Protein AF-A0A914P3Y6-F1 (afdb_monomer)

InterPro domains:
  IPR003100 PAZ domain [PF02170] (319-414)
  IPR003100 PAZ domain [PS50821] (298-402)
  IPR003100 PAZ domain [SM00949] (297-425)
  IPR003165 Piwi domain [PF02171] (563-716)
  IPR012337 Ribonuclease H-like superfamily [SSF53098] (461-655)
  IPR036085 PAZ domain superfamily [SSF101690] (291-443)

Structure (mmCIF, N/CA/C/O backbone):
data_AF-A0A914P3Y6-F1
#
_entry.id   AF-A0A914P3Y6-F1
#
loop_
_atom_site.group_PDB
_atom_site.id
_atom_site.type_symbol
_atom_site.label_atom_id
_atom_site.label_alt_id
_atom_site.label_comp_id
_atom_site.label_asym_id
_atom_site.label_entity_id
_atom_site.label_seq_id
_atom_site.pdbx_PDB_ins_code
_atom_site.Cartn_x
_atom_site.Cartn_y
_atom_site.Cartn_z
_atom_site.occupancy
_atom_site.B_iso_or_equiv
_atom_site.auth_seq_id
_atom_site.auth_comp_id
_atom_site.auth_asym_id
_atom_site.auth_atom_id
_atom_site.pdbx_PDB_model_num
ATOM 1 N N . MET A 1 1 ? 3.485 -30.805 -26.371 1.00 28.78 1 MET A N 1
ATOM 2 C CA . MET A 1 1 ? 3.930 -29.795 -25.383 1.00 28.78 1 MET A CA 1
ATOM 3 C C . MET A 1 1 ? 2.998 -29.862 -24.164 1.00 28.78 1 MET A C 1
ATOM 5 O O . MET A 1 1 ? 2.213 -28.963 -23.926 1.00 28.78 1 MET A O 1
ATOM 9 N N . LEU A 1 2 ? 3.006 -31.007 -23.462 1.00 23.09 2 LEU A N 1
ATOM 10 C CA . LEU A 1 2 ? 1.921 -31.457 -22.565 1.00 23.09 2 LEU A CA 1
ATOM 11 C C . LEU A 1 2 ? 2.457 -32.122 -21.272 1.00 23.09 2 LEU A C 1
ATOM 13 O O . LEU A 1 2 ? 1.818 -33.002 -20.716 1.00 23.09 2 LEU A O 1
ATOM 17 N N . ASN A 1 3 ? 3.643 -31.720 -20.792 1.00 22.23 3 ASN A N 1
ATOM 18 C CA . ASN A 1 3 ? 4.339 -32.392 -19.677 1.00 22.23 3 ASN A CA 1
ATOM 19 C C . ASN A 1 3 ? 4.883 -31.453 -18.574 1.00 22.23 3 ASN A C 1
ATOM 21 O O . ASN A 1 3 ? 5.869 -31.785 -17.927 1.00 22.23 3 ASN A O 1
ATOM 25 N N . PHE A 1 4 ? 4.237 -30.308 -18.305 1.00 23.48 4 PHE A N 1
ATOM 26 C CA . PHE A 1 4 ? 4.634 -29.413 -17.194 1.00 23.48 4 PHE A CA 1
ATOM 27 C C . PHE A 1 4 ? 3.587 -29.236 -16.072 1.00 23.48 4 PHE A C 1
ATOM 29 O O . PHE A 1 4 ? 3.835 -28.507 -15.118 1.00 23.48 4 PHE A O 1
ATOM 36 N N . CYS A 1 5 ? 2.451 -29.947 -16.108 1.00 25.16 5 CYS A N 1
ATOM 37 C CA . CYS A 1 5 ? 1.341 -29.748 -15.154 1.00 25.16 5 CYS A CA 1
ATOM 38 C C . CYS A 1 5 ? 1.202 -30.803 -14.033 1.00 25.16 5 CYS A C 1
ATOM 40 O O . CYS A 1 5 ? 0.145 -30.873 -13.415 1.00 25.16 5 CYS A O 1
ATOM 42 N N . LYS A 1 6 ? 2.215 -31.631 -13.726 1.00 23.25 6 LYS A N 1
ATOM 43 C CA . LYS A 1 6 ? 2.069 -32.719 -12.720 1.00 23.25 6 LYS A CA 1
ATOM 44 C C . LYS A 1 6 ? 2.978 -32.673 -11.485 1.00 23.25 6 LYS A C 1
ATOM 46 O O . LYS A 1 6 ? 3.007 -33.637 -10.728 1.00 23.25 6 LYS A O 1
ATOM 51 N N . ARG A 1 7 ? 3.669 -31.568 -11.199 1.00 23.03 7 ARG A N 1
ATOM 52 C CA . ARG A 1 7 ? 4.431 -31.419 -9.942 1.00 23.03 7 ARG A CA 1
ATOM 53 C C . ARG A 1 7 ? 4.216 -30.046 -9.325 1.00 23.03 7 ARG A C 1
ATOM 55 O O . ARG A 1 7 ? 5.063 -29.184 -9.456 1.00 23.03 7 ARG A O 1
ATOM 62 N N . ASN A 1 8 ? 3.056 -29.859 -8.707 1.00 24.12 8 ASN A N 1
ATOM 63 C CA . ASN A 1 8 ? 2.824 -28.920 -7.606 1.00 24.12 8 ASN A CA 1
ATOM 64 C C . ASN A 1 8 ? 1.508 -29.329 -6.932 1.00 24.12 8 ASN A C 1
ATOM 66 O O . ASN A 1 8 ? 0.503 -28.625 -6.982 1.00 24.12 8 ASN A O 1
ATOM 70 N N . GLN A 1 9 ? 1.505 -30.521 -6.328 1.00 22.81 9 GLN A N 1
ATOM 71 C CA . GLN A 1 9 ? 0.598 -30.770 -5.213 1.00 22.81 9 GLN A CA 1
ATOM 72 C C . GLN A 1 9 ? 1.076 -29.856 -4.084 1.00 22.81 9 GLN A C 1
ATOM 74 O O . GLN A 1 9 ? 2.008 -30.192 -3.357 1.00 22.81 9 GLN A O 1
ATOM 79 N N . PHE A 1 10 ? 0.497 -28.658 -4.001 1.00 24.58 10 PHE A N 1
ATOM 80 C CA . PHE A 1 10 ? 0.600 -27.821 -2.816 1.00 24.58 10 PHE A CA 1
ATOM 81 C C . PHE A 1 10 ? -0.045 -28.605 -1.672 1.00 24.58 10 PHE A C 1
ATOM 83 O O . PHE A 1 10 ? -1.264 -28.604 -1.515 1.00 24.58 10 PHE A O 1
ATOM 90 N N . GLN A 1 11 ? 0.769 -29.319 -0.894 1.00 19.83 11 GLN A N 1
ATOM 91 C CA . GLN A 1 11 ? 0.362 -29.643 0.461 1.00 19.83 11 GLN A CA 1
ATOM 92 C C . GLN A 1 11 ? 0.145 -28.311 1.190 1.00 19.83 11 GLN A C 1
ATOM 94 O O . GLN A 1 11 ? 0.986 -27.415 1.054 1.00 19.83 11 GLN A O 1
ATOM 99 N N . PRO A 1 12 ? -0.965 -28.140 1.925 1.00 22.12 12 PRO A N 1
ATOM 100 C CA . PRO A 1 12 ? -1.145 -26.971 2.762 1.00 22.12 12 PRO A CA 1
ATOM 101 C C . PRO A 1 12 ? -0.046 -27.005 3.823 1.00 22.12 12 PRO A C 1
ATOM 103 O O . PRO A 1 12 ? -0.102 -27.777 4.778 1.00 22.12 12 PRO A O 1
ATOM 106 N N . ILE A 1 13 ? 0.991 -26.193 3.627 1.00 22.84 13 ILE A N 1
ATOM 107 C CA . ILE A 1 13 ? 1.935 -25.881 4.689 1.00 22.84 13 ILE A CA 1
ATOM 108 C C . ILE A 1 13 ? 1.092 -25.189 5.760 1.00 22.84 13 ILE A C 1
ATOM 110 O O . ILE A 1 13 ? 0.596 -24.081 5.557 1.00 22.84 13 ILE A O 1
ATOM 114 N N . LEU A 1 14 ? 0.865 -25.901 6.863 1.00 20.58 14 LEU A N 1
ATOM 115 C CA . LEU A 1 14 ? 0.259 -25.395 8.087 1.00 20.58 14 LEU A CA 1
ATOM 116 C C . LEU A 1 14 ? 1.138 -24.260 8.620 1.00 20.58 14 LEU A C 1
ATOM 118 O O . LEU A 1 14 ? 2.058 -24.479 9.406 1.00 20.58 14 LEU A O 1
ATOM 122 N N . TYR A 1 15 ? 0.871 -23.035 8.174 1.00 25.00 15 TYR A N 1
ATOM 123 C CA . TYR A 1 15 ? 1.402 -21.852 8.830 1.00 25.00 15 TYR A CA 1
ATOM 124 C C . TYR A 1 15 ? 0.644 -21.648 10.153 1.00 25.00 15 TYR A C 1
ATOM 126 O O . TYR A 1 15 ? -0.587 -21.758 10.186 1.00 25.00 15 TYR A O 1
ATOM 134 N N . PRO A 1 16 ? 1.345 -21.386 11.268 1.00 22.50 16 PRO A N 1
ATOM 135 C CA . PRO A 1 16 ? 0.713 -21.181 12.564 1.00 22.50 16 PRO A CA 1
ATOM 136 C C . PRO A 1 16 ? -0.184 -19.936 12.529 1.00 22.50 16 PRO A C 1
ATOM 138 O O . PRO A 1 16 ? 0.303 -18.837 12.288 1.00 22.50 16 PRO A O 1
ATOM 141 N N . LYS A 1 17 ? -1.487 -20.156 12.765 1.00 22.77 17 LYS A N 1
ATOM 142 C CA . LYS A 1 17 ? -2.573 -19.197 13.063 1.00 22.77 17 LYS A CA 1
ATOM 143 C C . LYS A 1 17 ? -2.199 -17.714 12.889 1.00 22.77 17 LYS A C 1
ATOM 145 O O . LYS A 1 17 ? -1.704 -17.076 13.819 1.00 22.77 17 LYS A O 1
ATOM 150 N N . LEU A 1 18 ? -2.493 -17.173 11.708 1.00 25.28 18 LEU A N 1
ATOM 151 C CA . LEU A 1 18 ? -2.605 -15.733 11.480 1.00 25.28 18 LEU A CA 1
ATOM 152 C C . LEU A 1 18 ? -4.001 -15.293 11.951 1.00 25.28 18 LEU A C 1
ATOM 154 O O . LEU A 1 18 ? -5.004 -15.841 11.498 1.00 25.28 18 LEU A O 1
ATOM 158 N N . TYR A 1 19 ? -4.050 -14.365 12.905 1.00 29.50 19 TYR A N 1
ATOM 159 C CA . TYR A 1 19 ? -5.284 -13.798 13.458 1.00 29.50 19 TYR A CA 1
ATOM 160 C C . TYR A 1 19 ? -5.666 -12.550 12.648 1.00 29.50 19 TYR A C 1
ATOM 162 O O . TYR A 1 19 ? -4.794 -11.724 12.376 1.00 29.50 19 TYR A O 1
ATOM 170 N N . TYR A 1 20 ? -6.938 -12.415 12.261 1.00 40.41 20 TYR A N 1
ATOM 171 C CA . TYR A 1 20 ? -7.427 -11.325 11.406 1.00 40.41 20 TYR A CA 1
ATOM 172 C C . TYR A 1 20 ? -8.650 -10.628 12.001 1.00 40.41 20 TYR A C 1
ATOM 174 O O . TYR A 1 20 ? -9.405 -11.222 12.758 1.00 40.41 20 TYR A O 1
ATOM 182 N N . ASN A 1 21 ? -8.865 -9.376 11.597 1.00 33.00 21 ASN A N 1
ATOM 183 C CA . ASN A 1 21 ? -10.103 -8.637 11.820 1.00 33.00 21 ASN A CA 1
ATOM 184 C C . ASN A 1 21 ? -10.558 -8.020 10.493 1.00 33.00 21 ASN A C 1
ATOM 186 O O . ASN A 1 21 ? -9.734 -7.562 9.695 1.00 33.00 21 ASN A O 1
ATOM 190 N N . ALA A 1 22 ? -11.865 -8.010 10.258 1.00 31.80 22 ALA A N 1
ATOM 191 C CA . ALA A 1 22 ? -12.479 -7.453 9.066 1.00 31.80 22 ALA A CA 1
ATOM 192 C C . ALA A 1 22 ? -12.389 -5.919 9.081 1.00 31.80 22 ALA A C 1
ATOM 194 O O . ALA A 1 22 ? -13.280 -5.216 9.565 1.00 31.80 22 ALA A O 1
ATOM 195 N N . HIS A 1 23 ? -11.313 -5.372 8.523 1.00 35.28 23 HIS A N 1
ATOM 196 C CA . HIS A 1 23 ? -11.299 -3.975 8.110 1.00 35.28 23 HIS A CA 1
ATOM 197 C C . HIS A 1 23 ? -12.147 -3.843 6.843 1.00 35.28 23 HIS A C 1
ATOM 199 O O . HIS A 1 23 ? -11.617 -3.834 5.749 1.00 35.28 23 HIS A O 1
ATOM 205 N N . LEU A 1 24 ? -13.469 -3.721 6.996 1.00 32.97 24 LEU A N 1
ATOM 206 C CA . LEU A 1 24 ? -14.414 -3.415 5.903 1.00 32.97 24 LEU A CA 1
ATOM 207 C C . LEU A 1 24 ? -14.207 -2.039 5.253 1.00 32.97 24 LEU A C 1
ATOM 209 O O . LEU A 1 24 ? -15.025 -1.609 4.447 1.00 32.97 24 LEU A O 1
ATOM 213 N N . TYR A 1 25 ? -13.169 -1.312 5.654 1.00 32.22 25 TYR A N 1
ATOM 214 C CA . TYR A 1 25 ? -12.938 0.044 5.206 1.00 32.22 25 TYR A CA 1
ATOM 215 C C . TYR A 1 25 ? -11.436 0.267 5.043 1.00 32.22 25 TYR A C 1
ATOM 217 O O . TYR A 1 25 ? -10.702 0.080 6.024 1.00 32.22 25 TYR A O 1
ATOM 225 N N . PRO A 1 26 ? -10.978 0.778 3.890 1.00 24.41 26 PRO A N 1
ATOM 226 C CA . PRO A 1 26 ? -9.744 1.541 3.880 1.00 24.41 26 PRO A CA 1
ATOM 227 C C . PRO A 1 26 ? -9.923 2.748 4.816 1.00 24.41 26 PRO A C 1
ATOM 229 O O . PRO A 1 26 ? -11.056 3.158 5.102 1.00 24.41 26 PRO A O 1
ATOM 232 N N . PRO A 1 27 ? -8.841 3.361 5.321 1.00 26.19 27 PRO A N 1
ATOM 233 C CA . PRO A 1 27 ? -8.945 4.611 6.056 1.00 26.19 27 PRO A CA 1
ATOM 234 C C . PRO A 1 27 ? -9.539 5.687 5.139 1.00 26.19 27 PRO A C 1
ATOM 236 O O . PRO A 1 27 ? -8.829 6.377 4.412 1.00 26.19 27 PRO A O 1
ATOM 239 N N . TYR A 1 28 ? -10.859 5.854 5.195 1.00 26.34 28 TYR A N 1
ATOM 240 C CA . TYR A 1 28 ? -11.545 6.993 4.618 1.00 26.34 28 TYR A CA 1
ATOM 241 C C . TYR A 1 28 ? -11.053 8.248 5.356 1.00 26.34 28 TYR A C 1
ATOM 243 O O . TYR A 1 28 ? -11.489 8.568 6.464 1.00 26.34 28 TYR A O 1
ATOM 251 N N . ARG A 1 29 ? -10.108 8.977 4.756 1.00 31.11 29 ARG A N 1
ATOM 252 C CA . ARG A 1 29 ? -9.962 10.427 4.965 1.00 31.11 29 ARG A CA 1
ATOM 253 C C . ARG A 1 29 ? -11.113 11.048 4.159 1.00 31.11 29 ARG A C 1
ATOM 255 O O . ARG A 1 29 ? -11.187 10.666 2.997 1.00 31.11 29 ARG A O 1
ATOM 262 N N . PRO A 1 30 ? -11.992 11.968 4.641 1.00 29.25 30 PRO A N 1
ATOM 263 C CA . PRO A 1 30 ? -11.777 13.024 5.647 1.00 29.25 30 PRO A CA 1
ATOM 264 C C . PRO A 1 30 ? -13.025 13.426 6.515 1.00 29.25 30 PRO A C 1
ATOM 266 O O . PRO A 1 30 ? -14.138 12.943 6.330 1.00 29.25 30 PRO A O 1
ATOM 269 N N . GLY A 1 31 ? -12.857 14.386 7.446 1.00 23.48 31 GLY A N 1
ATOM 270 C CA . GLY A 1 31 ? -13.940 15.156 8.107 1.00 23.48 31 GLY A CA 1
ATOM 271 C C . GLY A 1 31 ? -14.255 14.788 9.576 1.00 23.48 31 GLY A C 1
ATOM 272 O O . GLY A 1 31 ? -15.053 13.897 9.842 1.00 23.48 31 GLY A O 1
ATOM 273 N N . LEU A 1 32 ? -13.697 15.539 10.538 1.00 24.70 32 LEU A N 1
ATOM 274 C CA . LEU A 1 32 ? -13.605 15.253 11.990 1.00 24.70 32 LEU A CA 1
ATOM 275 C C . LEU A 1 32 ? -14.561 16.032 12.960 1.00 24.70 32 LEU A C 1
ATOM 277 O O . LEU A 1 32 ? -14.149 17.057 13.476 1.00 24.70 32 LEU A O 1
ATOM 281 N N . PHE A 1 33 ? -15.841 15.684 13.217 1.00 23.22 33 PHE A N 1
ATOM 282 C CA . PHE A 1 33 ? -16.799 16.585 13.937 1.00 23.22 33 PHE A CA 1
ATOM 283 C C . PHE A 1 33 ? -16.722 16.099 15.365 1.00 23.22 33 PHE A C 1
ATOM 285 O O . PHE A 1 33 ? -17.161 14.999 15.670 1.00 23.22 33 PHE A O 1
ATOM 292 N N . ILE A 1 34 ? -16.051 16.879 16.202 1.00 24.25 34 ILE A N 1
ATOM 293 C CA . ILE A 1 34 ? -15.972 16.637 17.631 1.00 24.25 34 ILE A CA 1
ATOM 294 C C . ILE A 1 34 ? -16.817 17.729 18.272 1.00 24.25 34 ILE A C 1
ATOM 296 O O . ILE A 1 34 ? -16.434 18.894 18.234 1.00 24.25 34 ILE A O 1
ATOM 300 N N . ARG A 1 35 ? -17.935 17.358 18.896 1.00 22.00 35 ARG A N 1
ATOM 301 C CA . ARG A 1 35 ? -18.422 18.083 20.068 1.00 22.00 35 ARG A CA 1
ATOM 302 C C . ARG A 1 35 ? -18.027 17.269 21.295 1.00 22.00 35 ARG A C 1
ATOM 304 O O . ARG A 1 35 ? -18.388 16.108 21.430 1.00 22.00 35 ARG A O 1
ATOM 311 N N . GLN A 1 36 ? -17.270 17.881 22.196 1.00 25.09 36 GLN A N 1
ATOM 312 C CA . GLN A 1 36 ? -17.340 17.548 23.612 1.00 25.09 36 GLN A CA 1
ATOM 313 C C . GLN A 1 36 ? -17.360 18.854 24.385 1.00 25.09 36 GLN A C 1
ATOM 315 O O . GLN A 1 36 ? -16.442 19.662 24.275 1.00 25.09 36 GLN A O 1
ATOM 320 N N . GLY A 1 37 ? -18.434 19.045 25.146 1.00 28.31 37 GLY A N 1
ATOM 321 C CA . GLY A 1 37 ? -18.549 20.136 26.091 1.00 28.31 37 GLY A CA 1
ATOM 322 C C . GLY A 1 37 ? -17.522 19.985 27.206 1.00 28.31 37 GLY A C 1
ATOM 323 O O . GLY A 1 37 ? -17.450 18.944 27.860 1.00 28.31 37 GLY A O 1
ATOM 324 N N . LYS A 1 38 ? -16.740 21.040 27.395 1.00 25.06 38 LYS A N 1
ATOM 325 C CA . LYS A 1 38 ? -16.528 21.735 28.666 1.00 25.06 38 LYS A CA 1
ATOM 326 C C . LYS A 1 38 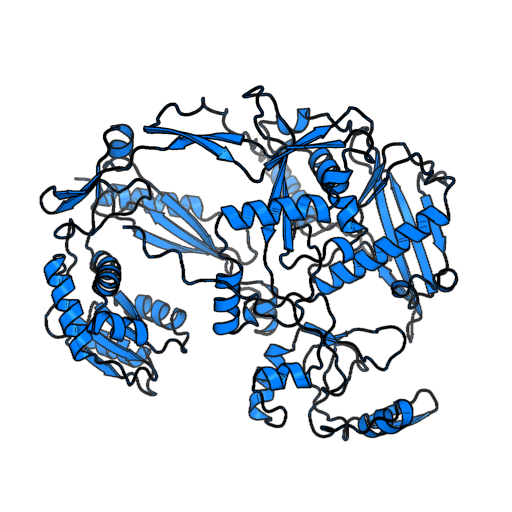? -16.111 23.155 28.302 1.00 25.06 38 LYS A C 1
ATOM 328 O O . LYS A 1 38 ? -15.330 23.326 27.372 1.00 25.06 38 LYS A O 1
ATOM 333 N N . ASP A 1 39 ? -16.725 24.120 28.972 1.00 36.53 39 ASP A N 1
ATOM 334 C CA . ASP A 1 39 ? -16.633 25.558 28.718 1.00 36.53 39 ASP A CA 1
ATOM 335 C C . ASP A 1 39 ? -15.216 26.004 28.338 1.00 36.53 39 ASP A C 1
ATOM 337 O O . ASP A 1 39 ? -14.286 25.648 29.051 1.00 36.53 39 ASP A O 1
ATOM 341 N N . PHE A 1 40 ? -15.069 26.709 27.206 1.00 29.81 40 PHE A N 1
ATOM 342 C CA . PHE A 1 40 ? -14.125 27.809 26.924 1.00 29.81 40 PHE A CA 1
ATOM 343 C C . PHE A 1 40 ? -14.023 28.080 25.402 1.00 29.81 40 PHE A C 1
ATOM 345 O O . PHE A 1 40 ? -13.711 27.194 24.610 1.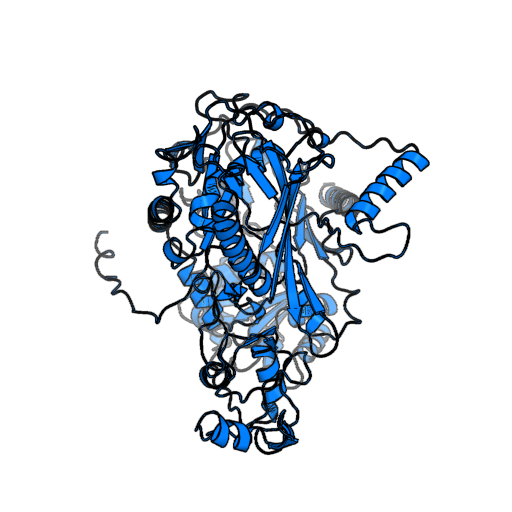00 29.81 40 PHE A O 1
ATOM 352 N N . ASN A 1 41 ? -14.193 29.361 25.058 1.00 28.14 41 ASN A N 1
ATOM 353 C CA . ASN A 1 41 ? -13.820 30.064 23.822 1.00 28.14 41 ASN A CA 1
ATOM 354 C C . ASN A 1 41 ? -14.662 29.847 22.537 1.00 28.14 41 ASN A C 1
ATOM 356 O O . ASN A 1 41 ? -15.040 28.736 22.174 1.00 28.14 41 ASN A O 1
ATOM 360 N N . VAL A 1 42 ? -14.952 30.964 21.857 1.00 32.31 42 VAL A N 1
ATOM 361 C CA . VAL A 1 42 ? -16.047 31.179 20.877 1.00 32.31 42 VAL A CA 1
ATOM 362 C C . VAL A 1 42 ? -15.787 30.569 19.493 1.00 32.31 42 VAL A C 1
ATOM 364 O O . VAL A 1 42 ? -16.660 30.580 18.631 1.00 32.31 42 VAL A O 1
ATOM 367 N N . ASP A 1 43 ? -14.641 29.933 19.275 1.00 40.28 43 ASP A N 1
ATOM 368 C CA . ASP A 1 43 ? -14.363 29.279 18.005 1.00 40.28 43 ASP A CA 1
ATOM 369 C C . ASP A 1 43 ? -13.752 27.892 18.248 1.00 40.28 43 ASP A C 1
ATOM 371 O O . ASP A 1 43 ? -12.594 27.757 18.635 1.00 40.28 43 ASP A O 1
ATOM 375 N N . ASN A 1 44 ? -14.563 26.849 18.059 1.00 38.50 44 ASN A N 1
ATOM 376 C CA . ASN A 1 44 ? -14.211 25.429 18.209 1.00 38.50 44 ASN A CA 1
ATOM 377 C C . ASN A 1 44 ? -14.534 24.646 16.918 1.00 38.50 44 ASN A C 1
ATOM 379 O O . ASN A 1 44 ? -14.973 23.494 16.952 1.00 38.50 44 ASN A O 1
ATOM 383 N N . ARG A 1 45 ? -14.369 25.278 15.747 1.00 45.56 45 ARG A N 1
ATOM 384 C CA . ARG A 1 45 ? -14.520 24.602 14.449 1.00 45.56 45 ARG A CA 1
ATOM 385 C C . ARG A 1 45 ? -13.269 23.772 14.130 1.00 45.56 45 ARG A C 1
ATOM 387 O O . ARG A 1 45 ? -12.157 24.121 14.519 1.00 45.56 45 ARG A O 1
ATOM 394 N N . ARG A 1 46 ? -13.447 22.647 13.425 1.00 43.09 46 ARG A N 1
ATOM 395 C CA . ARG A 1 46 ? -12.337 21.785 12.962 1.00 43.09 46 ARG A CA 1
ATOM 396 C C . ARG A 1 46 ? -11.386 22.599 12.089 1.00 43.09 46 ARG A C 1
ATOM 398 O O . ARG A 1 46 ? -11.878 23.380 11.293 1.00 43.09 46 ARG A O 1
ATOM 405 N N . GLU A 1 47 ? -10.089 22.314 12.090 1.00 41.72 47 GLU A N 1
ATOM 406 C CA . GLU A 1 47 ? -9.119 22.999 11.215 1.00 41.72 47 GLU A CA 1
ATOM 407 C C . GLU A 1 47 ? -9.502 22.956 9.728 1.00 41.72 47 GLU A C 1
ATOM 409 O O . GLU A 1 47 ? -9.515 23.984 9.080 1.00 41.72 47 GLU A O 1
ATOM 414 N N . ARG A 1 48 ? -9.954 21.814 9.193 1.00 41.34 48 ARG A N 1
ATOM 415 C CA . ARG A 1 48 ? -10.440 21.742 7.799 1.00 41.34 48 ARG A CA 1
ATOM 416 C C . ARG A 1 48 ? -11.735 22.525 7.555 1.00 41.34 48 ARG A C 1
ATOM 418 O O . ARG A 1 48 ? -11.948 23.014 6.457 1.00 41.34 48 ARG A O 1
ATOM 425 N N . THR A 1 49 ? -12.610 22.598 8.557 1.00 45.78 49 THR A N 1
ATOM 426 C CA . THR A 1 49 ? -13.834 23.410 8.478 1.00 45.78 49 THR A CA 1
ATOM 427 C C . THR A 1 49 ? -13.483 24.885 8.569 1.00 45.78 49 THR A C 1
ATOM 429 O O . THR A 1 49 ? -14.037 25.652 7.812 1.00 45.78 49 THR A O 1
ATOM 432 N N . ARG A 1 50 ? -12.505 25.263 9.395 1.00 54.25 50 ARG A N 1
ATOM 433 C CA . ARG A 1 50 ? -11.933 26.608 9.418 1.00 54.25 50 ARG A CA 1
ATOM 434 C C . ARG A 1 50 ? -11.293 26.956 8.094 1.00 54.25 50 ARG A C 1
ATOM 436 O O . ARG A 1 50 ? -11.709 27.927 7.518 1.00 54.25 50 ARG A O 1
ATOM 443 N N . ILE A 1 51 ? -10.411 26.115 7.557 1.00 52.81 51 ILE A N 1
ATOM 444 C CA . ILE A 1 51 ? -9.802 26.328 6.239 1.00 52.81 51 ILE A CA 1
ATOM 445 C C . ILE A 1 51 ? -10.883 26.512 5.175 1.00 52.81 51 ILE A C 1
ATOM 447 O O . ILE A 1 51 ? -10.786 27.438 4.387 1.00 52.81 51 ILE A O 1
ATOM 451 N N . ARG A 1 52 ? -11.926 25.671 5.158 1.00 55.38 52 ARG A N 1
ATOM 452 C CA . ARG A 1 52 ? -13.034 25.833 4.210 1.00 55.38 52 ARG A CA 1
ATOM 453 C C . ARG A 1 52 ? -13.791 27.141 4.441 1.00 55.38 52 ARG A C 1
ATOM 455 O O . ARG A 1 52 ? -13.966 27.887 3.496 1.00 55.38 52 ARG A O 1
ATOM 462 N N . ASP A 1 53 ? -14.204 27.428 5.670 1.00 62.03 53 ASP A N 1
ATOM 463 C CA . ASP A 1 53 ? -14.954 28.639 6.017 1.00 62.03 53 ASP A CA 1
ATOM 464 C C . ASP A 1 53 ? -14.107 29.913 5.778 1.00 62.03 53 ASP A C 1
ATOM 466 O O . ASP A 1 53 ? -14.633 30.940 5.357 1.00 62.03 53 ASP A O 1
ATOM 470 N N . ASP A 1 54 ? -12.793 29.839 5.999 1.00 66.25 54 ASP A N 1
ATOM 471 C CA . ASP A 1 54 ? -11.797 30.883 5.749 1.00 66.25 54 ASP A CA 1
ATOM 472 C C . ASP A 1 54 ? -11.568 31.055 4.244 1.00 66.25 54 ASP A C 1
ATOM 474 O O . ASP A 1 54 ? -11.452 32.187 3.788 1.00 66.25 54 ASP A O 1
ATOM 478 N N . MET A 1 55 ? -11.557 29.973 3.454 1.00 59.41 55 MET A N 1
ATOM 479 C CA . MET A 1 55 ? -11.526 30.039 1.987 1.00 59.41 55 MET A CA 1
ATOM 480 C C . MET A 1 55 ? -12.829 30.610 1.427 1.00 59.41 55 MET A C 1
ATOM 482 O O . MET A 1 55 ? -12.778 31.498 0.588 1.00 59.41 55 MET A O 1
ATOM 486 N N . GLU A 1 56 ? -13.988 30.176 1.924 1.00 66.38 56 GLU A N 1
ATOM 487 C CA . GLU A 1 56 ? -15.299 30.727 1.558 1.00 66.38 56 GLU A CA 1
ATOM 488 C C . GLU A 1 56 ? -15.372 32.224 1.896 1.00 66.38 56 GLU A C 1
ATOM 490 O O . GLU A 1 56 ? -15.880 33.031 1.113 1.00 66.38 56 GLU A O 1
ATOM 495 N N . LYS A 1 57 ? -14.831 32.619 3.054 1.00 72.25 57 LYS A N 1
ATOM 496 C CA . LYS A 1 57 ? -14.706 34.020 3.459 1.00 72.25 57 LYS A CA 1
ATOM 497 C C . LYS A 1 57 ? -13.734 34.778 2.555 1.00 72.25 57 LYS A C 1
ATOM 499 O O . LYS A 1 57 ? -14.086 35.852 2.084 1.00 72.25 57 LYS A O 1
ATOM 504 N N . HIS A 1 58 ? -12.567 34.213 2.261 1.00 64.19 58 HIS A N 1
ATOM 505 C CA . HIS A 1 58 ? -11.574 34.794 1.360 1.00 64.19 58 HIS A CA 1
ATOM 506 C C . HIS A 1 58 ? -12.137 34.989 -0.053 1.00 64.19 58 HIS A C 1
ATOM 508 O O . HIS A 1 58 ? -11.934 36.042 -0.653 1.00 64.19 58 HIS A O 1
ATOM 514 N N . PHE A 1 59 ? -12.896 34.022 -0.571 1.00 70.12 59 PHE A N 1
ATOM 515 C CA . PHE A 1 59 ? -13.558 34.116 -1.870 1.00 70.12 59 PHE A CA 1
ATOM 516 C C . PHE A 1 59 ? -14.587 35.243 -1.885 1.00 70.12 59 PHE A C 1
ATOM 518 O O . PHE A 1 59 ? -14.572 36.069 -2.796 1.00 70.12 59 PHE A O 1
ATOM 525 N N . LYS A 1 60 ? -15.409 35.352 -0.834 1.00 75.69 60 LYS A N 1
ATOM 526 C CA . LYS A 1 60 ? -16.353 36.468 -0.672 1.00 75.69 60 LYS A CA 1
ATOM 527 C C . LYS A 1 60 ? -15.653 37.822 -0.561 1.00 75.69 60 LYS A C 1
ATOM 529 O O . LYS A 1 60 ? -16.088 38.771 -1.200 1.00 75.69 60 LYS A O 1
ATOM 534 N N . GLU A 1 61 ? -14.581 37.922 0.222 1.00 81.12 61 GLU A N 1
ATOM 535 C CA . GLU A 1 61 ? -13.828 39.170 0.418 1.00 81.12 61 GLU A CA 1
ATOM 536 C C . GLU A 1 61 ? -13.107 39.632 -0.857 1.00 81.12 61 GLU A C 1
ATOM 538 O O . GLU A 1 61 ? -12.950 40.832 -1.064 1.00 81.12 61 GLU A O 1
ATOM 543 N N . ASN A 1 62 ? -12.710 38.700 -1.728 1.00 74.81 62 ASN A N 1
ATOM 544 C CA . ASN A 1 62 ? -11.993 38.995 -2.972 1.00 74.81 62 ASN A CA 1
ATOM 545 C C . ASN A 1 62 ? -12.884 38.930 -4.226 1.00 74.81 62 ASN A C 1
ATOM 547 O O . ASN A 1 62 ? -12.363 38.996 -5.337 1.00 74.81 62 ASN A O 1
ATOM 551 N N . ASN A 1 63 ? -14.210 38.805 -4.073 1.00 76.88 63 ASN A N 1
ATOM 552 C CA . ASN A 1 63 ? -15.163 38.606 -5.177 1.00 76.88 63 ASN A CA 1
ATOM 553 C C . ASN A 1 63 ? -14.764 37.465 -6.136 1.00 76.88 63 ASN A C 1
ATOM 555 O O . ASN A 1 63 ? -15.043 37.515 -7.335 1.00 76.88 63 ASN A O 1
ATOM 559 N N . ILE A 1 64 ? -14.107 36.430 -5.610 1.00 65.69 64 ILE A N 1
ATOM 560 C CA . ILE A 1 64 ? -13.731 35.243 -6.373 1.00 65.69 64 ILE A CA 1
ATOM 561 C C . ILE A 1 64 ? -14.961 34.346 -6.433 1.00 65.69 64 ILE A C 1
ATOM 563 O O . ILE A 1 64 ? -15.472 33.892 -5.409 1.00 65.69 64 ILE A O 1
ATOM 567 N N . THR A 1 65 ? -15.455 34.107 -7.642 1.00 67.12 65 THR A N 1
ATOM 568 C CA . THR A 1 65 ? -16.522 33.136 -7.878 1.00 67.12 65 THR A CA 1
ATOM 569 C C . THR A 1 65 ? -15.913 31.741 -7.818 1.00 67.12 65 THR A C 1
ATOM 571 O O . THR A 1 65 ? -14.930 31.467 -8.506 1.00 67.12 65 THR A O 1
ATOM 574 N N . GLU A 1 66 ? -16.464 30.866 -6.978 1.00 62.38 66 GLU A N 1
ATOM 575 C CA . GLU A 1 66 ? -16.055 29.463 -6.964 1.00 62.38 66 GLU A CA 1
ATOM 576 C C . GLU A 1 66 ? -16.367 28.857 -8.339 1.00 62.38 66 GLU A C 1
ATOM 578 O O . GLU A 1 66 ? -17.481 28.989 -8.851 1.00 62.38 66 GLU A O 1
ATOM 583 N N . GLY A 1 67 ? -15.354 28.274 -8.982 1.00 60.75 67 GLY A N 1
ATOM 584 C CA . GLY A 1 67 ? -15.520 27.653 -10.290 1.00 60.75 67 GLY A CA 1
ATOM 585 C C . GLY A 1 67 ? -16.420 26.425 -10.188 1.00 60.75 67 GLY A C 1
ATOM 586 O O . GLY A 1 67 ? -16.291 25.625 -9.264 1.00 60.75 67 GLY A O 1
ATOM 587 N N . SER A 1 68 ? -17.316 26.251 -11.154 1.00 60.28 68 SER A N 1
ATOM 588 C CA . SER A 1 68 ? -18.146 25.052 -11.248 1.00 60.28 68 SER A CA 1
ATOM 589 C C . SER A 1 68 ? -17.267 23.836 -11.568 1.00 60.28 68 SER A C 1
ATOM 591 O O . SER A 1 68 ? -16.544 23.842 -12.567 1.00 60.28 68 SER A O 1
ATOM 593 N N . SER A 1 69 ? -17.329 22.787 -10.745 1.00 63.50 69 SER A N 1
ATOM 594 C CA . SER A 1 69 ? -16.605 21.528 -10.978 1.00 63.50 69 SER A CA 1
ATOM 595 C C . SER A 1 69 ? -17.424 20.616 -11.892 1.00 63.50 69 SER A C 1
ATOM 597 O O . SER A 1 69 ? -17.925 19.576 -11.462 1.00 63.50 69 SER A O 1
ATOM 599 N N . ILE A 1 70 ? -17.597 21.057 -13.140 1.00 69.50 70 ILE A N 1
ATOM 600 C CA . ILE A 1 70 ? -18.402 20.364 -14.148 1.00 69.50 70 ILE A CA 1
ATOM 601 C C . ILE A 1 70 ? -17.548 19.280 -14.800 1.00 69.50 70 ILE A C 1
ATOM 603 O O . ILE A 1 70 ? -16.493 19.563 -15.366 1.00 69.50 70 ILE A O 1
ATOM 607 N N . LEU A 1 71 ? -18.009 18.037 -14.715 1.00 67.19 71 LEU A N 1
ATOM 608 C CA . LEU A 1 71 ? -17.452 16.935 -15.487 1.00 67.19 71 LEU A CA 1
ATOM 609 C C . LEU A 1 71 ? -17.829 17.092 -16.964 1.00 67.19 71 LEU A C 1
ATOM 611 O O . LEU A 1 71 ? -18.976 17.407 -17.284 1.00 67.19 71 LEU A O 1
ATOM 615 N N . ASP A 1 72 ? -16.872 16.826 -17.855 1.00 71.12 72 ASP A N 1
ATOM 616 C CA . ASP A 1 72 ? -17.133 16.773 -19.293 1.00 71.12 72 ASP A CA 1
ATOM 617 C C . ASP A 1 72 ? -18.243 15.767 -19.622 1.00 71.12 72 ASP A C 1
ATOM 619 O O . ASP A 1 72 ? -18.377 14.709 -18.993 1.00 71.12 72 ASP A O 1
ATOM 623 N N . GLU A 1 73 ? -19.016 16.073 -20.666 1.00 74.88 73 GLU A N 1
ATOM 624 C CA . GLU A 1 73 ? -20.036 15.157 -21.154 1.00 74.88 73 GLU A CA 1
ATOM 625 C C . GLU A 1 73 ? -19.420 13.814 -21.552 1.00 74.88 73 GLU A C 1
ATOM 627 O O . GLU A 1 73 ? -18.408 13.714 -22.255 1.00 74.88 73 GLU A O 1
ATOM 632 N N . LYS A 1 74 ? -20.076 12.733 -21.132 1.00 71.12 74 LYS A N 1
ATOM 633 C CA . LYS A 1 74 ? -19.588 11.388 -21.409 1.00 71.12 74 LYS A CA 1
ATOM 634 C C . LYS A 1 74 ? -19.625 11.112 -22.917 1.00 71.12 74 LYS A C 1
ATOM 636 O O . LYS A 1 74 ? -20.690 10.893 -23.493 1.00 71.12 74 LYS A O 1
ATOM 641 N N . MET A 1 75 ? -18.455 11.030 -23.553 1.00 79.25 75 MET A N 1
ATOM 642 C CA . MET A 1 75 ? -18.316 10.702 -24.982 1.00 79.25 75 MET A CA 1
ATOM 643 C C . MET A 1 75 ? -18.813 9.291 -25.310 1.00 79.25 75 MET A C 1
ATOM 645 O O . MET A 1 75 ? -18.774 8.403 -24.457 1.00 79.25 75 MET A O 1
ATOM 649 N N . ALA A 1 76 ? -19.305 9.050 -26.531 1.00 82.00 76 ALA A N 1
ATOM 650 C CA . ALA A 1 76 ? -19.772 7.727 -26.971 1.00 82.00 76 ALA A CA 1
ATOM 651 C C . ALA A 1 76 ? -18.705 6.625 -26.750 1.00 82.00 76 ALA A C 1
ATOM 653 O O . ALA A 1 76 ? -17.509 6.909 -26.867 1.00 82.00 76 ALA A O 1
ATOM 654 N N . PRO A 1 77 ? -19.095 5.372 -26.429 1.00 82.94 77 PRO A N 1
ATOM 655 C CA . PRO A 1 77 ? -18.134 4.288 -26.249 1.00 82.94 77 PRO A CA 1
ATOM 656 C C . PRO A 1 77 ? -17.248 4.104 -27.484 1.00 82.94 77 PRO A C 1
ATOM 658 O O . PRO A 1 77 ? -17.723 4.149 -28.618 1.00 82.94 77 PRO A O 1
ATOM 661 N N . GLY A 1 78 ? -15.955 3.856 -27.265 1.00 84.94 78 GLY A N 1
ATOM 662 C CA . GLY A 1 78 ? -15.042 3.562 -28.366 1.00 84.94 78 GLY A CA 1
ATOM 663 C C . GLY A 1 78 ? -15.487 2.329 -29.163 1.00 84.94 78 GLY A C 1
ATOM 664 O O . GLY A 1 78 ? -15.999 1.364 -28.599 1.00 84.94 78 GLY A O 1
ATOM 665 N N . ILE A 1 79 ? -15.241 2.346 -30.472 1.00 88.62 79 ILE A N 1
ATOM 666 C CA . ILE A 1 79 ? -15.651 1.274 -31.400 1.00 88.62 79 ILE A CA 1
ATOM 667 C C . ILE A 1 79 ? -14.492 0.371 -31.845 1.00 88.62 79 ILE A C 1
ATOM 669 O O . ILE A 1 79 ? -14.702 -0.711 -32.383 1.00 88.62 79 ILE A O 1
ATOM 673 N N . VAL A 1 80 ? -13.249 0.798 -31.611 1.00 88.56 80 VAL A N 1
ATOM 674 C CA . VAL A 1 80 ? -12.050 0.064 -32.032 1.00 88.56 80 VAL A CA 1
ATOM 675 C C . VAL A 1 80 ? -11.916 -1.239 -31.246 1.00 88.56 80 VAL A C 1
ATOM 677 O O . VAL A 1 80 ? -11.939 -1.215 -30.014 1.00 88.56 80 VAL A O 1
ATOM 680 N N . SER A 1 81 ? -11.735 -2.358 -31.951 1.00 89.56 81 SER A N 1
ATOM 681 C CA . SER A 1 81 ? -11.384 -3.656 -31.365 1.00 89.56 81 SER A CA 1
ATOM 682 C C . SER A 1 81 ? -10.736 -4.584 -32.401 1.00 89.56 81 SER A C 1
ATOM 684 O O . SER A 1 81 ? -11.040 -4.502 -33.589 1.00 89.56 81 SER A O 1
ATOM 686 N N . LYS A 1 82 ? -9.835 -5.457 -31.940 1.00 90.56 82 LYS A N 1
ATOM 687 C CA . LYS A 1 82 ? -9.369 -6.663 -32.646 1.00 90.56 82 LYS A CA 1
ATOM 688 C C . LYS A 1 82 ? -10.335 -7.822 -32.390 1.00 90.56 82 LYS A C 1
ATOM 690 O O . LYS A 1 82 ? -10.657 -8.577 -33.298 1.00 90.56 82 LYS A O 1
ATOM 695 N N . ALA A 1 83 ? -10.771 -7.946 -31.140 1.00 91.75 83 ALA A N 1
ATOM 696 C CA . ALA A 1 83 ? -11.740 -8.928 -30.680 1.00 91.75 83 ALA A CA 1
ATOM 697 C C . ALA A 1 83 ? -12.540 -8.358 -29.502 1.00 91.75 83 ALA A C 1
ATOM 699 O O . ALA A 1 83 ? -12.120 -7.396 -28.850 1.00 91.75 83 ALA A O 1
ATOM 700 N N . THR A 1 84 ? -13.683 -8.967 -29.216 1.00 92.56 84 THR A N 1
ATOM 701 C CA . THR A 1 84 ? -14.498 -8.680 -28.033 1.00 92.56 84 THR A CA 1
ATOM 702 C C . THR A 1 84 ? -14.569 -9.914 -27.158 1.00 92.56 84 THR A C 1
ATOM 704 O O . THR A 1 84 ? -14.794 -11.009 -27.670 1.00 92.56 84 THR A O 1
ATOM 707 N N . GLU A 1 85 ? -14.450 -9.731 -25.850 1.00 92.69 85 GLU A N 1
ATOM 708 C CA . GLU A 1 85 ? -14.570 -10.816 -24.879 1.00 92.69 85 GLU A CA 1
ATOM 709 C C . GLU A 1 85 ? -15.482 -10.416 -23.725 1.00 92.69 85 GLU A C 1
ATOM 711 O O . GLU A 1 85 ? -15.620 -9.237 -23.394 1.00 92.69 85 GLU A O 1
ATOM 716 N N . VAL A 1 86 ? -16.111 -11.415 -23.108 1.00 92.12 86 VAL A N 1
ATOM 717 C CA . VAL A 1 86 ? -16.917 -11.219 -21.904 1.00 92.12 86 VAL A CA 1
ATOM 718 C C . VAL A 1 86 ? -16.020 -11.394 -20.686 1.00 92.12 86 VAL A C 1
ATOM 720 O O . VAL A 1 86 ? -15.535 -12.488 -20.402 1.00 92.12 86 VAL A O 1
ATOM 723 N N . PHE A 1 87 ? -15.830 -10.314 -19.939 1.00 89.44 87 PHE A N 1
ATOM 724 C CA . PHE A 1 87 ? -15.071 -10.301 -18.699 1.00 89.44 87 PHE A CA 1
ATOM 725 C C . PHE A 1 87 ? -16.002 -10.465 -17.506 1.00 89.44 87 PHE A C 1
ATOM 727 O O . PHE A 1 87 ? -17.064 -9.845 -17.421 1.00 89.44 87 PHE A O 1
ATOM 734 N N . HIS A 1 88 ? -15.571 -11.278 -16.548 1.00 87.81 88 HIS A N 1
ATOM 735 C CA . HIS A 1 88 ? -16.175 -11.323 -15.224 1.00 87.81 88 HIS A CA 1
ATOM 736 C C . HIS A 1 88 ? -15.500 -10.287 -14.337 1.00 87.81 88 HIS A C 1
ATOM 738 O O . HIS A 1 88 ? -14.276 -10.299 -14.210 1.00 87.81 88 HIS A O 1
ATOM 744 N N . THR A 1 89 ? -16.289 -9.426 -13.708 1.00 87.19 89 THR A N 1
ATOM 745 C CA . THR A 1 89 ? -15.768 -8.423 -12.780 1.00 87.19 89 THR A CA 1
ATOM 746 C C . THR A 1 89 ? -15.945 -8.884 -11.337 1.00 87.19 89 THR A C 1
ATOM 748 O O . THR A 1 89 ? -16.630 -9.867 -11.042 1.00 87.19 89 THR A O 1
ATOM 751 N N . ASN A 1 90 ? -15.319 -8.154 -10.422 1.00 85.00 90 ASN A N 1
ATOM 752 C CA . ASN A 1 90 ? -15.563 -8.251 -8.989 1.00 85.00 90 ASN A CA 1
ATOM 753 C C . ASN A 1 90 ? -16.634 -7.250 -8.507 1.00 85.00 90 ASN A C 1
ATOM 755 O O . ASN A 1 90 ? -16.718 -6.970 -7.311 1.00 85.00 90 ASN A O 1
ATOM 759 N N . ALA A 1 91 ? -17.415 -6.692 -9.436 1.00 86.19 91 ALA A N 1
ATOM 760 C CA . ALA A 1 91 ? -18.541 -5.823 -9.141 1.00 86.19 91 ALA A CA 1
ATOM 761 C C . ALA A 1 91 ? -19.817 -6.659 -9.030 1.00 86.19 91 ALA A C 1
ATOM 763 O O . ALA A 1 91 ? -20.065 -7.534 -9.859 1.00 86.19 91 ALA A O 1
ATOM 764 N N . PHE A 1 92 ? -20.643 -6.370 -8.037 1.00 84.06 92 PHE A N 1
ATOM 765 C CA . PHE A 1 92 ? -21.909 -7.043 -7.775 1.00 84.06 92 PHE A CA 1
ATOM 766 C C . PHE A 1 92 ? -23.015 -6.005 -7.773 1.00 84.06 92 PHE A C 1
ATOM 768 O O . PHE A 1 92 ? -22.935 -5.036 -7.021 1.00 84.06 92 PHE A O 1
ATOM 775 N N . GLY A 1 93 ? -24.034 -6.191 -8.609 1.00 83.56 93 GLY A N 1
ATOM 776 C CA . GLY A 1 93 ? -25.167 -5.269 -8.626 1.00 83.56 93 GLY A CA 1
ATOM 777 C C . GLY A 1 93 ? -25.923 -5.292 -7.296 1.00 83.56 93 GLY A C 1
ATOM 778 O O . GLY A 1 93 ? -26.018 -6.336 -6.650 1.00 83.56 93 GLY A O 1
ATOM 779 N N . VAL A 1 94 ? -26.489 -4.155 -6.907 1.00 81.62 94 VAL A N 1
ATOM 780 C CA . VAL A 1 94 ? -27.367 -4.038 -5.739 1.00 81.62 94 VAL A CA 1
ATOM 781 C C . VAL A 1 94 ? -28.723 -3.533 -6.204 1.00 81.62 94 VAL A C 1
ATOM 783 O O . VAL A 1 94 ? -28.828 -2.470 -6.811 1.00 81.62 94 VAL A O 1
ATOM 786 N N . ALA A 1 95 ? -29.767 -4.301 -5.916 1.00 82.19 95 ALA A N 1
ATOM 787 C CA . ALA A 1 95 ? -31.145 -3.871 -6.081 1.00 82.19 95 ALA A CA 1
ATOM 788 C C . ALA A 1 95 ? -31.646 -3.247 -4.773 1.00 82.19 95 ALA A C 1
ATOM 790 O O . ALA A 1 95 ? -31.468 -3.823 -3.698 1.00 82.19 95 ALA A O 1
ATOM 791 N N . LEU A 1 96 ? -32.273 -2.077 -4.890 1.00 81.81 96 LEU A N 1
ATOM 792 C CA . LEU A 1 96 ? -32.829 -1.307 -3.782 1.00 81.81 96 LEU A CA 1
ATOM 793 C C . LEU A 1 96 ? -34.317 -1.068 -4.048 1.00 81.81 96 LEU A C 1
ATOM 795 O O . LEU A 1 96 ? -34.681 -0.398 -5.018 1.00 81.81 96 LEU A O 1
ATOM 799 N N . ASP A 1 97 ? -35.177 -1.611 -3.194 1.00 84.69 97 ASP A N 1
ATOM 800 C CA . ASP A 1 97 ? -36.599 -1.280 -3.185 1.00 84.69 97 ASP A CA 1
ATOM 801 C C . ASP A 1 97 ? -36.789 0.132 -2.598 1.00 84.69 97 ASP A C 1
ATOM 803 O O . ASP A 1 97 ? -35.892 0.676 -1.955 1.00 84.69 97 ASP A O 1
ATOM 807 N N . LYS A 1 98 ? -37.951 0.752 -2.827 1.00 84.94 98 LYS A N 1
ATOM 808 C CA . LYS A 1 98 ? -38.243 2.128 -2.395 1.00 84.94 98 LYS A CA 1
ATOM 809 C C . LYS A 1 98 ? -38.770 2.171 -0.957 1.00 84.94 98 LYS A C 1
ATOM 811 O O . LYS A 1 98 ? -39.880 1.709 -0.709 1.00 84.94 98 LYS A O 1
ATOM 816 N N . PHE A 1 99 ? -38.037 2.803 -0.043 1.00 84.56 99 PHE A N 1
ATOM 817 C CA . PHE A 1 99 ? -38.463 3.044 1.341 1.00 84.56 99 PHE A CA 1
ATOM 818 C C . PHE A 1 99 ? -37.774 4.283 1.942 1.00 84.56 99 PHE A C 1
ATOM 820 O O . PHE A 1 99 ? -36.717 4.696 1.453 1.00 84.56 99 PHE A O 1
ATOM 827 N N . PRO A 1 100 ? -38.366 4.911 2.977 1.00 85.56 100 PRO A N 1
ATOM 828 C CA . PRO A 1 100 ? -37.745 6.037 3.664 1.00 85.56 100 PRO A CA 1
ATOM 829 C C . PRO A 1 100 ? -36.594 5.581 4.570 1.00 85.56 100 PRO A C 1
ATOM 831 O O . PRO A 1 100 ? -36.668 4.548 5.235 1.00 85.56 100 PRO A O 1
ATOM 834 N N . VAL A 1 101 ? -35.544 6.393 4.632 1.00 86.56 101 VAL A N 1
ATOM 835 C CA . VAL A 1 101 ? -34.370 6.206 5.483 1.00 86.56 101 VAL A CA 1
ATOM 836 C C . VAL A 1 101 ? -34.164 7.468 6.317 1.00 86.56 101 VAL A C 1
ATOM 838 O O . VAL A 1 101 ? -33.969 8.568 5.797 1.00 86.56 101 VAL A O 1
ATOM 841 N N . TYR A 1 102 ? -34.180 7.296 7.635 1.00 87.00 102 TYR A N 1
ATOM 842 C CA . TYR A 1 102 ? -34.011 8.368 8.611 1.00 87.00 102 TYR A CA 1
ATOM 843 C C . TYR A 1 102 ? -32.604 8.322 9.197 1.00 87.00 102 TYR A C 1
ATOM 845 O O . TYR A 1 102 ? -32.118 7.254 9.564 1.00 87.00 102 TYR A O 1
ATOM 853 N N . GLN A 1 103 ? -31.947 9.477 9.302 1.00 87.38 103 GLN A N 1
ATOM 854 C CA . GLN A 1 103 ? -30.556 9.576 9.745 1.00 87.38 103 GLN A CA 1
ATOM 855 C C . GLN A 1 103 ? -30.444 10.203 11.135 1.00 87.38 103 GLN A C 1
ATOM 857 O O . GLN A 1 103 ? -31.082 11.211 11.450 1.00 87.38 103 GLN A O 1
ATOM 862 N N . TYR A 1 104 ? -29.574 9.620 11.953 1.00 88.94 104 TYR A N 1
ATOM 863 C CA . TYR A 1 104 ? -29.330 10.013 13.330 1.00 88.94 104 TYR A CA 1
ATOM 864 C C . TYR A 1 104 ? -27.833 10.058 13.632 1.00 88.94 104 TYR A C 1
ATOM 866 O O . TYR A 1 104 ? -27.044 9.239 13.156 1.00 88.94 104 TYR A O 1
ATOM 874 N N . HIS A 1 105 ? -27.455 10.995 14.493 1.00 90.00 105 HIS A N 1
ATOM 875 C CA . HIS A 1 105 ? -26.147 11.043 15.119 1.00 90.00 105 HIS A CA 1
ATOM 876 C C . HIS A 1 105 ? -26.206 10.366 16.488 1.00 90.00 105 HIS A C 1
ATOM 878 O O . HIS A 1 105 ? -27.028 10.746 17.325 1.00 90.00 105 HIS A O 1
ATOM 884 N N . ILE A 1 106 ? -25.326 9.393 16.724 1.00 91.75 106 ILE A N 1
ATOM 885 C CA . ILE A 1 106 ? -25.216 8.674 17.997 1.00 91.75 106 ILE A CA 1
ATOM 886 C C . ILE A 1 106 ? -23.901 9.003 18.708 1.00 91.75 106 ILE A C 1
ATOM 888 O O . ILE A 1 106 ? -22.807 8.930 18.147 1.00 91.75 106 ILE A O 1
ATOM 892 N N . GLU A 1 107 ? -24.005 9.362 19.981 1.00 93.81 107 GLU A N 1
ATOM 893 C CA . GLU A 1 107 ? -22.878 9.642 20.862 1.00 93.81 107 GLU A CA 1
ATOM 894 C C . GLU A 1 107 ? -22.925 8.702 22.058 1.00 93.81 107 GLU A C 1
ATOM 896 O O . GLU A 1 107 ? -23.945 8.609 22.734 1.00 93.81 107 GLU A O 1
ATOM 901 N N . MET A 1 108 ? -21.817 8.013 22.335 1.00 94.88 108 MET A N 1
ATOM 902 C CA . MET A 1 108 ? -21.712 7.102 23.477 1.00 94.88 108 MET A CA 1
ATOM 903 C C . MET A 1 108 ? -20.529 7.490 24.360 1.00 94.88 108 MET A C 1
ATOM 905 O O . MET A 1 108 ? -19.376 7.529 23.913 1.00 94.88 108 MET A O 1
ATOM 909 N N . PHE A 1 109 ? -20.807 7.736 25.635 1.00 93.75 109 PHE A N 1
ATOM 910 C CA . PHE A 1 109 ? -19.831 8.116 26.646 1.00 93.75 109 PHE A CA 1
ATOM 911 C C . PHE A 1 109 ? -19.730 7.023 27.703 1.00 93.75 109 PHE A C 1
ATOM 913 O O . PHE A 1 109 ? -20.733 6.606 28.277 1.00 93.75 109 PHE A O 1
ATOM 920 N N . ALA A 1 110 ? -18.506 6.603 28.002 1.00 91.69 110 ALA A N 1
ATOM 921 C CA . ALA A 1 110 ? -18.214 5.673 29.078 1.00 91.69 110 ALA A CA 1
ATOM 922 C C . ALA A 1 110 ? -17.479 6.385 30.212 1.00 91.69 110 ALA A C 1
ATOM 924 O O . ALA A 1 110 ? -16.490 7.089 29.994 1.00 91.69 110 ALA A O 1
ATOM 925 N N . TRP A 1 111 ? -17.959 6.200 31.433 1.00 90.50 111 TRP A N 1
ATOM 926 C CA . TRP A 1 111 ? -17.394 6.789 32.636 1.00 90.50 111 TRP A CA 1
ATOM 927 C C . TRP A 1 111 ? -16.669 5.719 33.429 1.00 90.50 111 TRP A C 1
ATOM 929 O O . TRP A 1 111 ? -17.213 4.644 33.673 1.00 90.50 111 TRP A O 1
ATOM 939 N N . ARG A 1 112 ? -15.456 6.041 33.870 1.00 83.94 112 ARG A N 1
ATOM 940 C CA . ARG A 1 112 ? -14.739 5.243 34.862 1.00 83.94 112 ARG A CA 1
ATOM 941 C C . ARG A 1 112 ? -14.170 6.108 35.967 1.00 83.94 112 ARG A C 1
ATOM 943 O O . ARG A 1 112 ? -13.788 7.261 35.723 1.00 83.94 112 ARG A O 1
ATOM 950 N N . ASP A 1 113 ? -14.023 5.527 37.142 1.00 77.12 113 ASP A N 1
ATOM 951 C CA . ASP A 1 113 ? -13.280 6.164 38.217 1.00 77.12 113 ASP A CA 1
ATOM 952 C C . ASP A 1 113 ? -11.788 6.246 37.854 1.00 77.12 113 ASP A C 1
ATOM 954 O O . ASP A 1 113 ? -11.169 5.321 37.321 1.00 77.12 113 ASP A O 1
ATOM 958 N N . GLY A 1 114 ? -11.206 7.426 38.052 1.00 64.06 114 GLY A N 1
ATOM 959 C CA . GLY A 1 114 ? -9.766 7.645 37.963 1.00 64.06 114 GLY A CA 1
ATOM 960 C C . GLY A 1 114 ? -9.204 7.915 39.352 1.00 64.06 114 GLY A C 1
ATOM 961 O O . GLY A 1 114 ? -9.943 8.309 40.246 1.00 64.06 114 GLY A O 1
ATOM 962 N N . ARG A 1 115 ? -7.881 7.778 39.522 1.00 58.06 115 ARG A N 1
ATOM 963 C CA . ARG A 1 115 ? -7.209 7.984 40.822 1.00 58.06 115 ARG A CA 1
ATOM 964 C C . ARG A 1 115 ? -7.483 9.351 41.470 1.00 58.06 115 ARG A C 1
ATOM 966 O O . ARG A 1 115 ? -7.378 9.465 42.680 1.00 58.06 115 ARG A O 1
ATOM 973 N N . THR A 1 116 ? -7.790 10.382 40.678 1.00 56.25 116 THR A N 1
ATOM 974 C CA . THR A 1 116 ? -8.053 11.750 41.172 1.00 56.25 116 THR A CA 1
ATOM 975 C C . THR A 1 116 ? -9.327 12.392 40.617 1.00 56.25 116 THR A C 1
ATOM 977 O O . THR A 1 116 ? -9.868 13.297 41.244 1.00 56.25 116 THR A O 1
ATOM 980 N N . ARG A 1 117 ? -9.820 11.972 39.441 1.00 66.31 117 ARG A N 1
ATOM 981 C CA . ARG A 1 117 ? -11.051 12.483 38.806 1.00 66.31 117 ARG A CA 1
ATOM 982 C C . ARG A 1 117 ? -11.721 11.390 37.975 1.00 66.31 117 ARG A C 1
ATOM 984 O O . ARG A 1 117 ? -11.027 10.556 37.392 1.00 66.31 117 ARG A O 1
ATOM 991 N N . LYS A 1 118 ? -13.052 11.453 37.847 1.00 71.94 118 LYS A N 1
ATOM 992 C CA . LYS A 1 118 ? -13.817 10.634 36.892 1.00 71.94 118 LYS A CA 1
ATOM 993 C C . LYS A 1 118 ? -13.307 10.880 35.471 1.00 71.94 118 LYS A C 1
ATOM 995 O O . LYS A 1 118 ? -13.217 12.028 35.029 1.00 71.94 118 LYS A O 1
ATOM 1000 N N . LYS A 1 119 ? -12.961 9.808 34.760 1.00 80.81 119 LYS A N 1
ATOM 1001 C CA . LYS A 1 119 ? -12.492 9.858 33.374 1.00 80.81 119 LYS A CA 1
ATOM 1002 C C . LYS A 1 119 ? -13.645 9.508 32.441 1.00 80.81 119 LYS A C 1
ATOM 1004 O O . LYS A 1 119 ? -14.260 8.456 32.591 1.00 80.81 119 LYS A O 1
ATOM 1009 N N . VAL A 1 120 ? -13.890 10.376 31.464 1.00 85.44 120 VAL A N 1
ATOM 1010 C CA . VAL A 1 120 ? -14.854 10.146 30.382 1.00 85.44 120 VAL A CA 1
ATOM 1011 C C . VAL A 1 120 ? -14.107 9.627 29.165 1.00 85.44 120 VAL A C 1
ATOM 1013 O O . VAL A 1 120 ? -13.085 10.192 28.771 1.00 85.44 120 VAL A O 1
ATOM 1016 N N . ILE A 1 121 ? -14.609 8.555 28.569 1.00 86.38 121 ILE A N 1
ATOM 1017 C CA . ILE A 1 121 ? -14.134 8.010 27.303 1.00 86.38 121 ILE A CA 1
ATOM 1018 C C . ILE A 1 121 ? -15.252 8.165 26.284 1.00 86.38 121 ILE A C 1
ATOM 1020 O O . ILE A 1 121 ? -16.372 7.721 26.510 1.00 86.38 121 ILE A O 1
ATOM 1024 N N . PHE A 1 122 ? -14.939 8.797 25.157 1.00 89.81 122 PHE A N 1
ATOM 1025 C CA . PHE A 1 122 ? -15.872 8.914 24.045 1.00 89.81 122 PHE A CA 1
ATOM 1026 C C . PHE A 1 122 ? -15.712 7.703 23.130 1.00 89.81 122 PHE A C 1
ATOM 1028 O O . PHE A 1 122 ? -14.680 7.578 22.464 1.00 89.81 122 PHE A O 1
ATOM 1035 N N . LEU A 1 123 ? -16.683 6.790 23.149 1.00 88.75 123 LEU A N 1
ATOM 1036 C CA . LEU A 1 123 ? -16.592 5.524 22.420 1.00 88.75 123 LEU A CA 1
ATOM 1037 C C . LEU A 1 123 ? -16.788 5.728 20.916 1.00 88.75 123 LEU A C 1
ATOM 1039 O O . LEU A 1 123 ? -16.055 5.146 20.129 1.00 88.75 123 LEU A O 1
ATOM 1043 N N . THR A 1 124 ? -17.674 6.642 20.516 1.00 88.19 124 THR A N 1
ATOM 1044 C CA . THR A 1 124 ? -17.963 6.934 19.099 1.00 88.19 124 THR A CA 1
ATOM 1045 C C . THR A 1 124 ? -16.926 7.853 18.441 1.00 88.19 124 THR A C 1
ATOM 1047 O O . THR A 1 124 ? -17.019 8.176 17.257 1.00 88.19 124 THR A O 1
ATOM 1050 N N . LYS A 1 125 ? -15.886 8.267 19.180 1.00 84.94 125 LYS A N 1
ATOM 1051 C CA . LYS A 1 125 ? -14.810 9.106 18.644 1.00 84.94 125 LYS A CA 1
ATOM 1052 C C . LYS A 1 125 ? -13.974 8.325 17.634 1.00 84.94 125 LYS A C 1
ATOM 1054 O O . LYS A 1 125 ? -13.473 7.240 17.933 1.00 84.94 125 LYS A O 1
ATOM 1059 N N . ARG A 1 126 ? -13.685 8.941 16.489 1.00 73.62 126 ARG A N 1
ATOM 1060 C CA . ARG A 1 126 ? -12.735 8.396 15.508 1.00 73.62 126 ARG A CA 1
ATOM 1061 C C . ARG A 1 126 ? -11.301 8.362 16.049 1.00 73.62 126 ARG A C 1
ATOM 1063 O O . ARG A 1 126 ? -10.921 9.136 16.934 1.00 73.62 126 ARG A O 1
ATOM 1070 N N . SER A 1 127 ? -10.513 7.429 15.535 1.00 74.19 127 SER A N 1
ATOM 1071 C CA . SER A 1 127 ? -9.095 7.260 15.844 1.00 74.19 127 SER A CA 1
ATOM 1072 C C . SER A 1 127 ? -8.349 6.962 14.552 1.00 74.19 127 SER A C 1
ATOM 1074 O O . SER A 1 127 ? -8.857 6.197 13.741 1.00 74.19 127 SER A O 1
ATOM 1076 N N . ASN A 1 128 ? -7.163 7.551 14.388 1.00 68.56 128 ASN A N 1
ATOM 1077 C CA . ASN A 1 128 ? -6.227 7.174 13.322 1.00 68.56 128 ASN A CA 1
ATOM 1078 C C . ASN A 1 128 ? -5.345 5.983 13.734 1.00 68.56 128 ASN A C 1
ATOM 1080 O O . ASN A 1 128 ? -4.590 5.468 12.924 1.00 68.56 128 ASN A O 1
ATOM 1084 N N . ASP A 1 129 ? -5.400 5.597 15.009 1.00 76.06 129 ASP A N 1
ATOM 1085 C CA . ASP A 1 129 ? -4.757 4.395 15.527 1.00 76.06 129 ASP A CA 1
ATOM 1086 C C . ASP A 1 129 ? -5.738 3.222 15.378 1.00 76.06 129 ASP A C 1
ATOM 1088 O O . ASP A 1 129 ? -6.813 3.250 15.996 1.00 76.06 129 ASP A O 1
ATOM 1092 N N . ASP A 1 130 ? -5.382 2.249 14.532 1.00 71.75 130 ASP A N 1
ATOM 1093 C CA . ASP A 1 130 ? -6.233 1.121 14.126 1.00 71.75 130 ASP A CA 1
ATOM 1094 C C . ASP A 1 130 ? -6.649 0.238 15.303 1.00 71.75 130 ASP A C 1
ATOM 1096 O O . ASP A 1 130 ? -7.799 -0.207 15.375 1.00 71.75 130 ASP A O 1
ATOM 1100 N N . TYR A 1 131 ? -5.748 0.036 16.268 1.00 81.69 131 TYR A N 1
ATOM 1101 C CA . TYR A 1 131 ? -6.046 -0.727 17.475 1.00 81.69 131 TYR A CA 1
ATOM 1102 C C . TYR A 1 131 ? -7.127 -0.018 18.297 1.00 81.69 131 TYR A C 1
ATOM 1104 O O . TYR A 1 131 ? -8.149 -0.607 18.651 1.00 81.69 131 TYR A O 1
ATOM 1112 N N . VAL A 1 132 ? -6.956 1.286 18.540 1.00 83.00 132 VAL A N 1
ATOM 1113 C CA . VAL A 1 132 ? -7.940 2.085 19.290 1.00 83.00 132 VAL A CA 1
ATOM 1114 C C . VAL A 1 132 ? -9.273 2.182 18.543 1.00 83.00 132 VAL A C 1
ATOM 1116 O O . VAL A 1 132 ? -10.329 2.188 19.177 1.00 83.00 132 VAL A O 1
ATOM 1119 N N . ALA A 1 133 ? -9.248 2.278 17.212 1.00 81.44 133 ALA A N 1
ATOM 1120 C CA . ALA A 1 133 ? -10.458 2.284 16.395 1.00 81.44 133 ALA A CA 1
ATOM 1121 C C . ALA A 1 133 ? -11.228 0.961 16.531 1.00 81.44 133 ALA A C 1
ATOM 1123 O O . ALA A 1 133 ? -12.445 0.976 16.719 1.00 81.44 133 ALA A O 1
ATOM 1124 N N . THR A 1 134 ? -10.518 -0.165 16.494 1.00 80.00 134 THR A N 1
ATOM 1125 C CA . THR A 1 134 ? -11.085 -1.510 16.637 1.00 80.00 134 THR A CA 1
ATOM 1126 C C . THR A 1 134 ? -11.658 -1.740 18.037 1.00 80.00 134 THR A C 1
ATOM 1128 O O . THR A 1 134 ? -12.818 -2.132 18.161 1.00 80.00 134 THR A O 1
ATOM 1131 N N . ASP A 1 135 ? -10.909 -1.403 19.093 1.00 83.06 135 ASP A N 1
ATOM 1132 C CA . ASP A 1 135 ? -11.369 -1.472 20.492 1.00 83.06 135 ASP A CA 1
ATOM 1133 C C . ASP A 1 135 ? -12.654 -0.654 20.708 1.00 83.06 135 ASP A C 1
ATOM 1135 O O . ASP A 1 135 ? -13.615 -1.117 21.328 1.00 83.06 135 ASP A O 1
ATOM 1139 N N . ARG A 1 136 ? -12.717 0.556 20.138 1.00 87.00 136 ARG A N 1
ATOM 1140 C CA . ARG A 1 136 ? -13.922 1.394 20.190 1.00 87.00 136 ARG A CA 1
ATOM 1141 C C . ARG A 1 136 ? -15.100 0.771 19.458 1.00 87.00 136 ARG A C 1
ATOM 1143 O O . ARG A 1 136 ? -16.180 0.742 20.036 1.00 87.00 136 ARG A O 1
ATOM 1150 N N . LYS A 1 137 ? -14.908 0.243 18.244 1.00 87.38 137 LYS A N 1
ATOM 1151 C CA . LYS A 1 137 ? -15.978 -0.432 17.489 1.00 87.38 137 LYS A CA 1
ATOM 1152 C C . LYS A 1 137 ? -16.553 -1.614 18.266 1.00 87.38 137 LYS A C 1
ATOM 1154 O O . LYS A 1 137 ? -17.772 -1.738 18.345 1.00 87.38 137 LYS A O 1
ATOM 1159 N N . THR A 1 138 ? -15.702 -2.428 18.894 1.00 86.62 138 THR A N 1
ATOM 1160 C CA . THR A 1 138 ? -16.145 -3.535 19.757 1.00 86.62 138 THR A CA 1
ATOM 1161 C C . THR A 1 138 ? -17.005 -3.030 20.913 1.00 86.62 138 THR A C 1
ATOM 1163 O O . THR A 1 138 ? -18.113 -3.519 21.111 1.00 86.62 138 THR A O 1
ATOM 1166 N N . ARG A 1 139 ? -16.572 -1.980 21.620 1.00 91.19 139 ARG A N 1
ATOM 1167 C CA . ARG A 1 139 ? -17.375 -1.391 22.705 1.00 91.19 139 ARG A CA 1
ATOM 1168 C C . ARG A 1 139 ? -18.678 -0.764 22.210 1.00 91.19 139 ARG A C 1
ATOM 1170 O O . ARG A 1 139 ? -19.704 -0.930 22.857 1.00 91.19 139 ARG A O 1
ATOM 1177 N N . CYS A 1 140 ? -18.662 -0.060 21.078 1.00 94.06 140 CYS A N 1
ATOM 1178 C CA . CYS A 1 140 ? -19.868 0.499 20.463 1.00 94.06 140 CYS A CA 1
ATOM 1179 C C . CYS A 1 140 ? -20.871 -0.601 20.102 1.00 94.06 140 CYS A C 1
ATOM 1181 O O . CYS A 1 140 ? -22.064 -0.427 20.332 1.00 94.06 140 CYS A O 1
ATOM 1183 N N . ARG A 1 141 ? -20.402 -1.743 19.583 1.00 92.69 141 ARG A N 1
ATOM 1184 C CA . ARG A 1 141 ? -21.239 -2.911 19.270 1.00 92.69 141 ARG A CA 1
ATOM 1185 C C . ARG A 1 141 ? -21.920 -3.471 20.517 1.00 92.69 141 ARG A C 1
ATOM 1187 O O . ARG A 1 141 ? -23.132 -3.693 20.503 1.00 92.69 141 ARG A O 1
ATOM 1194 N N . ASP A 1 142 ? -21.158 -3.651 21.592 1.00 93.94 142 ASP A N 1
ATOM 1195 C CA . ASP A 1 142 ? -21.668 -4.162 22.868 1.00 93.94 142 ASP A CA 1
ATOM 1196 C C . ASP A 1 142 ? -22.704 -3.200 23.466 1.00 93.94 142 ASP A C 1
ATOM 1198 O O . ASP A 1 142 ? -23.822 -3.600 23.798 1.00 93.94 142 ASP A O 1
ATOM 1202 N N . VAL A 1 143 ? -22.379 -1.902 23.508 1.00 96.06 143 VAL A N 1
ATOM 1203 C CA . VAL A 1 143 ? -23.294 -0.851 23.978 1.00 96.06 143 VAL A CA 1
ATOM 1204 C C . VAL A 1 143 ? -24.563 -0.802 23.129 1.00 96.06 143 VAL A C 1
ATOM 1206 O O . VAL A 1 143 ? -25.657 -0.738 23.683 1.00 96.06 143 VAL A O 1
ATOM 1209 N N . PHE A 1 144 ? -24.447 -0.871 21.802 1.00 95.38 144 PHE A N 1
ATOM 1210 C CA . PHE A 1 144 ? -25.592 -0.861 20.892 1.00 95.38 144 PHE A CA 1
ATOM 1211 C C . PHE A 1 144 ? -26.493 -2.088 21.078 1.00 95.38 144 PHE A C 1
ATOM 1213 O O . PHE A 1 144 ? -27.717 -1.982 21.011 1.00 95.38 144 PHE A O 1
ATOM 1220 N N . THR A 1 145 ? -25.907 -3.253 21.358 1.00 93.81 145 THR A N 1
ATOM 1221 C CA . THR A 1 145 ? -26.660 -4.484 21.634 1.00 93.81 145 THR A CA 1
ATOM 1222 C C . THR A 1 145 ? -27.482 -4.351 22.914 1.00 93.81 145 THR A C 1
ATOM 1224 O O . THR A 1 145 ? -28.683 -4.619 22.893 1.00 93.81 145 THR A O 1
ATOM 1227 N N . ILE A 1 146 ? -26.872 -3.854 23.994 1.00 95.31 146 ILE A N 1
ATOM 1228 C CA . ILE A 1 146 ? -27.553 -3.591 25.271 1.00 95.31 146 ILE A CA 1
ATOM 1229 C C . ILE A 1 146 ? -28.628 -2.506 25.109 1.00 95.31 146 ILE A C 1
ATOM 1231 O O . ILE A 1 146 ? -29.741 -2.644 25.606 1.00 95.31 146 ILE A O 1
ATOM 1235 N N . MET A 1 147 ? -28.328 -1.433 24.376 1.00 93.94 147 MET A N 1
ATOM 1236 C CA . MET A 1 147 ? -29.246 -0.314 24.145 1.00 93.94 147 MET A CA 1
ATOM 1237 C C . MET A 1 147 ? -30.597 -0.774 23.577 1.00 93.94 147 MET A C 1
ATOM 1239 O O . MET A 1 147 ? -31.643 -0.351 24.071 1.00 93.94 147 MET A O 1
ATOM 1243 N N . LYS A 1 148 ? -30.577 -1.675 22.585 1.00 92.25 148 LYS A N 1
ATOM 1244 C CA . LYS A 1 148 ? -31.793 -2.259 21.992 1.00 92.25 148 LYS A CA 1
ATOM 1245 C C . LYS A 1 148 ? -32.604 -3.076 23.002 1.00 92.25 148 LYS A C 1
ATOM 1247 O O . LYS A 1 148 ? -33.826 -3.067 22.942 1.00 92.25 148 LYS A O 1
ATOM 1252 N N . GLN A 1 149 ? -31.934 -3.751 23.939 1.00 91.81 149 GLN A N 1
ATOM 1253 C CA . GLN A 1 149 ? -32.589 -4.529 24.997 1.00 91.81 149 GLN A CA 1
ATOM 1254 C C . GLN A 1 149 ? -33.245 -3.632 26.055 1.00 91.81 149 GLN A C 1
ATOM 1256 O O . GLN A 1 149 ? -34.289 -3.989 26.589 1.00 91.81 149 GLN A O 1
ATOM 1261 N N . ILE A 1 150 ? -32.654 -2.468 26.351 1.00 93.19 150 ILE A N 1
ATOM 1262 C CA . ILE A 1 150 ? -33.176 -1.529 27.358 1.00 93.19 150 ILE A CA 1
ATOM 1263 C C . ILE A 1 150 ? -34.423 -0.795 26.854 1.00 93.19 150 ILE A C 1
ATOM 1265 O O . ILE A 1 150 ? -35.341 -0.553 27.637 1.00 93.19 150 ILE A O 1
ATOM 1269 N N . ARG A 1 151 ? -34.447 -0.404 25.573 1.00 90.94 151 ARG A N 1
ATOM 1270 C CA . ARG A 1 151 ? -35.525 0.405 24.976 1.00 90.94 151 ARG A CA 1
ATOM 1271 C C . ARG A 1 151 ? -36.188 -0.282 23.775 1.00 90.94 151 ARG A C 1
ATOM 1273 O O . ARG A 1 151 ? -36.125 0.252 22.664 1.00 90.94 151 ARG A O 1
ATOM 1280 N N . PRO A 1 152 ? -36.836 -1.448 23.958 1.00 91.00 152 PRO A N 1
ATOM 1281 C CA . PRO A 1 152 ? -37.552 -2.125 22.874 1.00 91.00 152 PRO A CA 1
ATOM 1282 C C . PRO A 1 152 ? -38.768 -1.324 22.376 1.00 91.00 152 PRO A C 1
ATOM 1284 O O . PRO A 1 152 ? -39.241 -1.548 21.266 1.00 91.00 152 PRO A O 1
ATOM 1287 N N . ASP A 1 153 ? -39.258 -0.372 23.175 1.00 89.31 153 ASP A N 1
ATOM 1288 C CA . ASP A 1 153 ? -40.311 0.581 22.818 1.00 89.31 153 ASP A CA 1
ATOM 1289 C C . ASP A 1 153 ? -39.875 1.574 21.726 1.00 89.31 153 ASP A C 1
ATOM 1291 O O . ASP A 1 153 ? -40.694 1.981 20.901 1.00 89.31 153 ASP A O 1
ATOM 1295 N N . ILE A 1 154 ? -38.587 1.938 21.697 1.00 89.88 154 ILE A N 1
ATOM 1296 C CA . ILE A 1 154 ? -37.986 2.794 20.663 1.00 89.88 154 ILE A CA 1
ATOM 1297 C C . ILE A 1 154 ? -37.399 1.948 19.534 1.00 89.88 154 ILE A C 1
ATOM 1299 O O . ILE A 1 154 ? -37.637 2.227 18.360 1.00 89.88 154 ILE A O 1
ATOM 1303 N N . PHE A 1 155 ? -36.616 0.926 19.880 1.00 90.50 155 PHE A N 1
ATOM 1304 C CA . PHE A 1 155 ? -35.906 0.063 18.935 1.00 90.50 155 PHE A CA 1
ATOM 1305 C C . PHE A 1 155 ? -36.700 -1.215 18.675 1.00 90.50 155 PHE A C 1
ATOM 1307 O O . PHE A 1 155 ? -36.215 -2.325 18.901 1.00 90.50 155 PHE A O 1
ATOM 1314 N N . HIS A 1 156 ? -37.947 -1.039 18.244 1.00 86.25 156 HIS A N 1
ATOM 1315 C CA . HIS A 1 156 ? -38.852 -2.151 17.994 1.00 86.25 156 HIS A CA 1
ATOM 1316 C C . HIS A 1 156 ? -38.276 -3.094 16.917 1.00 86.25 156 HIS A C 1
ATOM 1318 O O . HIS A 1 156 ? -37.717 -2.599 15.937 1.00 86.25 156 HIS A O 1
ATOM 1324 N N . PRO A 1 157 ? -38.446 -4.429 17.024 1.00 84.06 157 PRO A N 1
ATOM 1325 C CA . PRO A 1 157 ? -37.885 -5.391 16.066 1.00 84.06 157 PRO A CA 1
ATOM 1326 C C . PRO A 1 157 ? -38.301 -5.203 14.600 1.00 84.06 157 PRO A C 1
ATOM 1328 O O . PRO A 1 157 ? -37.662 -5.754 13.714 1.00 84.06 157 PRO A O 1
ATOM 1331 N N . THR A 1 158 ? -39.368 -4.447 14.335 1.00 85.00 158 THR A N 1
ATOM 1332 C CA . THR A 1 158 ? -39.829 -4.118 12.973 1.00 85.00 158 THR A CA 1
ATOM 1333 C C . THR A 1 158 ? -39.087 -2.936 12.348 1.00 85.00 158 THR A C 1
ATOM 1335 O O . THR A 1 158 ? -39.343 -2.612 11.196 1.00 85.00 158 THR A O 1
ATOM 1338 N N . ILE A 1 159 ? -38.247 -2.234 13.113 1.00 87.25 159 ILE A N 1
ATOM 1339 C CA . ILE A 1 159 ? -37.429 -1.124 12.628 1.00 87.25 159 ILE A CA 1
ATOM 1340 C C . ILE A 1 159 ? -36.023 -1.663 12.396 1.00 87.25 159 ILE A C 1
ATOM 1342 O O . ILE A 1 159 ? -35.318 -2.002 13.350 1.00 87.25 159 ILE A O 1
ATOM 1346 N N . THR A 1 160 ? -35.583 -1.691 11.143 1.00 88.62 160 THR A N 1
ATOM 1347 C CA . THR A 1 160 ? -34.199 -2.054 10.837 1.00 88.62 160 THR A CA 1
ATOM 1348 C C . THR A 1 160 ? -33.278 -0.894 11.166 1.00 88.62 160 THR A C 1
ATOM 1350 O O . THR A 1 160 ? -33.569 0.269 10.872 1.00 88.62 160 THR A O 1
ATOM 1353 N N . LEU A 1 161 ? -32.158 -1.221 11.806 1.00 90.81 161 LEU A N 1
ATOM 1354 C CA . LEU A 1 161 ? -31.161 -0.267 12.266 1.00 90.81 161 LEU A CA 1
ATOM 1355 C C . LEU A 1 161 ? -29.834 -0.553 11.563 1.00 90.81 161 LEU A C 1
ATOM 1357 O O . LEU A 1 161 ? -29.297 -1.656 11.671 1.00 90.81 161 LEU A O 1
ATOM 1361 N N . TYR A 1 162 ? -29.281 0.459 10.906 1.00 89.56 162 TYR A N 1
ATOM 1362 C CA . TYR A 1 162 ? -27.980 0.417 10.253 1.00 89.56 162 TYR A CA 1
ATOM 1363 C C . TYR A 1 162 ? -27.006 1.308 11.023 1.00 89.56 162 TYR A C 1
ATOM 1365 O O . TYR A 1 162 ? -27.103 2.534 10.965 1.00 89.56 162 TYR A O 1
ATOM 1373 N N . TYR A 1 163 ? -26.085 0.702 11.774 1.00 90.88 163 TYR A N 1
ATOM 1374 C CA . TYR A 1 163 ? -25.116 1.421 12.603 1.00 90.88 163 TYR A CA 1
ATOM 1375 C C . TYR A 1 163 ? -23.684 1.216 12.092 1.00 90.88 163 TYR A C 1
ATOM 1377 O O . TYR A 1 163 ? -23.276 0.095 11.798 1.00 90.88 163 TYR A O 1
ATOM 1385 N N . ASP A 1 164 ? -22.903 2.293 12.010 1.00 86.31 164 ASP A N 1
ATOM 1386 C CA . ASP A 1 164 ? -21.502 2.285 11.557 1.00 86.31 164 ASP A CA 1
ATOM 1387 C C . ASP A 1 164 ? -20.482 1.885 12.648 1.00 86.31 164 ASP A C 1
ATOM 1389 O O . ASP A 1 164 ? -19.270 1.876 12.410 1.00 86.31 164 ASP A O 1
ATOM 1393 N N . LEU A 1 165 ? -20.955 1.566 13.862 1.00 88.88 165 LEU A N 1
ATOM 1394 C CA . LEU A 1 165 ? -20.142 1.379 15.076 1.00 88.88 165 LEU A CA 1
ATOM 1395 C C . LEU A 1 165 ? -19.292 2.610 15.452 1.00 88.88 165 LEU A C 1
ATOM 1397 O O . LEU A 1 165 ? -18.301 2.503 16.180 1.00 88.88 165 LEU A O 1
ATOM 1401 N N . GLN A 1 166 ? -19.687 3.787 14.969 1.00 88.06 166 GLN A N 1
ATOM 1402 C CA . GLN A 1 166 ? -19.134 5.090 15.309 1.00 88.06 166 GLN A CA 1
ATOM 1403 C C . GLN A 1 166 ? -20.278 6.052 15.640 1.00 88.06 166 GLN A C 1
ATOM 1405 O O . GLN A 1 166 ? -20.881 5.906 16.700 1.00 88.06 166 GLN A O 1
ATOM 1410 N N . SER A 1 167 ? -20.563 7.041 14.793 1.00 89.19 167 SER A N 1
ATOM 1411 C CA . SER A 1 167 ? -21.458 8.154 15.110 1.00 89.19 167 SER A CA 1
ATOM 1412 C C . SER A 1 167 ? -22.690 8.241 14.215 1.00 89.19 167 SER A C 1
ATOM 1414 O O . SER A 1 167 ? -23.485 9.157 14.407 1.00 89.19 167 SER A O 1
ATOM 1416 N N . ALA A 1 168 ? -22.861 7.341 13.245 1.00 88.69 168 ALA A N 1
ATOM 1417 C CA . ALA A 1 168 ? -23.956 7.397 12.282 1.00 88.69 168 ALA A CA 1
ATOM 1418 C C . ALA A 1 168 ? -24.892 6.195 12.430 1.00 88.69 168 ALA A C 1
ATOM 1420 O O . ALA A 1 168 ? -24.489 5.046 12.262 1.00 88.69 168 ALA A O 1
ATOM 1421 N N . LEU A 1 169 ? -26.161 6.483 12.706 1.00 90.69 169 LEU A N 1
ATOM 1422 C CA . LEU A 1 169 ? -27.242 5.509 12.777 1.00 90.69 169 LEU A CA 1
ATOM 1423 C C . LEU A 1 169 ? -28.290 5.860 11.719 1.00 90.69 169 LEU A C 1
ATOM 1425 O O . LEU A 1 169 ? -28.708 7.011 11.622 1.00 90.69 169 LEU A O 1
ATOM 1429 N N . MET A 1 170 ? -28.730 4.876 10.944 1.00 89.38 170 MET A N 1
ATOM 1430 C CA . MET A 1 170 ? -29.820 5.029 9.981 1.00 89.38 170 MET A CA 1
ATOM 1431 C C . MET A 1 170 ? -30.923 4.014 10.262 1.00 89.38 170 MET A C 1
ATOM 1433 O O . MET A 1 170 ? -30.633 2.903 10.706 1.00 89.38 170 MET A O 1
ATOM 1437 N N . THR A 1 171 ? -32.179 4.384 10.021 1.00 89.94 171 THR A N 1
ATOM 1438 C CA . THR A 1 171 ? -33.338 3.532 10.323 1.00 89.94 171 THR A CA 1
ATOM 1439 C C . THR A 1 171 ? -34.387 3.569 9.216 1.00 89.94 171 THR A C 1
ATOM 1441 O O . THR A 1 171 ? -34.505 4.567 8.507 1.00 89.94 171 THR A O 1
ATOM 1444 N N . THR A 1 172 ? -35.174 2.498 9.086 1.00 87.38 172 THR A N 1
ATOM 1445 C CA . THR A 1 172 ? -36.268 2.398 8.093 1.00 87.38 172 THR A CA 1
ATOM 1446 C C . THR A 1 172 ? -37.594 3.000 8.566 1.00 87.38 172 THR A C 1
ATOM 1448 O O . THR A 1 172 ? -38.516 3.206 7.782 1.00 87.38 172 THR A O 1
ATOM 1451 N N . ALA A 1 173 ? -37.684 3.355 9.849 1.00 87.38 173 ALA A N 1
ATOM 1452 C CA . ALA A 1 173 ? -38.803 4.091 10.425 1.00 87.38 173 ALA A CA 1
ATOM 1453 C C . ALA A 1 173 ? -38.304 5.148 11.413 1.00 87.38 173 ALA A C 1
ATOM 1455 O O . ALA A 1 173 ? -37.270 4.971 12.065 1.00 87.38 173 ALA A O 1
ATOM 1456 N N . LYS A 1 174 ? -39.056 6.245 11.542 1.00 88.38 174 LYS A N 1
ATOM 1457 C CA . LYS A 1 174 ? -38.702 7.355 12.428 1.00 88.38 174 LYS A CA 1
ATOM 1458 C C . LYS A 1 174 ? -38.750 6.912 13.894 1.00 88.38 174 LYS A C 1
ATOM 1460 O O . LYS A 1 174 ? -39.789 6.477 14.388 1.00 88.38 174 LYS A O 1
ATOM 1465 N N . LEU A 1 175 ? -37.630 7.066 14.595 1.00 89.19 175 LEU A N 1
ATOM 1466 C CA . LEU A 1 175 ? -37.532 6.825 16.033 1.00 89.19 175 LEU A CA 1
ATOM 1467 C C . LEU A 1 175 ? -38.298 7.901 16.816 1.00 89.19 175 LEU A C 1
ATOM 1469 O O . LEU A 1 175 ? -38.255 9.084 16.467 1.00 89.19 175 LEU A O 1
ATOM 1473 N N . LYS A 1 176 ? -38.981 7.492 17.890 1.00 84.31 176 LYS A N 1
ATOM 1474 C CA . LYS A 1 176 ? -39.728 8.397 18.776 1.00 84.31 176 LYS A CA 1
ATOM 1475 C C . LYS A 1 176 ? -38.785 8.986 19.843 1.00 84.31 176 LYS A C 1
ATOM 1477 O O . LYS A 1 176 ? -38.173 8.201 20.566 1.00 84.31 176 LYS A O 1
ATOM 1482 N N . PRO A 1 177 ? -38.633 10.321 19.945 1.00 78.81 177 PRO A N 1
ATOM 1483 C CA . PRO A 1 177 ? -37.773 10.952 20.948 1.00 78.81 177 PRO A CA 1
ATOM 1484 C C . PRO A 1 177 ? -38.382 10.902 22.358 1.00 78.81 177 PRO A C 1
ATOM 1486 O O . PRO A 1 177 ? -39.601 10.854 22.510 1.00 78.81 177 PRO A O 1
ATOM 1489 N N . ASP A 1 178 ? -37.526 10.970 23.384 1.00 69.88 178 ASP A N 1
ATOM 1490 C CA . ASP A 1 178 ? -37.935 10.955 24.800 1.00 69.88 178 ASP A CA 1
ATOM 1491 C C . ASP A 1 178 ? -38.318 12.347 25.330 1.00 69.88 178 ASP A C 1
ATOM 1493 O O . ASP A 1 178 ? -38.985 12.469 26.357 1.00 69.88 178 ASP A O 1
ATOM 1497 N N . THR A 1 179 ? -37.844 13.414 24.681 1.00 64.69 179 THR A N 1
ATOM 1498 C CA . THR A 1 179 ? -37.891 14.778 25.225 1.00 64.69 179 THR A CA 1
ATOM 1499 C C . THR A 1 179 ? -38.358 15.811 24.201 1.00 64.69 179 THR A C 1
ATOM 1501 O O . THR A 1 179 ? -38.298 15.595 22.990 1.00 64.69 179 THR A O 1
ATOM 1504 N N . ALA A 1 180 ? -38.740 16.993 24.699 1.00 61.97 180 ALA A N 1
ATOM 1505 C CA . ALA A 1 180 ? -39.019 18.180 23.885 1.00 61.97 180 ALA A CA 1
ATOM 1506 C C . ALA A 1 180 ? -37.809 18.653 23.045 1.00 61.97 180 ALA A C 1
ATOM 1508 O O . ALA A 1 180 ? -37.986 19.375 22.071 1.00 61.97 180 ALA A O 1
ATOM 1509 N N . GLU A 1 181 ? -36.587 18.217 23.385 1.00 62.38 181 GLU A N 1
ATOM 1510 C CA . GLU A 1 181 ? -35.340 18.524 22.660 1.00 62.38 181 GLU A CA 1
ATOM 1511 C C . GLU A 1 181 ? -35.075 17.586 21.462 1.00 62.38 181 GLU A C 1
ATOM 1513 O O . GLU A 1 181 ? -33.985 17.609 20.893 1.00 62.38 181 GLU A O 1
ATOM 1518 N N . ASN A 1 182 ? -36.043 16.741 21.080 1.00 76.62 182 ASN A N 1
ATOM 1519 C CA . ASN A 1 182 ? -35.954 15.826 19.933 1.00 76.62 182 ASN A CA 1
ATOM 1520 C C . ASN A 1 182 ? -34.735 14.872 19.987 1.00 76.62 182 ASN A C 1
ATOM 1522 O O . ASN A 1 182 ? -34.100 14.582 18.969 1.00 76.62 182 ASN A O 1
ATOM 1526 N N . GLN A 1 183 ? -34.395 14.387 21.189 1.00 86.44 183 GLN A N 1
ATOM 1527 C CA . GLN A 1 183 ? -33.300 13.438 21.421 1.00 86.44 183 GLN A CA 1
ATOM 1528 C C . GLN A 1 183 ? -33.762 12.211 22.218 1.00 86.44 183 GLN A C 1
ATOM 1530 O O . GLN A 1 183 ? -34.714 12.272 22.997 1.00 86.44 183 GLN A O 1
ATOM 1535 N N . ILE A 1 184 ? -33.054 11.098 22.037 1.00 90.75 184 ILE A N 1
ATOM 1536 C CA . ILE A 1 184 ? -33.211 9.867 22.823 1.00 90.75 184 ILE A CA 1
ATOM 1537 C C . ILE A 1 184 ? -31.981 9.747 23.714 1.00 90.75 184 ILE A C 1
ATOM 1539 O O . ILE A 1 184 ? -30.853 9.867 23.221 1.00 90.75 184 ILE A O 1
ATOM 1543 N N . ARG A 1 185 ? -32.179 9.518 25.017 1.00 92.62 185 ARG A N 1
ATOM 1544 C CA . ARG A 1 185 ? -31.068 9.387 25.968 1.00 92.62 185 ARG A CA 1
ATOM 1545 C C . ARG A 1 185 ? -31.201 8.125 26.800 1.00 92.62 185 ARG A C 1
ATOM 1547 O O . ARG A 1 185 ? -32.212 7.904 27.455 1.00 92.62 185 ARG A O 1
ATOM 1554 N N . ILE A 1 186 ? -30.148 7.314 26.807 1.00 93.69 186 ILE A N 1
ATOM 1555 C CA . ILE A 1 186 ? -30.136 6.021 27.493 1.00 93.69 186 ILE A CA 1
ATOM 1556 C C . ILE A 1 186 ? -28.911 5.953 28.388 1.00 93.69 186 ILE A C 1
ATOM 1558 O O . ILE A 1 186 ? -27.787 6.184 27.951 1.00 93.69 186 ILE A O 1
ATOM 1562 N N . VAL A 1 187 ? -29.134 5.626 29.657 1.00 94.44 187 VAL A N 1
ATOM 1563 C CA . VAL A 1 187 ? -28.087 5.544 30.672 1.00 94.44 187 VAL A CA 1
ATOM 1564 C C . VAL A 1 187 ? -28.185 4.201 31.375 1.00 94.44 187 VAL A C 1
ATOM 1566 O O . VAL A 1 187 ? -29.262 3.828 31.837 1.00 94.44 187 VAL A O 1
ATOM 1569 N N . PHE A 1 188 ? -27.066 3.491 31.501 1.00 96.25 188 PHE A N 1
ATOM 1570 C CA . PHE A 1 188 ? -27.028 2.232 32.242 1.00 96.25 188 PHE A CA 1
ATOM 1571 C C . PHE A 1 188 ? -25.686 1.982 32.932 1.00 96.25 188 PHE A C 1
ATOM 1573 O O . PHE A 1 188 ? -24.667 2.603 32.620 1.00 96.25 188 PHE A O 1
ATOM 1580 N N . ASP A 1 189 ? -25.721 1.057 33.889 1.00 94.81 189 ASP A N 1
ATOM 1581 C CA . ASP A 1 189 ? -24.560 0.524 34.597 1.00 94.81 189 ASP A CA 1
ATOM 1582 C C . ASP A 1 189 ? -24.102 -0.786 33.920 1.00 94.81 189 ASP A C 1
ATOM 1584 O O . ASP A 1 189 ? -24.888 -1.742 33.884 1.00 94.81 189 ASP A O 1
ATOM 1588 N N . PRO A 1 190 ? -22.872 -0.852 33.370 1.00 92.31 190 PRO A N 1
ATOM 1589 C CA . PRO A 1 190 ? -22.309 -2.061 32.761 1.00 92.31 190 PRO A CA 1
ATOM 1590 C C . PRO A 1 190 ? -22.300 -3.299 33.655 1.00 92.31 190 PRO A C 1
ATOM 1592 O O . PRO A 1 190 ? -22.378 -4.409 33.127 1.00 92.31 190 PRO A O 1
ATOM 1595 N N . ALA A 1 191 ? -22.253 -3.134 34.982 1.00 91.31 191 ALA A N 1
ATOM 1596 C CA . ALA A 1 191 ? -22.234 -4.254 35.922 1.00 91.31 191 ALA A CA 1
ATOM 1597 C C . ALA A 1 191 ? -23.515 -5.108 35.857 1.00 91.31 191 ALA A C 1
ATOM 1599 O O . ALA A 1 191 ? -23.497 -6.287 36.202 1.00 91.31 191 ALA A O 1
ATOM 1600 N N . LYS A 1 192 ? -24.626 -4.544 35.358 1.00 94.00 192 LYS A N 1
ATOM 1601 C CA . LYS A 1 192 ? -25.885 -5.277 35.127 1.00 94.00 192 LYS A CA 1
ATOM 1602 C C . LYS A 1 192 ? -25.832 -6.218 33.918 1.00 94.00 192 LYS A C 1
ATOM 1604 O O . LYS A 1 192 ? -26.739 -7.025 33.745 1.00 94.00 192 LYS A O 1
ATOM 1609 N N . TYR A 1 193 ? -24.788 -6.122 33.095 1.00 93.50 193 TYR A N 1
ATOM 1610 C CA . TYR A 1 193 ? -24.630 -6.867 31.846 1.00 93.50 193 TYR A CA 1
ATOM 1611 C C . TYR A 1 193 ? -23.265 -7.581 31.802 1.00 93.50 193 TYR A C 1
ATOM 1613 O O . TYR A 1 193 ? -22.428 -7.269 30.949 1.00 93.50 193 TYR A O 1
ATOM 1621 N N . PRO A 1 194 ? -23.011 -8.543 32.713 1.00 88.69 194 PRO A N 1
ATOM 1622 C CA . PRO A 1 194 ? -21.686 -9.140 32.915 1.00 88.69 194 PRO A CA 1
ATOM 1623 C C . PRO A 1 194 ? -21.166 -9.933 31.705 1.00 88.69 194 PRO A C 1
ATOM 1625 O O . PRO A 1 194 ? -19.962 -10.144 31.583 1.00 88.69 194 PRO A O 1
ATOM 1628 N N . THR A 1 195 ? -22.045 -10.338 30.782 1.00 90.12 195 THR A N 1
ATOM 1629 C CA . THR A 1 195 ? -21.681 -11.018 29.528 1.00 90.12 195 THR A CA 1
ATOM 1630 C C . THR A 1 195 ? -20.839 -10.144 28.594 1.00 90.12 195 THR A C 1
ATOM 1632 O O . THR A 1 195 ? -20.114 -10.672 27.756 1.00 90.12 195 THR A O 1
ATOM 1635 N N . PHE A 1 196 ? -20.887 -8.815 28.739 1.00 88.75 196 PHE A N 1
ATOM 1636 C CA . PHE A 1 196 ? -20.135 -7.874 27.907 1.00 88.75 196 PHE A CA 1
ATOM 1637 C C . PHE A 1 196 ? -18.848 -7.437 28.612 1.00 88.75 196 PHE A C 1
ATOM 1639 O O . PHE A 1 196 ? -18.761 -6.353 29.199 1.00 88.75 196 PHE A O 1
ATOM 1646 N N . ALA A 1 197 ? -17.831 -8.303 28.559 1.00 84.31 197 ALA A N 1
ATOM 1647 C CA . ALA A 1 197 ? -16.549 -8.122 29.245 1.00 84.31 197 ALA A CA 1
ATOM 1648 C C . ALA A 1 197 ? -15.840 -6.796 28.893 1.00 84.31 197 ALA A C 1
ATOM 1650 O O . ALA A 1 197 ? -15.200 -6.188 29.753 1.00 84.31 197 ALA A O 1
ATOM 1651 N N . SER A 1 198 ? -15.992 -6.309 27.653 1.00 84.69 198 SER A N 1
ATOM 1652 C CA . SER A 1 198 ? -15.341 -5.080 27.168 1.00 84.69 198 SER A CA 1
ATOM 1653 C C . SER A 1 198 ? -15.783 -3.811 27.916 1.00 84.69 198 SER A C 1
ATOM 1655 O O . SER A 1 198 ? -15.062 -2.804 27.925 1.00 84.69 198 SER A O 1
ATOM 1657 N N . LEU A 1 199 ? -16.954 -3.865 28.564 1.00 89.75 199 LEU A N 1
ATOM 1658 C CA . LEU A 1 199 ? -17.583 -2.740 29.250 1.00 89.75 199 LEU A CA 1
ATOM 1659 C C . LEU A 1 199 ? -17.387 -2.763 30.771 1.00 89.75 199 LEU A C 1
ATOM 1661 O O . LEU A 1 199 ? -17.615 -1.744 31.418 1.00 89.75 199 LEU A O 1
ATOM 1665 N N . GLN A 1 200 ? -16.907 -3.873 31.342 1.00 87.00 200 GLN A N 1
ATOM 1666 C CA . GLN A 1 200 ? -16.824 -4.074 32.801 1.00 87.00 200 GLN A CA 1
ATOM 1667 C C . GLN A 1 200 ? -15.812 -3.154 33.499 1.00 87.00 200 GLN A C 1
ATOM 1669 O O . GLN A 1 200 ? -15.813 -3.019 34.717 1.00 87.00 200 GLN A O 1
ATOM 1674 N N . SER A 1 201 ? -14.950 -2.481 32.733 1.00 83.12 201 SER A N 1
ATOM 1675 C CA . SER A 1 201 ? -14.033 -1.459 33.257 1.00 83.12 201 SER A CA 1
ATOM 1676 C C . SER A 1 201 ? -14.681 -0.079 33.468 1.00 83.12 201 SER A C 1
ATOM 1678 O O . SER A 1 201 ? -13.993 0.864 33.873 1.00 83.12 201 SER A O 1
ATOM 1680 N N . PHE A 1 202 ? -15.975 0.062 33.162 1.00 88.81 202 PHE A N 1
ATOM 1681 C CA . PHE A 1 202 ? -16.732 1.307 33.259 1.00 88.81 202 PHE A CA 1
ATOM 1682 C C . PHE A 1 202 ? -17.841 1.203 34.303 1.00 88.81 202 PHE A C 1
ATOM 1684 O O . PHE A 1 202 ? -18.513 0.187 34.418 1.00 88.81 202 PHE A O 1
ATOM 1691 N N . ASN A 1 203 ? -18.075 2.302 35.016 1.00 90.44 203 ASN A N 1
ATOM 1692 C CA . ASN A 1 203 ? -19.120 2.409 36.032 1.00 90.44 203 ASN A CA 1
ATOM 1693 C C . ASN A 1 203 ? -20.461 2.892 35.446 1.00 90.44 203 ASN A C 1
ATOM 1695 O O . ASN A 1 203 ? -21.502 2.767 36.080 1.00 90.44 203 ASN A O 1
ATOM 1699 N N . LYS A 1 204 ? -20.442 3.554 34.281 1.00 93.88 204 LYS A N 1
ATOM 1700 C CA . LYS A 1 204 ? -21.641 4.139 33.660 1.00 93.88 204 LYS A CA 1
ATOM 1701 C C . LYS A 1 204 ? -21.445 4.336 32.162 1.00 93.88 204 LYS A C 1
ATOM 1703 O O . LYS A 1 204 ? -20.406 4.846 31.740 1.00 93.88 204 LYS A O 1
ATOM 1708 N N . ILE A 1 205 ? -22.481 4.031 31.388 1.00 96.19 205 ILE A N 1
ATOM 1709 C CA . ILE A 1 205 ? -22.600 4.364 29.966 1.00 96.19 205 ILE A CA 1
ATOM 1710 C C . ILE A 1 205 ? -23.740 5.370 29.784 1.00 96.19 205 ILE A C 1
ATOM 1712 O O . ILE A 1 205 ? -24.775 5.267 30.441 1.00 96.19 205 ILE A O 1
ATOM 1716 N N . ASP A 1 206 ? -23.530 6.362 28.923 1.00 94.44 206 ASP A N 1
ATOM 1717 C CA . ASP A 1 206 ? -24.499 7.400 28.557 1.00 94.44 206 ASP A CA 1
ATOM 1718 C C . ASP A 1 206 ? -24.542 7.500 27.030 1.00 94.44 206 ASP A C 1
ATOM 1720 O O . ASP A 1 206 ? -23.505 7.699 26.395 1.00 94.44 206 ASP A O 1
ATOM 1724 N N . ILE A 1 207 ? -25.720 7.308 26.448 1.00 95.56 207 ILE A N 1
ATOM 1725 C CA . ILE A 1 207 ? -25.962 7.305 25.007 1.00 95.56 207 ILE A CA 1
ATOM 1726 C C . ILE A 1 207 ? -26.903 8.456 24.688 1.00 95.56 207 ILE A C 1
ATOM 1728 O O . ILE A 1 207 ? -27.939 8.601 25.335 1.00 95.56 207 ILE A O 1
ATOM 1732 N N . VAL A 1 208 ? -26.571 9.229 23.660 1.00 92.81 208 VAL A N 1
ATOM 1733 C CA . VAL A 1 208 ? -27.401 10.316 23.144 1.00 92.81 208 VAL A CA 1
ATOM 1734 C C . VAL A 1 208 ? -27.584 10.119 21.645 1.00 92.81 208 VAL A C 1
ATOM 1736 O O . VAL A 1 208 ? -26.602 10.001 20.915 1.00 92.81 208 VAL A O 1
ATOM 1739 N N . ILE A 1 209 ? -28.833 10.094 21.186 1.00 92.50 209 ILE A N 1
ATOM 1740 C CA . ILE A 1 209 ? -29.186 9.985 19.767 1.00 92.50 209 ILE A CA 1
ATOM 1741 C C . ILE A 1 209 ? -29.986 11.220 19.370 1.00 92.50 209 ILE A C 1
ATOM 1743 O O . ILE A 1 209 ? -30.977 11.555 20.021 1.00 92.50 209 ILE A O 1
ATOM 1747 N N . LYS A 1 210 ? -29.557 11.886 18.298 1.00 89.81 210 LYS A N 1
ATOM 1748 C CA . LYS A 1 210 ? -30.188 13.095 17.751 1.00 89.81 210 LYS A CA 1
ATOM 1749 C C . LYS A 1 210 ? -30.475 12.902 16.273 1.00 89.81 210 LYS A C 1
ATOM 1751 O O . LYS A 1 210 ? -29.641 12.340 15.568 1.00 89.81 210 LYS A O 1
ATOM 1756 N N . GLN A 1 211 ? -31.626 13.366 15.798 1.00 85.81 211 GLN A N 1
ATOM 1757 C CA . GLN A 1 211 ? -31.908 13.375 14.363 1.00 85.81 211 GLN A CA 1
ATOM 1758 C C . GLN A 1 211 ? -30.918 14.315 13.650 1.00 85.81 211 GLN A C 1
ATOM 1760 O O . GLN A 1 211 ? -30.605 15.385 14.172 1.00 85.81 211 GLN A O 1
ATOM 1765 N N . ALA A 1 212 ? -30.373 13.897 12.506 1.00 78.94 212 ALA A N 1
ATOM 1766 C CA . ALA A 1 212 ? -29.420 14.711 11.753 1.00 78.94 212 ALA A CA 1
ATOM 1767 C C . ALA A 1 212 ? -30.107 15.944 11.126 1.00 78.94 212 ALA A C 1
ATOM 1769 O O . ALA A 1 212 ? -31.227 15.839 10.635 1.00 78.94 212 ALA A O 1
ATOM 1770 N N . GLU A 1 213 ? -29.431 17.102 11.145 1.00 63.84 213 GLU A N 1
ATOM 1771 C CA . GLU A 1 213 ? -29.946 18.383 10.613 1.00 63.84 213 GLU A CA 1
ATOM 1772 C C . GLU A 1 213 ? -29.935 18.461 9.074 1.00 63.84 213 GLU A C 1
ATOM 1774 O O . GLU A 1 213 ? -30.685 19.240 8.493 1.00 63.84 213 GLU A O 1
ATOM 1779 N N . THR A 1 214 ? -29.095 17.669 8.402 1.00 52.97 214 THR A N 1
ATOM 1780 C CA . THR A 1 214 ? -28.925 17.709 6.944 1.00 52.97 214 THR A CA 1
ATOM 1781 C C . THR A 1 214 ? -29.853 16.727 6.234 1.00 52.97 214 THR A C 1
ATOM 1783 O O . THR A 1 214 ? -29.635 15.518 6.285 1.00 52.97 214 THR A O 1
ATOM 1786 N N . ASP A 1 215 ? -30.805 17.332 5.533 1.00 47.78 215 ASP A N 1
ATOM 1787 C CA . ASP A 1 215 ? -31.569 16.872 4.376 1.00 47.78 215 ASP A CA 1
ATOM 1788 C C . ASP A 1 215 ? -32.665 15.813 4.561 1.00 47.78 215 ASP A C 1
ATOM 1790 O O . ASP A 1 215 ? -32.528 14.800 5.239 1.00 47.78 215 ASP A O 1
ATOM 1794 N N . LYS A 1 216 ? -33.789 16.152 3.915 1.00 52.62 216 LYS A N 1
ATOM 1795 C CA . LYS A 1 216 ? -35.068 15.456 3.721 1.00 52.62 216 LYS A CA 1
ATOM 1796 C C . LYS A 1 216 ? -34.959 13.929 3.764 1.00 52.62 216 LYS A C 1
ATOM 1798 O O . LYS A 1 216 ? -34.004 13.375 3.235 1.00 52.62 216 LYS A O 1
ATOM 1803 N N . ASP A 1 217 ? -35.989 13.282 4.321 1.00 58.81 217 ASP A N 1
ATOM 1804 C CA . ASP A 1 217 ? -36.203 11.827 4.318 1.00 58.81 217 ASP A CA 1
ATOM 1805 C C . ASP A 1 217 ? -35.591 11.166 3.070 1.00 58.81 217 ASP A C 1
ATOM 1807 O O . ASP A 1 217 ? -36.087 11.319 1.949 1.00 58.81 217 ASP A O 1
ATOM 1811 N N . LEU A 1 218 ? -34.463 10.480 3.267 1.00 74.38 218 LEU A N 1
ATOM 1812 C CA . LEU A 1 218 ? -33.713 9.851 2.190 1.00 74.38 218 LEU A CA 1
ATOM 1813 C C . LEU A 1 218 ? -34.580 8.724 1.636 1.00 74.38 218 LEU A C 1
ATOM 1815 O O . LEU A 1 218 ? -35.026 7.865 2.390 1.00 74.38 218 LEU A O 1
ATOM 1819 N N . THR A 1 219 ? -34.828 8.697 0.332 1.00 78.25 219 THR A N 1
ATOM 1820 C CA . THR A 1 219 ? -35.475 7.533 -0.279 1.00 78.25 219 THR A CA 1
ATOM 1821 C C . THR A 1 219 ? -34.391 6.569 -0.741 1.00 78.25 219 THR A C 1
ATOM 1823 O O . THR A 1 219 ? -33.545 6.946 -1.544 1.00 78.25 219 THR A O 1
ATOM 1826 N N . SER A 1 220 ? -34.410 5.335 -0.239 1.00 74.50 220 SER A N 1
ATOM 1827 C CA . SER A 1 220 ? -33.372 4.307 -0.433 1.00 74.50 220 SER A CA 1
ATOM 1828 C C . SER A 1 220 ? -32.899 4.110 -1.878 1.00 74.50 220 SER A C 1
ATOM 1830 O O . SER A 1 220 ? -31.718 3.862 -2.095 1.00 74.50 220 SER A O 1
ATOM 1832 N N . ASN A 1 221 ? -33.799 4.217 -2.857 1.00 70.75 221 ASN A N 1
ATOM 1833 C CA . ASN A 1 221 ? -33.527 3.971 -4.273 1.00 70.75 221 ASN A CA 1
ATOM 1834 C C . ASN A 1 221 ? -33.426 5.247 -5.128 1.00 70.75 221 ASN A C 1
ATOM 1836 O O . ASN A 1 221 ? -33.448 5.166 -6.357 1.00 70.75 221 ASN A O 1
ATOM 1840 N N . ASP A 1 222 ? -33.368 6.419 -4.498 1.00 73.06 222 ASP A N 1
ATOM 1841 C CA . ASP A 1 222 ? -33.231 7.682 -5.213 1.00 73.06 222 ASP A CA 1
ATOM 1842 C C . ASP A 1 222 ? -31.789 7.872 -5.707 1.00 73.06 222 ASP A C 1
ATOM 1844 O O . ASP A 1 222 ? -30.895 8.269 -4.968 1.00 73.06 222 ASP A O 1
ATOM 1848 N N . MET A 1 223 ? -31.578 7.554 -6.984 1.00 66.06 223 MET A N 1
ATOM 1849 C CA . MET A 1 223 ? -30.285 7.659 -7.666 1.00 66.06 223 MET A CA 1
ATOM 1850 C C . MET A 1 223 ? -30.090 9.006 -8.371 1.00 66.06 223 MET A C 1
ATOM 1852 O O . MET A 1 223 ? -29.124 9.169 -9.107 1.00 66.06 223 MET A O 1
ATOM 1856 N N . THR A 1 224 ? -30.991 9.981 -8.194 1.00 62.44 224 THR A N 1
ATOM 1857 C CA . THR A 1 224 ? -30.873 11.284 -8.880 1.00 62.44 224 THR A CA 1
ATOM 1858 C C . THR A 1 224 ? -29.562 12.006 -8.564 1.00 62.44 224 THR A C 1
ATOM 1860 O O . THR A 1 224 ? -29.050 12.720 -9.420 1.00 62.44 224 THR A O 1
ATOM 1863 N N . MET A 1 225 ? -28.980 11.747 -7.390 1.00 57.94 225 MET A N 1
ATOM 1864 C CA . MET A 1 225 ? -27.732 12.356 -6.922 1.00 57.94 225 MET A CA 1
ATOM 1865 C C . MET A 1 225 ? -26.457 11.805 -7.574 1.00 57.94 225 MET A C 1
ATOM 1867 O O . MET A 1 225 ? -25.419 12.451 -7.477 1.00 57.94 225 MET A O 1
ATOM 1871 N N . ALA A 1 226 ? -26.499 10.635 -8.215 1.00 55.00 226 ALA A N 1
ATOM 1872 C CA . ALA A 1 226 ? -25.338 10.091 -8.923 1.00 55.00 226 ALA A CA 1
ATOM 1873 C C . ALA A 1 226 ? -25.236 10.624 -10.376 1.00 55.00 226 ALA A C 1
ATOM 1875 O O . ALA A 1 226 ? -24.173 10.549 -10.982 1.00 55.00 226 ALA A O 1
ATOM 1876 N N . ARG A 1 227 ? -26.287 11.307 -10.871 1.00 56.44 227 ARG A N 1
ATOM 1877 C CA . ARG A 1 227 ? -26.370 11.914 -12.219 1.00 56.44 227 ARG A CA 1
ATOM 1878 C C . ARG A 1 227 ? -25.787 13.320 -12.324 1.00 56.44 227 ARG A C 1
ATOM 1880 O O . ARG A 1 227 ? -25.969 13.982 -13.348 1.00 56.44 227 ARG A O 1
ATOM 1887 N N . LEU A 1 228 ? -25.180 13.827 -11.257 1.00 58.19 228 LEU A N 1
ATOM 1888 C CA . LEU A 1 228 ? -24.784 15.226 -11.181 1.00 58.19 228 LEU A CA 1
ATOM 1889 C C . LEU A 1 228 ? -23.492 15.447 -11.969 1.00 58.19 228 LEU A C 1
ATOM 1891 O O . LEU A 1 228 ? -22.434 14.933 -11.623 1.00 58.19 228 LEU A O 1
ATOM 1895 N N . SER A 1 229 ? -23.585 16.249 -13.031 1.00 58.81 229 SER A N 1
ATOM 1896 C CA . SER A 1 229 ? -22.416 16.762 -13.752 1.00 58.81 229 SER A CA 1
ATOM 1897 C C . SER A 1 229 ? -21.590 17.716 -12.889 1.00 58.81 229 SER A C 1
ATOM 1899 O O . SER A 1 229 ? -20.404 17.887 -13.149 1.00 58.81 229 SER A O 1
ATOM 1901 N N . ASP A 1 230 ? -22.208 18.328 -11.874 1.00 61.72 230 ASP A N 1
ATOM 1902 C CA . ASP A 1 230 ? -21.548 19.197 -10.904 1.00 61.72 230 ASP A CA 1
ATOM 1903 C C . ASP A 1 230 ? -21.196 18.427 -9.623 1.00 61.72 230 ASP A C 1
ATOM 1905 O O . ASP A 1 230 ? -22.061 18.033 -8.835 1.00 61.72 230 ASP A O 1
ATOM 1909 N N . LEU A 1 231 ? -19.896 18.250 -9.388 1.00 61.25 231 LEU A N 1
ATOM 1910 C CA . LEU A 1 231 ? -19.376 17.579 -8.194 1.00 61.25 231 LEU A CA 1
ATOM 1911 C C . LEU A 1 231 ? -19.690 18.327 -6.885 1.00 61.25 231 LEU A C 1
ATOM 1913 O O . LEU A 1 231 ? -19.601 17.726 -5.810 1.00 61.25 231 LEU A O 1
ATOM 1917 N N . SER A 1 232 ? -20.040 19.616 -6.945 1.00 57.25 232 SER A N 1
ATOM 1918 C CA . SER A 1 232 ? -20.393 20.415 -5.764 1.00 57.25 232 SER A CA 1
ATOM 1919 C C . SER A 1 232 ? -21.767 20.052 -5.183 1.00 57.25 232 SER A C 1
ATOM 1921 O O . SER A 1 232 ? -21.971 20.170 -3.973 1.00 57.25 232 SER A O 1
ATOM 1923 N N . GLU A 1 233 ? -22.671 19.511 -6.005 1.00 56.31 233 GLU A N 1
ATOM 1924 C CA . GLU A 1 233 ? -24.014 19.078 -5.600 1.00 56.31 233 GLU A CA 1
ATOM 1925 C C . GLU A 1 233 ? -24.047 17.614 -5.104 1.00 56.31 233 GLU A C 1
ATOM 1927 O O . GLU A 1 233 ? -25.071 17.127 -4.617 1.00 56.31 233 GLU A O 1
ATOM 1932 N N . PHE A 1 234 ? -22.918 16.898 -5.173 1.00 59.69 234 PHE A N 1
ATOM 1933 C CA . PHE A 1 234 ? -22.825 15.475 -4.839 1.00 59.69 234 PHE A CA 1
ATOM 1934 C C . PHE A 1 234 ? -23.036 15.198 -3.335 1.00 59.69 234 PHE A C 1
ATOM 1936 O O . PHE A 1 234 ? -22.127 15.317 -2.500 1.00 59.69 234 PHE A O 1
ATOM 1943 N N . ASN A 1 235 ? -24.243 14.756 -2.969 1.00 61.50 235 ASN A N 1
ATOM 1944 C CA . ASN A 1 235 ? -24.578 14.337 -1.608 1.00 61.50 235 ASN A CA 1
ATOM 1945 C C . ASN A 1 235 ? -24.283 12.841 -1.389 1.00 61.50 235 ASN A C 1
ATOM 1947 O O . ASN A 1 235 ? -24.940 11.959 -1.933 1.00 61.50 235 ASN A O 1
ATOM 1951 N N . ARG A 1 236 ? -23.330 12.540 -0.497 1.00 69.50 236 ARG A N 1
ATOM 1952 C CA . ARG A 1 236 ? -22.905 11.166 -0.158 1.00 69.50 236 ARG A CA 1
ATOM 1953 C C . ARG A 1 236 ? -23.876 10.390 0.744 1.00 69.50 236 ARG A C 1
ATOM 1955 O O . ARG A 1 236 ? -23.525 9.303 1.202 1.00 69.50 236 ARG A O 1
ATOM 1962 N N . ALA A 1 237 ? -25.052 10.930 1.064 1.00 72.31 237 ALA A N 1
ATOM 1963 C CA . ALA A 1 237 ? -26.012 10.286 1.961 1.00 72.31 237 ALA A CA 1
ATOM 1964 C C . ALA A 1 237 ? -26.446 8.892 1.470 1.00 72.31 237 ALA A C 1
ATOM 1966 O O . ALA A 1 237 ? -26.373 7.936 2.243 1.00 72.31 237 ALA A O 1
ATOM 1967 N N . HIS A 1 238 ? -26.804 8.751 0.187 1.00 74.31 238 HIS A N 1
ATOM 1968 C CA . HIS A 1 238 ? -27.157 7.457 -0.417 1.00 74.31 238 HIS A CA 1
ATOM 1969 C C . HIS A 1 238 ? -25.996 6.470 -0.425 1.00 74.31 238 HIS A C 1
ATOM 1971 O O . HIS A 1 238 ? -26.177 5.311 -0.061 1.00 74.31 238 HIS A O 1
ATOM 1977 N N . GLN A 1 239 ? -24.791 6.932 -0.768 1.00 75.44 239 GLN A N 1
ATOM 1978 C CA . GLN A 1 239 ? -23.602 6.080 -0.772 1.00 75.44 239 GLN A CA 1
ATOM 1979 C C . GLN A 1 239 ? -23.350 5.502 0.623 1.00 75.44 239 GLN A C 1
ATOM 1981 O O . GLN A 1 239 ? -23.196 4.294 0.777 1.00 75.44 239 GLN A O 1
ATOM 1986 N N . ARG A 1 240 ? -23.394 6.359 1.651 1.00 77.12 240 ARG A N 1
ATOM 1987 C CA . ARG A 1 240 ? -23.232 5.951 3.053 1.00 77.12 240 ARG A CA 1
ATOM 1988 C C . ARG A 1 240 ? -24.313 4.981 3.503 1.00 77.12 240 ARG A C 1
ATOM 1990 O O . ARG A 1 240 ? -24.020 4.057 4.253 1.00 77.12 240 ARG A O 1
ATOM 1997 N N . PHE A 1 241 ? -25.554 5.190 3.068 1.00 81.69 241 PHE A N 1
ATOM 1998 C CA . PHE A 1 241 ? -26.640 4.266 3.368 1.00 81.69 241 PHE A CA 1
ATOM 1999 C C . PHE A 1 241 ? -26.345 2.868 2.823 1.00 81.69 241 PHE A C 1
ATOM 2001 O O . PHE A 1 241 ? -26.381 1.905 3.589 1.00 81.69 241 PHE A O 1
ATOM 2008 N N . VAL A 1 242 ? -25.983 2.764 1.540 1.00 79.62 242 VAL A N 1
ATOM 2009 C CA . VAL A 1 242 ? -25.621 1.483 0.921 1.00 79.62 242 VAL A CA 1
ATOM 2010 C C . VAL A 1 242 ? -24.428 0.857 1.645 1.00 79.62 242 VAL A C 1
ATOM 2012 O O . VAL A 1 242 ? -24.519 -0.298 2.047 1.00 79.62 242 VAL A O 1
ATOM 2015 N N . GLU A 1 243 ? -23.359 1.621 1.897 1.00 78.69 243 GLU A N 1
ATOM 2016 C CA . GLU A 1 243 ? -22.167 1.166 2.633 1.00 78.69 243 GLU A CA 1
ATOM 2017 C C . GLU A 1 243 ? -22.526 0.572 3.999 1.00 78.69 243 GLU A C 1
ATOM 2019 O O . GLU A 1 243 ? -22.104 -0.540 4.339 1.00 78.69 243 GLU A O 1
ATOM 2024 N N . HIS A 1 244 ? -23.327 1.293 4.787 1.00 81.62 244 HIS A N 1
ATOM 2025 C CA . HIS A 1 244 ? -23.749 0.838 6.104 1.00 81.62 244 HIS A CA 1
ATOM 2026 C C . HIS A 1 244 ? -24.619 -0.406 5.998 1.00 81.62 244 HIS A C 1
ATOM 2028 O O . HIS A 1 244 ? -24.378 -1.365 6.733 1.00 81.62 244 HIS A O 1
ATOM 2034 N N . ALA A 1 245 ? -25.600 -0.411 5.097 1.00 80.81 245 ALA A N 1
ATOM 2035 C CA . ALA A 1 245 ? -26.523 -1.519 4.933 1.00 80.81 245 ALA A CA 1
ATOM 2036 C C . ALA A 1 245 ? -25.811 -2.814 4.546 1.00 80.81 245 ALA A C 1
ATOM 2038 O O . ALA A 1 245 ? -26.058 -3.861 5.145 1.00 80.81 245 ALA A O 1
ATOM 2039 N N . THR A 1 246 ? -24.859 -2.736 3.619 1.00 79.12 246 THR A N 1
ATOM 2040 C CA . THR A 1 246 ? -24.113 -3.905 3.149 1.00 79.12 246 THR A CA 1
ATOM 2041 C C . THR A 1 246 ? -23.035 -4.355 4.134 1.00 79.12 246 THR A C 1
ATOM 2043 O O . THR A 1 246 ? -22.573 -5.488 4.059 1.00 79.12 246 THR A O 1
ATOM 2046 N N . SER A 1 247 ? -22.655 -3.511 5.098 1.00 79.44 247 SER A N 1
ATOM 2047 C CA . SER A 1 247 ? -21.618 -3.828 6.091 1.00 79.44 247 SER A CA 1
ATOM 2048 C C . SER A 1 247 ? -22.153 -4.353 7.426 1.00 79.44 247 SER A C 1
ATOM 2050 O O . SER A 1 247 ? -21.352 -4.795 8.251 1.00 79.44 247 SER A O 1
ATOM 2052 N N . GLN A 1 248 ? -23.468 -4.307 7.685 1.00 82.56 248 GLN A N 1
ATOM 2053 C CA . GLN A 1 248 ? -24.012 -4.599 9.022 1.00 82.56 248 GLN A CA 1
ATOM 2054 C C . GLN A 1 248 ? -23.628 -5.981 9.544 1.00 82.56 248 GLN A C 1
ATOM 2056 O O . GLN A 1 248 ? -23.133 -6.088 10.663 1.00 82.56 248 GLN A O 1
ATOM 2061 N N . TYR A 1 249 ? -23.808 -7.038 8.749 1.00 79.25 249 TYR A N 1
ATOM 2062 C CA . TYR A 1 249 ? -23.503 -8.391 9.216 1.00 79.25 249 TYR A CA 1
ATOM 2063 C C . TYR A 1 249 ? -22.050 -8.499 9.680 1.00 79.25 249 TYR A C 1
ATOM 2065 O O . TYR A 1 249 ? -21.782 -8.954 10.788 1.00 79.25 249 TYR A O 1
ATOM 2073 N N . ALA A 1 250 ? -21.117 -8.012 8.867 1.00 76.06 250 ALA A N 1
ATOM 2074 C CA . ALA A 1 250 ? -19.699 -8.098 9.162 1.00 76.06 250 ALA A CA 1
ATOM 2075 C C . ALA A 1 250 ? -19.271 -7.175 10.318 1.00 76.06 250 ALA A C 1
ATOM 2077 O O . ALA A 1 250 ? -18.436 -7.555 11.138 1.00 76.06 250 ALA A O 1
ATOM 2078 N N . LEU A 1 251 ? -19.891 -5.998 10.456 1.00 78.75 251 LEU A N 1
ATOM 2079 C CA . LEU A 1 251 ? -19.678 -5.132 11.614 1.00 78.75 251 LEU A CA 1
ATOM 2080 C C . LEU A 1 251 ? -20.131 -5.795 12.915 1.00 78.75 251 LEU A C 1
ATOM 2082 O O . LEU A 1 251 ? -19.476 -5.583 13.932 1.00 78.75 251 LEU A O 1
ATOM 2086 N N . PHE A 1 252 ? -21.204 -6.585 12.910 1.00 80.56 252 PHE A N 1
ATOM 2087 C CA . PHE A 1 252 ? -21.774 -7.195 14.116 1.00 80.56 252 PHE A CA 1
ATOM 2088 C C . PHE A 1 252 ? -21.315 -8.635 14.387 1.00 80.56 252 PHE A C 1
ATOM 2090 O O . PHE A 1 252 ? -21.430 -9.077 15.526 1.00 80.56 252 PHE A O 1
ATOM 2097 N N . ASN A 1 253 ? -20.719 -9.315 13.406 1.00 74.75 253 ASN A N 1
ATOM 2098 C CA . ASN A 1 253 ? -20.208 -10.685 13.525 1.00 74.75 253 ASN A CA 1
ATOM 2099 C C . ASN A 1 253 ? -18.727 -10.759 13.100 1.00 74.75 253 ASN A C 1
ATOM 2101 O O . ASN A 1 253 ? -18.399 -11.456 12.143 1.00 74.75 253 ASN A O 1
ATOM 2105 N N . PRO A 1 254 ? -17.808 -10.032 13.765 1.00 70.31 254 PRO A N 1
ATOM 2106 C CA . PRO A 1 254 ? -16.404 -9.968 13.342 1.00 70.31 254 PRO A CA 1
ATOM 2107 C C . PRO A 1 254 ? -15.702 -11.337 13.343 1.00 70.31 254 PRO A C 1
ATOM 2109 O O . PRO A 1 254 ? -14.811 -11.557 12.528 1.00 70.31 254 PRO A O 1
ATOM 2112 N N . GLU A 1 255 ? -16.129 -12.259 14.210 1.00 65.06 255 GLU A N 1
ATOM 2113 C CA . GLU A 1 255 ? -15.580 -13.619 14.306 1.00 65.06 255 GLU A CA 1
ATOM 2114 C C . GLU A 1 255 ? -15.927 -14.485 13.082 1.00 65.06 255 GLU A C 1
ATOM 2116 O O . GLU A 1 255 ? -15.135 -15.330 12.674 1.00 65.06 255 GLU A O 1
ATOM 2121 N N . ASP A 1 256 ? -17.079 -14.242 12.446 1.00 56.06 256 ASP A N 1
ATOM 2122 C CA . ASP A 1 256 ? -17.514 -14.961 11.237 1.00 56.06 256 ASP A CA 1
ATOM 2123 C C . ASP A 1 256 ? -16.774 -14.480 9.979 1.00 56.06 256 ASP A C 1
ATOM 2125 O O . ASP A 1 256 ? -16.746 -15.161 8.952 1.00 56.06 256 ASP A O 1
ATOM 2129 N N . VAL A 1 257 ? -16.176 -13.289 10.050 1.00 52.91 257 VAL A N 1
ATOM 2130 C CA . VAL A 1 257 ? -15.469 -12.629 8.944 1.00 52.91 257 VAL A CA 1
ATOM 2131 C C . VAL A 1 257 ? -13.951 -12.784 9.091 1.00 52.91 257 VAL A C 1
ATOM 2133 O O . VAL A 1 257 ? -13.175 -12.147 8.378 1.00 52.91 257 VAL A O 1
ATOM 2136 N N . LEU A 1 258 ? -13.497 -13.672 9.982 1.00 44.03 258 LEU A N 1
ATOM 2137 C CA . LEU A 1 258 ? -12.083 -13.984 10.169 1.00 44.03 258 LEU A CA 1
ATOM 2138 C C . LEU A 1 258 ? -11.543 -14.757 8.957 1.00 44.03 258 LEU A C 1
ATOM 2140 O O . LEU A 1 258 ? -11.531 -15.985 8.894 1.00 44.03 258 LEU A O 1
ATOM 2144 N N . CYS A 1 259 ? -11.113 -14.009 7.952 1.00 38.19 259 CYS A N 1
ATOM 2145 C CA . CYS A 1 259 ? -10.569 -14.528 6.712 1.00 38.19 259 CYS A CA 1
ATOM 2146 C C . CYS A 1 259 ? -9.050 -14.331 6.673 1.00 38.19 259 CYS A C 1
ATOM 2148 O O . CYS A 1 259 ? -8.549 -13.305 7.116 1.00 38.19 259 CYS A O 1
ATOM 2150 N N . LEU A 1 260 ? -8.313 -15.282 6.079 1.00 33.19 260 LEU A N 1
ATOM 2151 C CA . LEU A 1 260 ? -6.850 -15.225 5.856 1.00 33.19 260 LEU A CA 1
ATOM 2152 C C . LEU A 1 260 ? -6.383 -14.006 5.019 1.00 33.19 260 LEU A C 1
ATOM 2154 O O . LEU A 1 260 ? -5.187 -13.805 4.810 1.00 33.19 260 LEU A O 1
ATOM 2158 N N . ALA A 1 261 ? -7.326 -13.215 4.515 1.00 36.31 261 ALA A N 1
ATOM 2159 C CA . ALA A 1 261 ? -7.152 -11.966 3.800 1.00 36.31 261 ALA A CA 1
ATOM 2160 C C . ALA A 1 261 ? -8.228 -10.988 4.308 1.00 36.31 261 ALA A C 1
ATOM 2162 O O . ALA A 1 261 ? -9.385 -11.376 4.471 1.00 36.31 261 ALA A O 1
ATOM 2163 N N . GLY A 1 262 ? -7.846 -9.736 4.561 1.00 37.38 262 GLY A N 1
ATOM 2164 C CA . GLY A 1 262 ? -8.793 -8.630 4.679 1.00 37.38 262 GLY A CA 1
ATOM 2165 C C . GLY A 1 262 ? -9.537 -8.392 3.361 1.00 37.38 262 GLY A C 1
ATOM 2166 O O . GLY A 1 262 ? -9.309 -9.062 2.352 1.00 37.38 262 GLY A O 1
ATOM 2167 N N . MET A 1 263 ? -10.459 -7.442 3.360 1.00 42.16 263 MET A N 1
ATOM 2168 C CA . MET A 1 263 ? -11.250 -7.126 2.179 1.00 42.16 263 MET A CA 1
ATOM 2169 C C . MET A 1 263 ? -11.543 -5.653 2.116 1.00 42.16 263 MET A C 1
ATOM 2171 O O . MET A 1 263 ? -11.966 -5.074 3.112 1.00 42.16 263 MET A O 1
ATOM 2175 N N . ASP A 1 264 ? -11.456 -5.116 0.911 1.00 42.03 264 ASP A N 1
ATOM 2176 C CA . ASP A 1 264 ? -11.990 -3.801 0.637 1.00 42.03 264 ASP A CA 1
ATOM 2177 C C . ASP A 1 264 ? -13.290 -3.946 -0.132 1.00 42.03 264 ASP A C 1
ATOM 2179 O O . ASP A 1 264 ? -13.362 -4.583 -1.191 1.00 42.03 264 ASP A O 1
ATOM 2183 N N . ILE A 1 265 ? -14.326 -3.359 0.457 1.00 48.12 265 ILE A N 1
ATOM 2184 C CA . ILE A 1 265 ? -15.617 -3.173 -0.176 1.00 48.12 265 ILE A CA 1
ATOM 2185 C C . ILE A 1 265 ? -15.704 -1.701 -0.539 1.00 48.12 265 ILE A C 1
ATOM 2187 O O . ILE A 1 265 ? -15.685 -0.835 0.333 1.00 48.12 265 ILE A O 1
ATOM 2191 N N . PHE A 1 266 ? -15.801 -1.426 -1.832 1.00 47.66 266 PHE A N 1
ATOM 2192 C CA . PHE A 1 266 ? -16.049 -0.085 -2.337 1.00 47.66 266 PHE A CA 1
ATOM 2193 C C . PHE A 1 266 ? -17.446 -0.037 -2.938 1.00 47.66 266 PHE A C 1
ATOM 2195 O O . PHE A 1 266 ? -17.792 -0.855 -3.792 1.00 47.66 266 PHE A O 1
ATOM 2202 N N . VAL A 1 267 ? -18.251 0.925 -2.499 1.00 50.59 267 VAL A N 1
ATOM 2203 C CA . VAL A 1 267 ? -19.547 1.207 -3.115 1.00 50.59 267 VAL A CA 1
ATOM 2204 C C . VAL A 1 267 ? -19.330 2.202 -4.238 1.00 50.59 267 VAL A C 1
ATOM 2206 O O . VAL A 1 267 ? -18.729 3.252 -4.025 1.00 50.59 267 VAL A O 1
ATOM 2209 N N . ASN A 1 268 ? -19.839 1.879 -5.422 1.00 53.41 268 ASN A N 1
ATOM 2210 C CA . ASN A 1 268 ? -19.955 2.843 -6.503 1.00 53.41 268 ASN A CA 1
ATOM 2211 C C . ASN A 1 268 ? -21.425 2.964 -6.905 1.00 53.41 268 ASN A C 1
ATOM 2213 O O . ASN A 1 268 ? -22.113 1.957 -7.096 1.00 53.41 268 ASN A O 1
ATOM 2217 N N . LEU A 1 269 ? -21.893 4.203 -7.004 1.00 54.06 269 LEU A N 1
ATOM 2218 C CA . LEU A 1 269 ? -23.270 4.533 -7.354 1.00 54.06 269 LEU A CA 1
ATOM 2219 C C . LEU A 1 269 ? -23.463 4.752 -8.865 1.00 54.06 269 LEU A C 1
ATOM 2221 O O . LEU A 1 269 ? -24.600 4.834 -9.316 1.00 54.06 269 LEU A O 1
ATOM 2225 N N . GLU A 1 270 ? -22.379 4.792 -9.647 1.00 56.38 270 GLU A N 1
ATOM 2226 C CA . GLU A 1 270 ? -22.379 5.257 -11.042 1.00 56.38 270 GLU A CA 1
ATOM 2227 C C . GLU A 1 270 ? -21.983 4.157 -12.045 1.00 56.38 270 GLU A C 1
ATOM 2229 O O . GLU A 1 270 ? -21.217 4.385 -12.987 1.00 56.38 270 GLU A O 1
ATOM 2234 N N . ILE A 1 271 ? -22.473 2.922 -11.872 1.00 59.19 271 ILE A N 1
ATOM 2235 C CA . ILE A 1 271 ? -22.264 1.895 -12.904 1.00 59.19 271 ILE A CA 1
ATOM 2236 C C . ILE A 1 271 ? -23.378 1.959 -13.949 1.00 59.19 271 ILE A C 1
ATOM 2238 O O . ILE A 1 271 ? -24.559 1.753 -13.649 1.00 59.19 271 ILE A O 1
ATOM 2242 N N . GLU A 1 272 ? -22.977 2.159 -15.207 1.00 61.69 272 GLU A N 1
ATOM 2243 C CA . GLU A 1 272 ? -23.833 1.918 -16.369 1.00 61.69 272 GLU A CA 1
ATOM 2244 C C . GLU A 1 272 ? -24.152 0.421 -16.446 1.00 61.69 272 GLU A C 1
ATOM 2246 O O . GLU A 1 272 ? -23.293 -0.414 -16.737 1.00 61.69 272 GLU A O 1
ATOM 2251 N N . GLY A 1 273 ? -25.393 0.077 -16.112 1.00 61.59 273 GLY A N 1
ATOM 2252 C CA . GLY A 1 273 ? -25.889 -1.294 -16.143 1.00 61.59 273 GLY A CA 1
ATOM 2253 C C . GLY A 1 273 ? -26.373 -1.714 -17.538 1.00 61.59 273 GLY A C 1
ATOM 2254 O O . GLY A 1 273 ? -26.125 -1.024 -18.527 1.00 61.59 273 GLY A O 1
ATOM 2255 N N . PRO A 1 274 ? -27.128 -2.823 -17.649 1.00 57.00 274 PRO A N 1
ATOM 2256 C CA . PRO A 1 274 ? -27.597 -3.354 -18.936 1.00 57.00 274 PRO A CA 1
ATOM 2257 C C . PRO A 1 274 ? -28.542 -2.407 -19.693 1.00 57.00 274 PRO A C 1
ATOM 2259 O O . PRO A 1 274 ? -28.716 -2.553 -20.898 1.00 57.00 274 PRO A O 1
ATOM 2262 N N . HIS A 1 275 ? -29.129 -1.426 -19.002 1.00 60.50 275 HIS A N 1
ATOM 2263 C CA . HIS A 1 275 ? -29.975 -0.386 -19.592 1.00 60.50 275 HIS A CA 1
ATOM 2264 C C . HIS A 1 275 ? -29.172 0.734 -20.278 1.00 60.50 275 HIS A C 1
ATOM 2266 O O . HIS A 1 275 ? -29.756 1.624 -20.886 1.00 60.50 275 HIS A O 1
ATOM 2272 N N . GLY A 1 276 ? -27.838 0.679 -20.222 1.00 57.81 276 GLY A N 1
ATOM 2273 C CA . GLY A 1 276 ? -26.960 1.597 -20.933 1.00 57.81 276 GLY A CA 1
ATOM 2274 C C . GLY A 1 276 ? -26.797 2.956 -20.253 1.00 57.81 276 GLY A C 1
ATOM 2275 O O . GLY A 1 276 ? -27.067 3.143 -19.067 1.00 57.81 276 GLY A O 1
ATOM 2276 N N . ARG A 1 277 ? -26.277 3.911 -21.022 1.00 57.44 277 ARG A N 1
ATOM 2277 C CA . ARG A 1 277 ? -25.896 5.246 -20.551 1.00 57.44 277 ARG A CA 1
ATOM 2278 C C . ARG A 1 277 ? -27.096 6.041 -20.024 1.00 57.44 277 ARG A C 1
ATOM 2280 O O . ARG A 1 277 ? -28.167 5.999 -20.615 1.00 57.44 277 ARG A O 1
ATOM 2287 N N . GLY A 1 278 ? -26.900 6.778 -18.928 1.00 58.53 278 GLY A N 1
ATOM 2288 C CA . GLY A 1 278 ? -27.957 7.547 -18.249 1.00 58.53 278 GLY A CA 1
ATOM 2289 C C . GLY A 1 278 ? -28.810 6.727 -17.268 1.00 58.53 278 GLY A C 1
ATOM 2290 O O . GLY A 1 278 ? -29.661 7.282 -16.570 1.00 58.53 278 GLY A O 1
ATOM 2291 N N . HIS A 1 279 ? -28.564 5.415 -17.175 1.00 61.38 279 HIS A N 1
ATOM 2292 C CA . HIS A 1 279 ? -29.179 4.521 -16.198 1.00 61.38 279 HIS A CA 1
ATOM 2293 C C . HIS A 1 279 ? -28.151 4.096 -15.149 1.00 61.38 279 HIS A C 1
ATOM 2295 O O . HIS A 1 279 ? -27.363 3.172 -15.361 1.00 61.38 279 HIS A O 1
ATOM 2301 N N . GLU A 1 280 ? -28.176 4.770 -14.006 1.00 65.81 280 GLU A N 1
ATOM 2302 C CA . GLU A 1 280 ? -27.278 4.479 -12.893 1.00 65.81 280 GLU A CA 1
ATOM 2303 C C . GLU A 1 280 ? -27.786 3.327 -12.049 1.00 65.81 280 GLU A C 1
ATOM 2305 O O . GLU A 1 280 ? -28.972 3.222 -11.732 1.00 65.81 280 GLU A O 1
ATOM 2310 N N . ASN A 1 281 ? -26.854 2.446 -11.710 1.00 73.69 281 ASN A N 1
ATOM 2311 C CA . ASN A 1 281 ? -27.092 1.298 -10.864 1.00 73.69 281 ASN A CA 1
ATOM 2312 C C . ASN A 1 281 ? -26.037 1.288 -9.769 1.00 73.69 281 ASN A C 1
ATOM 2314 O O . ASN A 1 281 ? -24.872 1.626 -9.990 1.00 73.69 281 ASN A O 1
ATOM 2318 N N . VAL A 1 282 ? -26.452 0.821 -8.600 1.00 77.88 282 VAL A N 1
ATOM 2319 C CA . VAL A 1 282 ? -25.552 0.610 -7.477 1.00 77.88 282 VAL A CA 1
ATOM 2320 C C . VAL A 1 282 ? -24.812 -0.702 -7.676 1.00 77.88 282 VAL A C 1
ATOM 2322 O O . VAL A 1 282 ? -25.419 -1.731 -7.994 1.00 77.88 282 VAL A O 1
ATOM 2325 N N . ALA A 1 283 ? -23.507 -0.688 -7.432 1.00 81.38 283 ALA A N 1
ATOM 2326 C CA . ALA A 1 283 ? -22.744 -1.913 -7.310 1.00 81.38 283 ALA A CA 1
ATOM 2327 C C . ALA A 1 283 ? -21.743 -1.865 -6.158 1.00 81.38 283 ALA A C 1
ATOM 2329 O O . ALA A 1 283 ? -21.170 -0.824 -5.829 1.00 81.38 283 ALA A O 1
ATOM 2330 N N . LEU A 1 284 ? -21.502 -3.041 -5.586 1.00 78.56 284 LEU A N 1
ATOM 2331 C CA . LEU A 1 284 ? -20.414 -3.282 -4.650 1.00 78.56 284 LEU A CA 1
ATOM 2332 C C . LEU A 1 284 ? -19.229 -3.870 -5.398 1.00 78.56 284 LEU A C 1
ATOM 2334 O O . LEU A 1 284 ? -19.347 -4.922 -6.024 1.00 78.56 284 LEU A O 1
ATOM 2338 N N . PHE A 1 285 ? -18.074 -3.235 -5.280 1.00 80.69 285 PHE A N 1
ATOM 2339 C CA . PHE A 1 285 ? -16.800 -3.824 -5.660 1.00 80.69 285 PHE A CA 1
ATOM 2340 C C . PHE A 1 285 ? -16.213 -4.523 -4.453 1.00 80.69 285 PHE A C 1
ATOM 2342 O O . PHE A 1 285 ? -16.023 -3.905 -3.408 1.00 80.69 285 PHE A O 1
ATOM 2349 N N . ILE A 1 286 ? -15.924 -5.811 -4.602 1.00 76.06 286 ILE A N 1
ATOM 2350 C CA . ILE A 1 286 ? -15.428 -6.638 -3.505 1.00 76.06 286 ILE A CA 1
ATOM 2351 C C . ILE A 1 286 ? -14.088 -7.218 -3.929 1.00 76.06 286 ILE A C 1
ATOM 2353 O O . ILE A 1 286 ? -13.997 -7.917 -4.939 1.00 76.06 286 ILE A O 1
ATOM 2357 N N . GLY A 1 287 ? -13.027 -6.916 -3.186 1.00 71.69 287 GLY A N 1
ATOM 2358 C CA . GLY A 1 287 ? -11.685 -7.416 -3.474 1.00 71.69 287 GLY A CA 1
ATOM 2359 C C . GLY A 1 287 ? -10.959 -7.875 -2.210 1.00 71.69 287 GLY A C 1
ATOM 2360 O O . GLY A 1 287 ? -11.085 -7.223 -1.174 1.00 71.69 287 GLY A O 1
ATOM 2361 N N . PRO A 1 288 ? -10.182 -8.975 -2.266 1.00 68.62 288 PRO A N 1
ATOM 2362 C CA . PRO A 1 288 ? -9.287 -9.326 -1.172 1.00 68.62 288 PRO A CA 1
ATOM 2363 C C . PRO A 1 288 ? -8.195 -8.269 -1.007 1.00 68.62 288 PRO A C 1
ATOM 2365 O O . PRO A 1 288 ? -7.572 -7.853 -1.983 1.00 68.62 288 PRO A O 1
ATOM 2368 N N . MET A 1 289 ? -7.890 -7.938 0.240 1.00 67.06 289 MET A N 1
ATOM 2369 C CA . MET A 1 289 ? -6.686 -7.227 0.654 1.00 67.06 289 MET A CA 1
ATOM 2370 C C . MET A 1 289 ? -5.929 -8.046 1.692 1.00 67.06 289 MET A C 1
ATOM 2372 O O . MET A 1 289 ? -6.503 -8.833 2.431 1.00 67.06 289 MET A O 1
ATOM 2376 N N . LYS A 1 290 ? -4.606 -7.919 1.753 1.00 69.38 290 LYS A N 1
ATOM 2377 C CA . LYS A 1 290 ? -3.789 -8.708 2.685 1.00 69.38 290 LYS A CA 1
ATOM 2378 C C . LYS A 1 290 ? -2.873 -7.771 3.451 1.00 69.38 290 LYS A C 1
ATOM 2380 O O . LYS A 1 290 ? -2.081 -7.050 2.855 1.00 69.38 290 LYS A O 1
ATOM 2385 N N . THR A 1 291 ? -3.000 -7.807 4.773 1.00 70.19 291 THR A N 1
ATOM 2386 C CA . THR A 1 291 ? -2.226 -6.983 5.706 1.00 70.19 291 THR A CA 1
ATOM 2387 C C . THR A 1 291 ? -1.681 -7.891 6.807 1.00 70.19 291 THR A C 1
ATOM 2389 O O . THR A 1 291 ? -2.432 -8.724 7.319 1.00 70.19 291 THR A O 1
ATOM 2392 N N . PRO A 1 292 ? -0.393 -7.788 7.173 1.00 72.56 292 PRO A N 1
ATOM 2393 C CA . PRO A 1 292 ? 0.169 -8.579 8.260 1.00 72.56 292 PRO A CA 1
ATOM 2394 C C . PRO A 1 292 ? -0.288 -8.039 9.614 1.00 72.56 292 PRO A C 1
ATOM 2396 O O . PRO A 1 292 ? -0.415 -6.831 9.795 1.00 72.56 292 PRO A O 1
ATOM 2399 N N . PHE A 1 293 ? -0.464 -8.930 10.585 1.00 77.31 293 PHE A N 1
ATOM 2400 C CA . PHE A 1 293 ? -0.790 -8.589 11.969 1.00 77.31 293 PHE A CA 1
ATOM 2401 C C . PHE A 1 293 ? 0.256 -9.160 12.920 1.00 77.31 293 PHE A C 1
ATOM 2403 O O . PHE A 1 293 ? 0.854 -10.208 12.660 1.00 77.31 293 PHE A O 1
ATOM 2410 N N . TYR A 1 294 ? 0.469 -8.482 14.046 1.00 80.62 294 TYR A N 1
ATOM 2411 C CA . TYR A 1 294 ? 1.302 -9.022 15.106 1.00 80.62 294 TYR A CA 1
ATOM 2412 C C . TYR A 1 294 ? 0.638 -10.248 15.732 1.00 80.62 294 TYR A C 1
ATOM 2414 O O . TYR A 1 294 ? -0.529 -10.234 16.120 1.00 80.62 294 TYR A O 1
ATOM 2422 N N . ARG A 1 295 ? 1.418 -11.322 15.859 1.00 82.38 295 ARG A N 1
ATOM 2423 C CA . ARG A 1 295 ? 1.021 -12.506 16.618 1.00 82.38 295 ARG A CA 1
ATOM 2424 C C . ARG A 1 295 ? 0.962 -12.167 18.108 1.00 82.38 295 ARG A C 1
ATOM 2426 O O . ARG A 1 295 ? 1.891 -11.551 18.628 1.00 82.38 295 ARG A O 1
ATOM 2433 N N . GLN A 1 296 ? -0.070 -12.655 18.794 1.00 86.12 296 GLN A N 1
ATOM 2434 C CA . GLN A 1 296 ? -0.152 -12.600 20.253 1.00 86.12 296 GLN A CA 1
ATOM 2435 C C . GLN A 1 296 ? 0.939 -13.488 20.874 1.00 86.12 296 GLN A C 1
ATOM 2437 O O . GLN A 1 296 ? 0.910 -14.714 20.753 1.00 86.12 296 GLN A O 1
ATOM 2442 N N . GLN A 1 297 ? 1.931 -12.844 21.482 1.00 91.56 297 GLN A N 1
ATOM 2443 C CA . GLN A 1 297 ? 3.105 -13.441 22.130 1.00 91.56 297 GLN A CA 1
ATOM 2444 C C . GLN A 1 297 ? 3.733 -12.409 23.079 1.00 91.56 297 GLN A C 1
ATOM 2446 O O . GLN A 1 297 ? 3.400 -11.222 23.002 1.00 91.56 297 GLN A O 1
ATOM 2451 N N . SER A 1 298 ? 4.637 -12.825 23.963 1.00 96.25 298 SER A N 1
ATOM 2452 C CA . SER A 1 298 ? 5.341 -11.880 24.841 1.00 96.25 298 SER A CA 1
ATOM 2453 C C . SER A 1 298 ? 6.334 -11.011 24.057 1.00 96.25 298 SER A C 1
ATOM 2455 O O . SER A 1 298 ? 6.865 -11.419 23.020 1.00 96.25 298 SER A O 1
ATOM 2457 N N . ILE A 1 299 ? 6.642 -9.813 24.561 1.00 97.06 299 ILE A N 1
ATOM 2458 C CA . ILE A 1 299 ? 7.705 -8.966 23.992 1.00 97.06 299 ILE A CA 1
ATOM 2459 C C . ILE A 1 299 ? 9.051 -9.707 23.973 1.00 97.06 299 ILE A C 1
ATOM 2461 O O . ILE A 1 299 ? 9.819 -9.551 23.022 1.00 97.06 299 ILE A O 1
ATOM 2465 N N . LEU A 1 300 ? 9.321 -10.550 24.977 1.00 95.81 300 LEU A N 1
ATOM 2466 C CA . LEU A 1 300 ? 10.512 -11.398 25.003 1.00 95.81 300 LEU A CA 1
ATOM 2467 C C . LEU A 1 300 ? 10.552 -12.368 23.807 1.00 95.81 300 LEU A C 1
ATOM 2469 O O . LEU A 1 300 ? 11.549 -12.412 23.084 1.00 95.81 300 LEU A O 1
ATOM 2473 N N . GLU A 1 301 ? 9.482 -13.132 23.579 1.00 95.00 301 GLU A N 1
ATOM 2474 C CA . GLU A 1 301 ? 9.385 -14.090 22.463 1.00 95.00 301 GLU A CA 1
ATOM 2475 C C . GLU A 1 301 ? 9.473 -13.391 21.106 1.00 95.00 301 GLU A C 1
ATOM 2477 O O . GLU A 1 301 ? 10.174 -13.848 20.206 1.00 95.00 301 GLU A O 1
ATOM 2482 N N . PHE A 1 302 ? 8.825 -12.236 20.975 1.00 92.94 302 PHE A N 1
ATOM 2483 C CA . PHE A 1 302 ? 8.866 -11.434 19.759 1.00 92.94 302 PHE A CA 1
ATOM 2484 C C . PHE A 1 302 ? 10.288 -10.975 19.399 1.00 92.94 302 PHE A C 1
ATOM 2486 O O . PHE A 1 302 ? 10.718 -11.114 18.252 1.00 92.94 302 PHE A O 1
ATOM 2493 N N . LEU A 1 303 ? 11.043 -10.451 20.370 1.00 94.25 303 LEU A N 1
ATOM 2494 C CA . LEU A 1 303 ? 12.413 -9.978 20.147 1.00 94.25 303 LEU A CA 1
ATOM 2495 C C . LEU A 1 303 ? 13.387 -11.136 19.897 1.00 94.25 303 LEU A C 1
ATOM 2497 O O . LEU A 1 303 ? 14.193 -11.079 18.965 1.00 94.25 303 LEU A O 1
ATOM 2501 N N . THR A 1 304 ? 13.290 -12.206 20.685 1.00 92.31 304 THR A N 1
ATOM 2502 C CA . THR A 1 304 ? 14.144 -13.395 20.526 1.00 92.31 304 THR A CA 1
ATOM 2503 C C . THR A 1 304 ? 13.863 -14.131 19.215 1.00 92.31 304 THR A C 1
ATOM 2505 O O . THR A 1 304 ? 14.804 -14.538 18.533 1.00 92.31 304 THR A O 1
ATOM 2508 N N . GLY A 1 305 ? 12.601 -14.201 18.778 1.00 87.56 305 GLY A N 1
ATOM 2509 C CA . GLY A 1 305 ? 12.211 -14.718 17.461 1.00 87.56 305 GLY A CA 1
ATOM 2510 C C . GLY A 1 305 ? 12.807 -13.920 16.296 1.00 87.56 305 GLY A C 1
ATOM 2511 O O . GLY A 1 305 ? 13.100 -14.479 15.240 1.00 87.56 305 GLY A O 1
ATOM 2512 N N . ARG A 1 306 ? 13.095 -12.630 16.512 1.00 86.56 306 ARG A N 1
ATOM 2513 C CA . ARG A 1 306 ? 13.840 -11.765 15.580 1.00 86.56 306 ARG A CA 1
ATOM 2514 C C . ARG A 1 306 ? 15.355 -11.810 15.770 1.00 86.56 306 ARG A C 1
ATOM 2516 O O . ARG A 1 306 ? 16.070 -10.977 15.219 1.00 86.56 306 ARG A O 1
ATOM 2523 N N . ARG A 1 307 ? 15.849 -12.810 16.507 1.00 89.00 307 ARG A N 1
ATOM 2524 C CA . ARG A 1 307 ? 17.268 -13.067 16.789 1.00 89.00 307 ARG A CA 1
ATOM 2525 C C . ARG A 1 307 ? 17.961 -11.941 17.560 1.00 89.00 307 ARG A C 1
ATOM 2527 O O . ARG A 1 307 ? 19.185 -11.831 17.507 1.00 89.00 307 ARG A O 1
ATOM 2534 N N . PHE A 1 308 ? 17.210 -11.119 18.293 1.00 91.62 308 PHE A N 1
ATOM 2535 C CA . PHE A 1 308 ? 17.820 -10.202 19.249 1.00 91.62 308 PHE A CA 1
ATOM 2536 C C . PHE A 1 308 ? 18.247 -10.951 20.510 1.00 91.62 308 PHE A C 1
ATOM 2538 O O . PHE A 1 308 ? 17.483 -11.737 21.071 1.00 91.62 308 PHE A O 1
ATOM 2545 N N . ASN A 1 309 ? 19.453 -10.652 20.992 1.00 93.75 309 ASN A N 1
ATOM 2546 C CA . ASN A 1 309 ? 19.850 -10.989 22.351 1.00 93.75 309 ASN A CA 1
ATOM 2547 C C . ASN A 1 309 ? 19.337 -9.891 23.294 1.00 93.75 309 ASN A C 1
ATOM 2549 O O . ASN A 1 309 ? 19.852 -8.775 23.287 1.00 93.75 309 ASN A O 1
ATOM 2553 N N . VAL A 1 310 ? 18.322 -10.202 24.101 1.00 92.81 310 VAL A N 1
ATOM 2554 C CA . VAL A 1 310 ? 17.677 -9.224 24.995 1.00 92.81 310 VAL A CA 1
ATOM 2555 C C . VAL A 1 310 ? 18.567 -8.740 26.140 1.00 92.81 310 VAL A C 1
ATOM 2557 O O . VAL A 1 310 ? 18.250 -7.731 26.760 1.00 92.81 310 VAL A O 1
ATOM 2560 N N . SER A 1 311 ? 19.683 -9.422 26.404 1.00 92.38 311 SER A N 1
ATOM 2561 C CA . SER A 1 311 ? 20.685 -8.998 27.386 1.00 92.38 311 SER A CA 1
ATOM 2562 C C . SER A 1 311 ? 21.753 -8.068 26.791 1.00 92.38 311 SER A C 1
ATOM 2564 O O . SER A 1 311 ? 22.522 -7.469 27.540 1.00 92.38 311 SER A O 1
ATOM 2566 N N . ASP A 1 312 ? 21.818 -7.927 25.461 1.00 92.62 312 ASP A N 1
ATOM 2567 C CA . ASP A 1 312 ? 22.787 -7.061 24.783 1.00 92.62 312 ASP A CA 1
ATOM 2568 C C . ASP A 1 312 ? 22.303 -5.604 24.757 1.00 92.62 312 ASP A C 1
ATOM 2570 O O . ASP A 1 312 ? 21.504 -5.189 23.908 1.00 92.62 312 ASP A O 1
ATOM 2574 N N . GLN A 1 313 ? 22.837 -4.806 25.684 1.00 87.69 313 GLN A N 1
ATOM 2575 C CA . GLN A 1 313 ? 22.508 -3.388 25.833 1.00 87.69 313 GLN A CA 1
ATOM 2576 C C . GLN A 1 313 ? 22.805 -2.559 24.574 1.00 87.69 313 GLN A C 1
ATOM 2578 O O . GLN A 1 313 ? 22.088 -1.594 24.296 1.00 87.69 313 GLN A O 1
ATOM 2583 N N . SER A 1 314 ? 23.794 -2.952 23.759 1.00 89.00 314 SER A N 1
ATOM 2584 C CA . SER A 1 314 ? 24.140 -2.232 22.524 1.00 89.00 314 SER A CA 1
ATOM 2585 C C . SER A 1 314 ? 23.012 -2.271 21.485 1.00 89.00 314 SER A C 1
ATOM 2587 O O . SER A 1 314 ? 22.916 -1.400 20.617 1.00 89.00 314 SER A O 1
ATOM 2589 N N . LYS A 1 315 ? 22.106 -3.253 21.588 1.00 90.56 315 LYS A N 1
ATOM 2590 C CA . LYS A 1 315 ? 20.978 -3.449 20.669 1.00 90.56 315 LYS A CA 1
ATOM 2591 C C . LYS A 1 315 ? 19.670 -2.842 21.167 1.00 90.56 315 LYS A C 1
ATOM 2593 O O . LYS A 1 315 ? 18.673 -2.915 20.450 1.00 90.56 315 LYS A O 1
ATOM 2598 N N . TYR A 1 316 ? 19.642 -2.200 22.337 1.00 89.94 316 TYR A N 1
ATOM 2599 C CA . TYR A 1 316 ? 18.397 -1.708 22.946 1.00 89.94 316 TYR A CA 1
ATOM 2600 C C . TYR A 1 316 ? 17.679 -0.671 22.082 1.00 89.94 316 TYR A C 1
ATOM 2602 O O . TYR A 1 316 ? 16.456 -0.718 21.976 1.00 89.94 316 TYR A O 1
ATOM 2610 N N . CYS A 1 317 ? 18.414 0.206 21.393 1.00 87.75 317 CYS A N 1
ATOM 2611 C CA . CYS A 1 317 ? 17.818 1.159 20.453 1.00 87.75 317 CYS A CA 1
ATOM 2612 C C . CYS A 1 317 ? 17.105 0.441 19.290 1.00 87.75 317 CYS A C 1
ATOM 2614 O O . CYS A 1 317 ? 15.944 0.726 18.987 1.00 87.75 317 CYS A O 1
ATOM 2616 N N . ALA A 1 318 ? 17.760 -0.559 18.690 1.00 87.62 318 ALA A N 1
ATOM 2617 C CA . ALA A 1 318 ? 17.183 -1.358 17.611 1.00 87.62 318 ALA A CA 1
ATOM 2618 C C . ALA A 1 318 ? 15.963 -2.166 18.085 1.00 87.62 318 ALA A C 1
ATOM 2620 O O . ALA A 1 318 ? 14.932 -2.159 17.417 1.00 87.62 318 ALA A O 1
ATOM 2621 N N . MET A 1 319 ? 16.040 -2.798 19.261 1.00 93.06 319 MET A N 1
ATOM 2622 C CA . MET A 1 319 ? 14.913 -3.521 19.861 1.00 93.06 319 MET A CA 1
ATOM 2623 C C . MET A 1 319 ? 13.744 -2.592 20.195 1.00 93.06 319 MET A C 1
ATOM 2625 O O . MET A 1 319 ? 12.597 -2.907 19.887 1.00 93.06 319 MET A O 1
ATOM 2629 N N . GLN A 1 320 ? 14.015 -1.413 20.760 1.00 92.44 320 GLN A N 1
ATOM 2630 C CA . GLN A 1 320 ? 12.986 -0.422 21.062 1.00 92.44 320 GLN A CA 1
ATOM 2631 C C . GLN A 1 320 ? 12.264 0.033 19.790 1.00 92.44 320 GLN A C 1
ATOM 2633 O O . GLN A 1 320 ? 11.042 0.189 19.802 1.00 92.44 320 GLN A O 1
ATOM 2638 N N . ASN A 1 321 ? 12.990 0.187 18.680 1.00 88.06 321 ASN A N 1
ATOM 2639 C CA . ASN A 1 321 ? 12.383 0.486 17.388 1.00 88.06 321 ASN A CA 1
ATOM 2640 C C . ASN A 1 321 ? 11.432 -0.624 16.917 1.00 88.06 321 ASN A C 1
ATOM 2642 O O . ASN A 1 321 ? 10.470 -0.308 16.226 1.00 88.06 321 ASN A O 1
ATOM 2646 N N . GLN A 1 322 ? 11.636 -1.886 17.299 1.00 89.06 322 GLN A N 1
ATOM 2647 C CA . GLN A 1 322 ? 10.744 -2.991 16.922 1.00 89.06 322 GLN A CA 1
ATOM 2648 C C . GLN A 1 322 ? 9.437 -3.024 17.723 1.00 89.06 322 GLN A C 1
ATOM 2650 O O . GLN A 1 322 ? 8.416 -3.434 17.180 1.00 89.06 322 GLN A O 1
ATOM 2655 N N . ILE A 1 323 ? 9.457 -2.598 18.990 1.00 93.12 323 ILE A N 1
ATOM 2656 C CA . ILE A 1 323 ? 8.316 -2.764 19.913 1.00 93.12 323 ILE A CA 1
ATOM 2657 C C . ILE A 1 323 ? 7.514 -1.486 20.165 1.00 93.12 323 ILE A C 1
ATOM 2659 O O . ILE A 1 323 ? 6.427 -1.531 20.741 1.00 93.12 323 ILE A O 1
ATOM 2663 N N . ARG A 1 324 ? 8.055 -0.320 19.797 1.00 91.38 324 ARG A N 1
ATOM 2664 C CA . ARG A 1 324 ? 7.384 0.966 20.009 1.00 91.38 324 ARG A CA 1
ATOM 2665 C C . ARG A 1 324 ? 6.028 0.980 19.295 1.00 91.38 324 ARG A C 1
ATOM 2667 O O . ARG A 1 324 ? 5.928 0.569 18.145 1.00 91.38 324 ARG A O 1
ATOM 2674 N N . ASN A 1 325 ? 5.027 1.544 19.969 1.00 89.38 325 ASN A N 1
ATOM 2675 C CA . ASN A 1 325 ? 3.621 1.654 19.566 1.00 89.38 325 ASN A CA 1
ATOM 2676 C C . ASN A 1 325 ? 2.798 0.361 19.625 1.00 89.38 325 ASN A C 1
ATOM 2678 O O . ASN A 1 325 ? 1.585 0.458 19.460 1.00 89.38 325 ASN A O 1
ATOM 2682 N N . LEU A 1 326 ? 3.399 -0.794 19.933 1.00 91.94 326 LEU A N 1
ATOM 2683 C CA . LEU A 1 326 ? 2.622 -1.997 20.226 1.00 91.94 326 LEU A CA 1
ATOM 2684 C C . LEU A 1 326 ? 1.760 -1.774 21.467 1.00 91.94 326 LEU A C 1
ATOM 2686 O O . LEU A 1 326 ? 2.208 -1.190 22.451 1.00 91.94 326 LEU A O 1
ATOM 2690 N N . TYR A 1 327 ? 0.535 -2.262 21.438 1.00 93.25 327 TYR A N 1
ATOM 2691 C CA . TYR A 1 327 ? -0.324 -2.401 22.596 1.00 93.25 327 TYR A CA 1
ATOM 2692 C C . TYR A 1 327 ? -0.034 -3.738 23.260 1.00 93.25 327 TYR A C 1
ATOM 2694 O O . TYR A 1 327 ? -0.011 -4.783 22.608 1.00 93.25 327 TYR A O 1
ATOM 2702 N N . VAL A 1 328 ? 0.226 -3.693 24.562 1.00 95.06 328 VAL A N 1
ATOM 2703 C CA . VAL A 1 328 ? 0.500 -4.881 25.367 1.00 95.06 328 VAL A CA 1
ATOM 2704 C C . VAL A 1 328 ? -0.418 -4.935 26.575 1.00 95.06 328 VAL A C 1
ATOM 2706 O O . VAL A 1 328 ? -0.891 -3.901 27.053 1.00 95.06 328 VAL A O 1
ATOM 2709 N N . PHE A 1 329 ? -0.644 -6.136 27.091 1.00 92.94 329 PHE A N 1
ATOM 2710 C CA . PHE A 1 329 ? -1.378 -6.378 28.327 1.00 92.94 329 PHE A CA 1
ATOM 2711 C C . PHE A 1 329 ? -0.645 -7.388 29.209 1.00 92.94 329 PHE A C 1
ATOM 2713 O O . PHE A 1 329 ? 0.226 -8.124 28.748 1.00 92.94 329 PHE A O 1
ATOM 2720 N N . ASN A 1 330 ? -1.006 -7.411 30.491 1.00 92.44 330 ASN A N 1
ATOM 2721 C CA . ASN A 1 330 ? -0.568 -8.456 31.410 1.00 92.44 330 ASN A CA 1
ATOM 2722 C C . ASN A 1 330 ? -1.611 -9.586 31.411 1.00 92.44 330 ASN A C 1
ATOM 2724 O O . ASN A 1 330 ? -2.742 -9.327 31.832 1.00 92.44 330 ASN A O 1
ATOM 2728 N N . PRO A 1 331 ? -1.266 -10.817 30.991 1.00 89.88 331 PRO A N 1
ATOM 2729 C CA . PRO A 1 331 ? -2.213 -11.931 30.943 1.00 89.88 331 PRO A CA 1
ATOM 2730 C C . PRO A 1 331 ? -2.686 -12.379 32.333 1.00 89.88 331 PRO A C 1
ATOM 2732 O O . PRO A 1 331 ? -3.730 -13.009 32.441 1.00 89.88 331 PRO A O 1
ATOM 2735 N N . MET A 1 332 ? -1.957 -12.023 33.396 1.00 86.69 332 MET A N 1
ATOM 2736 C CA . MET A 1 332 ? -2.289 -12.379 34.781 1.00 86.69 332 MET A CA 1
ATOM 2737 C C . MET A 1 332 ? -3.302 -11.420 35.428 1.00 86.69 332 MET A C 1
ATOM 2739 O O . MET A 1 332 ? -3.742 -11.651 36.553 1.00 86.69 332 MET A O 1
ATOM 2743 N N . LEU A 1 333 ? -3.649 -10.308 34.767 1.00 81.81 333 LEU A N 1
ATOM 2744 C CA . LEU A 1 333 ? -4.554 -9.300 35.316 1.00 81.81 333 LEU A CA 1
ATOM 2745 C C . LEU A 1 333 ? -6.002 -9.552 34.870 1.00 81.81 333 LEU A C 1
ATOM 2747 O O . LEU A 1 333 ? -6.289 -9.612 33.674 1.00 81.81 333 LEU A O 1
ATOM 2751 N N . ALA A 1 334 ? -6.933 -9.586 35.827 1.00 67.38 334 ALA A N 1
ATOM 2752 C CA . ALA A 1 334 ? -8.363 -9.591 35.530 1.00 67.38 334 ALA A CA 1
ATOM 2753 C C . ALA A 1 334 ? -8.769 -8.307 34.772 1.00 67.38 334 ALA A C 1
ATOM 2755 O O . ALA A 1 334 ? -8.449 -7.196 35.198 1.00 67.38 334 ALA A O 1
ATOM 2756 N N . GLY A 1 335 ? -9.472 -8.452 33.642 1.00 64.75 335 GLY A N 1
ATOM 2757 C CA . GLY A 1 335 ? -10.007 -7.321 32.868 1.00 64.75 335 GLY A CA 1
ATOM 2758 C C . GLY A 1 335 ? -9.080 -6.714 31.800 1.00 64.75 335 GLY A C 1
ATOM 2759 O O . GLY A 1 335 ? -9.119 -5.498 31.622 1.00 64.75 335 GLY A O 1
ATOM 2760 N N . LYS A 1 336 ? -8.254 -7.534 31.117 1.00 72.69 336 LYS A N 1
ATOM 2761 C CA . LYS A 1 336 ? -7.433 -7.235 29.906 1.00 72.69 336 LYS A CA 1
ATOM 2762 C C . LYS A 1 336 ? -7.081 -5.745 29.731 1.00 72.69 336 LYS A C 1
ATOM 2764 O O . LYS A 1 336 ? -7.459 -5.097 28.756 1.00 72.69 336 LYS A O 1
ATOM 2769 N N . ARG A 1 337 ? -6.357 -5.169 30.698 1.00 81.88 337 ARG A N 1
ATOM 2770 C CA . ARG A 1 337 ? -5.934 -3.763 30.629 1.00 81.88 337 ARG A CA 1
ATOM 2771 C C . ARG A 1 337 ? -4.720 -3.631 29.717 1.00 81.88 337 ARG A C 1
ATOM 2773 O O . ARG A 1 337 ? -3.642 -4.116 30.059 1.00 81.88 337 ARG A O 1
ATOM 2780 N N . THR A 1 338 ? -4.883 -2.905 28.617 1.00 89.12 338 THR A N 1
ATOM 2781 C CA . THR A 1 338 ? -3.826 -2.694 27.624 1.00 89.12 338 THR A CA 1
ATOM 2782 C C . THR A 1 338 ? -3.193 -1.306 27.746 1.00 89.12 338 THR A C 1
ATOM 2784 O O . THR A 1 338 ? -3.822 -0.345 28.209 1.00 89.12 338 THR A O 1
ATOM 2787 N N . PHE A 1 339 ? -1.927 -1.180 27.347 1.00 91.81 339 PHE A N 1
ATOM 2788 C CA . PHE A 1 339 ? -1.253 0.107 27.169 1.00 91.81 339 PHE A CA 1
ATOM 2789 C C . PHE A 1 339 ? -0.319 0.085 25.960 1.00 91.81 339 PHE A C 1
ATOM 2791 O O . PHE A 1 339 ? 0.221 -0.952 25.589 1.00 91.81 339 PHE A O 1
ATOM 2798 N N . GLN A 1 340 ? -0.106 1.261 25.370 1.00 94.31 340 GLN A N 1
ATOM 2799 C CA . GLN A 1 340 ? 0.809 1.444 24.247 1.00 94.31 340 GLN A CA 1
ATOM 2800 C C . GLN A 1 340 ? 2.257 1.559 24.737 1.00 94.31 340 GLN A C 1
ATOM 2802 O O . GLN A 1 340 ? 2.572 2.428 25.557 1.00 94.31 340 GLN A O 1
ATOM 2807 N N . VAL A 1 341 ? 3.140 0.726 24.198 1.00 95.50 341 VAL A N 1
ATOM 2808 C CA . VAL A 1 341 ? 4.577 0.703 24.473 1.00 95.50 341 VAL A CA 1
ATOM 2809 C C . VAL A 1 341 ? 5.249 1.950 23.901 1.00 95.50 341 VAL A C 1
ATOM 2811 O O . VAL A 1 341 ? 5.136 2.276 22.721 1.00 95.50 341 VAL A O 1
ATOM 2814 N N . THR A 1 342 ? 6.009 2.637 24.745 1.00 94.06 342 THR A N 1
ATOM 2815 C CA . THR A 1 342 ? 6.855 3.785 24.375 1.00 94.06 342 THR A CA 1
ATOM 2816 C C . THR A 1 342 ? 8.329 3.386 24.250 1.00 94.06 342 THR A C 1
ATOM 2818 O O . THR A 1 342 ? 9.090 3.984 23.480 1.00 94.06 342 THR A O 1
ATOM 2821 N N . GLY A 1 343 ? 8.725 2.327 24.957 1.00 94.38 343 GLY A N 1
ATOM 2822 C CA . GLY A 1 343 ? 10.046 1.725 24.881 1.00 94.38 343 GLY A CA 1
ATOM 2823 C C . GLY A 1 343 ? 10.367 0.916 26.124 1.00 94.38 343 GLY A C 1
ATOM 2824 O O . GLY A 1 343 ? 9.474 0.310 26.715 1.00 94.38 343 GLY A O 1
ATOM 2825 N N . PHE A 1 344 ? 11.635 0.942 26.520 1.00 95.12 344 PHE A N 1
ATOM 2826 C CA . PHE A 1 344 ? 12.112 0.307 27.741 1.00 95.12 344 PHE A CA 1
ATOM 2827 C C . PHE A 1 344 ? 12.258 1.320 28.883 1.00 95.12 344 PHE A C 1
ATOM 2829 O O . PHE A 1 344 ? 12.536 2.502 28.660 1.00 95.12 344 PHE A O 1
ATOM 2836 N N . ALA A 1 345 ? 12.044 0.862 30.114 1.00 93.25 345 ALA A N 1
ATOM 2837 C CA . ALA A 1 345 ? 12.457 1.575 31.315 1.00 93.25 345 ALA A CA 1
ATOM 2838 C C . ALA A 1 345 ? 13.988 1.537 31.459 1.00 93.25 345 ALA A C 1
ATOM 2840 O O . ALA A 1 345 ? 14.661 0.753 30.790 1.00 93.25 345 ALA A O 1
ATOM 2841 N N . ARG A 1 346 ? 14.547 2.390 32.325 1.00 90.25 346 ARG A N 1
ATOM 2842 C CA . ARG A 1 346 ? 15.975 2.292 32.681 1.00 90.25 346 ARG A CA 1
ATOM 2843 C C . ARG A 1 346 ? 16.206 1.146 33.665 1.00 90.25 346 ARG A C 1
ATOM 2845 O O . ARG A 1 346 ? 17.275 0.552 33.692 1.00 90.25 346 ARG A O 1
ATOM 2852 N N . GLU A 1 347 ? 15.189 0.869 34.464 1.00 93.88 347 GLU A N 1
ATOM 2853 C CA . GLU A 1 347 ? 15.159 -0.103 35.535 1.00 93.88 347 GLU A CA 1
ATOM 2854 C C . GLU A 1 347 ? 14.743 -1.495 35.027 1.00 93.88 347 GLU A C 1
ATOM 2856 O O . GLU A 1 347 ? 13.994 -1.642 34.052 1.00 93.88 347 GLU A O 1
ATOM 2861 N N . SER A 1 348 ? 15.226 -2.524 35.721 1.00 95.25 348 SER A N 1
ATOM 2862 C CA . SER A 1 348 ? 14.847 -3.923 35.530 1.00 95.25 348 SER A CA 1
ATOM 2863 C C . SER A 1 348 ? 13.762 -4.323 36.531 1.00 95.25 348 SER A C 1
ATOM 2865 O O . SER A 1 348 ? 13.350 -3.521 37.378 1.00 95.25 348 SER A O 1
ATOM 2867 N N . ALA A 1 349 ? 13.298 -5.573 36.476 1.00 94.88 349 ALA A N 1
ATOM 2868 C CA . ALA A 1 349 ? 12.324 -6.049 37.452 1.00 94.88 349 ALA A CA 1
ATOM 2869 C C . ALA A 1 349 ? 12.879 -6.049 38.891 1.00 94.88 349 ALA A C 1
ATOM 2871 O O . ALA A 1 349 ? 12.122 -5.828 39.837 1.00 94.88 349 ALA A O 1
ATOM 2872 N N . ARG A 1 350 ? 14.198 -6.231 39.045 1.00 95.69 350 ARG A N 1
ATOM 2873 C CA . ARG A 1 350 ? 14.884 -6.239 40.345 1.00 95.69 350 ARG A CA 1
ATOM 2874 C C . ARG A 1 350 ? 15.154 -4.838 40.903 1.00 95.69 350 ARG A C 1
ATOM 2876 O O . ARG A 1 350 ? 15.145 -4.650 42.117 1.00 95.69 350 ARG A O 1
ATOM 2883 N N . SER A 1 351 ? 15.404 -3.850 40.039 1.00 95.31 351 SER A N 1
ATOM 2884 C CA . SER A 1 351 ? 15.764 -2.488 40.468 1.00 95.31 351 SER A CA 1
ATOM 2885 C C . SER A 1 351 ? 14.593 -1.504 40.519 1.00 95.31 351 SER A C 1
ATOM 2887 O O . SER A 1 351 ? 14.710 -0.463 41.165 1.00 95.31 351 SER A O 1
ATOM 2889 N N . MET A 1 352 ? 13.454 -1.816 39.891 1.00 94.88 352 MET A N 1
ATOM 2890 C CA . MET A 1 352 ? 12.269 -0.957 39.920 1.00 94.88 352 MET A CA 1
ATOM 2891 C C . MET A 1 352 ? 11.413 -1.208 41.167 1.00 94.88 352 MET A C 1
ATOM 2893 O O . MET A 1 352 ? 10.687 -2.201 41.229 1.00 94.88 352 MET A O 1
ATOM 2897 N N . TYR A 1 353 ? 11.428 -0.267 42.114 1.00 93.50 353 TYR A N 1
ATOM 2898 C CA . TYR A 1 353 ? 10.572 -0.283 43.306 1.00 93.50 353 TYR A CA 1
ATOM 2899 C C . TYR A 1 353 ? 9.319 0.576 43.131 1.00 93.50 353 TYR A C 1
ATOM 2901 O O . TYR A 1 353 ? 9.349 1.650 42.524 1.00 93.50 353 TYR A O 1
ATOM 2909 N N . PHE A 1 354 ? 8.205 0.134 43.709 1.00 89.94 354 PHE A N 1
ATOM 2910 C CA . PHE A 1 354 ? 6.964 0.899 43.755 1.00 89.94 354 PHE A CA 1
ATOM 2911 C C . PHE A 1 354 ? 6.203 0.660 45.062 1.00 89.94 354 PHE A C 1
ATOM 2913 O O . PHE A 1 354 ? 6.425 -0.318 45.774 1.00 89.94 354 PHE A O 1
ATOM 2920 N N . LYS A 1 355 ? 5.312 1.599 45.398 1.00 88.62 355 LYS A N 1
ATOM 2921 C CA . LYS A 1 355 ? 4.474 1.520 46.600 1.00 88.62 355 LYS A CA 1
ATOM 2922 C C . LYS A 1 355 ? 3.250 0.640 46.346 1.00 88.62 355 LYS A C 1
ATOM 2924 O O . LYS A 1 355 ? 2.579 0.827 45.328 1.00 88.62 355 LYS A O 1
ATOM 2929 N N . LEU A 1 356 ? 2.958 -0.267 47.275 1.00 83.19 356 LEU A N 1
ATOM 2930 C CA . LEU A 1 356 ? 1.741 -1.085 47.271 1.00 83.19 356 LEU A CA 1
ATOM 2931 C C . LEU A 1 356 ? 0.532 -0.269 47.752 1.00 83.19 356 LEU A C 1
ATOM 2933 O O . LEU A 1 356 ? 0.691 0.716 48.474 1.00 83.19 356 LEU A O 1
ATOM 2937 N N . GLU A 1 357 ? -0.677 -0.670 47.348 1.00 79.38 357 GLU A N 1
ATOM 2938 C CA . GLU A 1 357 ? -1.925 -0.004 47.768 1.00 79.38 357 GLU A CA 1
ATOM 2939 C C . GLU A 1 357 ? -2.190 -0.172 49.273 1.00 79.38 357 GLU A C 1
ATOM 2941 O O . GLU A 1 357 ? -2.675 0.754 49.913 1.00 79.38 357 GLU A O 1
ATOM 2946 N N . GLU A 1 358 ? -1.782 -1.306 49.843 1.00 79.06 358 GLU A N 1
ATOM 2947 C CA . GLU A 1 358 ? -1.906 -1.645 51.269 1.00 79.06 358 GLU A CA 1
ATOM 2948 C C . GLU A 1 358 ? -0.810 -1.003 52.148 1.00 79.06 358 GLU A C 1
ATOM 2950 O O . GLU A 1 358 ? -0.815 -1.149 53.368 1.00 79.06 358 GLU A O 1
ATOM 2955 N N . GLY A 1 359 ? 0.121 -0.253 51.544 1.00 79.06 359 GLY A N 1
ATOM 2956 C CA . GLY A 1 359 ? 1.302 0.300 52.212 1.00 79.06 359 GLY A CA 1
ATOM 2957 C C . GLY A 1 359 ? 2.563 -0.550 52.010 1.00 79.06 359 GLY A C 1
ATOM 2958 O O . GLY A 1 359 ? 2.505 -1.710 51.622 1.00 79.06 359 GLY A O 1
ATOM 2959 N N . GLY A 1 360 ? 3.738 0.054 52.220 1.00 86.19 360 GLY A N 1
ATOM 2960 C CA . GLY A 1 360 ? 5.040 -0.580 51.956 1.00 86.19 360 GLY A CA 1
ATOM 2961 C C . GLY A 1 360 ? 5.579 -0.368 50.532 1.00 86.19 360 GLY A C 1
ATOM 2962 O O . GLY A 1 360 ? 4.947 0.275 49.687 1.00 86.19 360 GLY A O 1
ATOM 2963 N N . GLN A 1 361 ? 6.794 -0.862 50.281 1.00 91.00 361 GLN A N 1
ATOM 2964 C CA . GLN A 1 361 ? 7.447 -0.861 48.968 1.00 91.00 361 GLN A CA 1
ATOM 2965 C C . GLN A 1 361 ? 7.878 -2.278 48.604 1.00 91.00 361 GLN A C 1
ATOM 2967 O O . GLN A 1 361 ? 8.363 -3.013 49.456 1.00 91.00 361 GLN A O 1
ATOM 2972 N N . THR A 1 362 ? 7.736 -2.629 47.332 1.00 94.00 362 THR A N 1
ATOM 2973 C CA . THR A 1 362 ? 8.246 -3.878 46.758 1.00 94.00 362 THR A CA 1
ATOM 2974 C C . THR A 1 362 ? 8.856 -3.582 45.390 1.00 94.00 362 THR A C 1
ATOM 2976 O O . THR A 1 362 ? 8.599 -2.516 44.816 1.00 94.00 362 THR A O 1
ATOM 2979 N N . ASN A 1 363 ? 9.674 -4.493 44.867 1.00 94.88 363 ASN A N 1
ATOM 2980 C CA . ASN A 1 363 ? 10.133 -4.422 43.482 1.00 94.88 363 ASN A CA 1
ATOM 2981 C C . ASN A 1 363 ? 9.243 -5.270 42.561 1.00 94.88 363 ASN A C 1
ATOM 2983 O O . ASN A 1 363 ? 8.391 -6.036 43.011 1.00 94.88 363 ASN A O 1
ATOM 2987 N N . VAL A 1 364 ? 9.394 -5.099 41.247 1.00 94.31 364 VAL A N 1
ATOM 2988 C CA . VAL A 1 364 ? 8.551 -5.801 40.265 1.00 94.31 364 VAL A CA 1
ATOM 2989 C C . VAL A 1 364 ? 8.769 -7.318 40.307 1.00 94.31 364 VAL A C 1
ATOM 2991 O O . VAL A 1 364 ? 7.798 -8.058 40.180 1.00 94.31 364 VAL A O 1
ATOM 2994 N N . GLU A 1 365 ? 9.999 -7.792 40.511 1.00 96.12 365 GLU A N 1
ATOM 2995 C CA . GLU A 1 365 ? 10.312 -9.225 40.633 1.00 96.12 365 GLU A CA 1
ATOM 2996 C C . GLU A 1 365 ? 9.570 -9.870 41.814 1.00 96.12 365 GLU A C 1
ATOM 2998 O O . GLU A 1 365 ? 8.823 -10.833 41.628 1.00 96.12 365 GLU A O 1
ATOM 3003 N N . GLN A 1 366 ? 9.715 -9.297 43.008 1.00 95.56 366 GLN A N 1
ATOM 3004 C CA . GLN A 1 366 ? 9.084 -9.770 44.235 1.00 95.56 366 GLN A CA 1
ATOM 3005 C C . GLN A 1 366 ? 7.559 -9.661 44.156 1.00 95.56 366 GLN A C 1
ATOM 3007 O O . GLN A 1 366 ? 6.862 -10.608 44.508 1.00 95.56 366 GLN A O 1
ATOM 3012 N N . TYR A 1 367 ? 7.028 -8.573 43.590 1.00 93.50 367 TYR A N 1
ATOM 3013 C CA . TYR A 1 367 ? 5.591 -8.436 43.360 1.00 93.50 367 TYR A CA 1
ATOM 3014 C C . TYR A 1 367 ? 5.019 -9.547 42.476 1.00 93.50 367 TYR A C 1
ATOM 3016 O O . TYR A 1 367 ? 3.949 -10.075 42.773 1.00 93.50 367 TYR A O 1
ATOM 3024 N N . PHE A 1 368 ? 5.698 -9.902 41.380 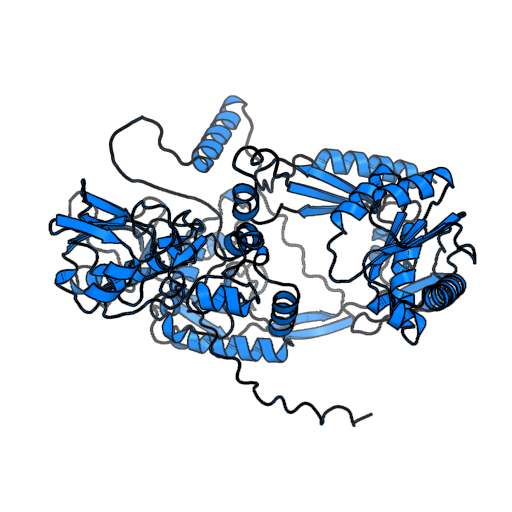1.00 94.00 368 PHE A N 1
ATOM 3025 C CA . PHE A 1 368 ? 5.235 -10.981 40.504 1.00 94.00 368 PHE A CA 1
ATOM 3026 C C . PHE A 1 368 ? 5.310 -12.352 41.192 1.00 94.00 368 PHE A C 1
ATOM 3028 O O . PHE A 1 368 ? 4.400 -13.166 41.014 1.00 94.00 368 PHE A O 1
ATOM 3035 N N . ALA A 1 369 ? 6.335 -12.578 42.016 1.00 95.12 369 ALA A N 1
ATOM 3036 C CA . ALA A 1 369 ? 6.467 -13.796 42.809 1.00 95.12 369 ALA A CA 1
ATOM 3037 C C . ALA A 1 369 ? 5.360 -13.923 43.865 1.00 95.12 369 ALA A C 1
ATOM 3039 O O . ALA A 1 369 ? 4.710 -14.960 43.938 1.00 95.12 369 ALA A O 1
ATOM 3040 N N . GLU A 1 370 ? 5.103 -12.868 44.638 1.00 92.94 370 GLU A N 1
ATOM 3041 C CA . GLU A 1 370 ? 4.137 -12.882 45.741 1.00 92.94 370 GLU A CA 1
ATOM 3042 C C . GLU A 1 370 ? 2.687 -12.841 45.251 1.00 92.94 370 GLU A C 1
ATOM 3044 O O . GLU A 1 370 ? 1.860 -13.635 45.690 1.00 92.94 370 GLU A O 1
ATOM 3049 N N . LYS A 1 371 ? 2.363 -11.935 44.319 1.00 90.62 371 LYS A N 1
ATOM 3050 C CA . LYS A 1 371 ? 0.979 -11.732 43.869 1.00 90.62 371 LYS A CA 1
ATOM 3051 C C . LYS A 1 371 ? 0.511 -12.788 42.876 1.00 90.62 371 LYS A C 1
ATOM 3053 O O . LYS A 1 371 ? -0.657 -13.168 42.902 1.00 90.62 371 LYS A O 1
ATOM 3058 N N . TYR A 1 372 ? 1.383 -13.200 41.957 1.00 91.75 372 TYR A N 1
ATOM 3059 C CA . TYR A 1 372 ? 1.017 -14.107 40.865 1.00 91.75 372 TYR A CA 1
ATOM 3060 C C . TYR A 1 372 ? 1.628 -15.506 41.009 1.00 91.75 372 TYR A C 1
ATOM 3062 O O . TYR A 1 372 ? 1.301 -16.375 40.206 1.00 91.75 372 TYR A O 1
ATOM 3070 N N . GLY A 1 373 ? 2.497 -15.746 42.000 1.00 93.50 373 GLY A N 1
ATOM 3071 C CA . GLY A 1 373 ? 3.153 -17.044 42.190 1.00 93.50 373 GLY A CA 1
ATOM 3072 C C . GLY A 1 373 ? 4.218 -17.355 41.134 1.00 93.50 373 GLY A C 1
ATOM 3073 O O . GLY A 1 373 ? 4.500 -18.522 40.871 1.00 93.50 373 GLY A O 1
ATOM 3074 N N . VAL A 1 374 ? 4.782 -16.332 40.481 1.00 93.44 374 VAL A N 1
ATOM 3075 C CA . VAL A 1 374 ? 5.655 -16.496 39.310 1.00 93.44 374 VAL A CA 1
ATOM 3076 C C . VAL A 1 374 ? 7.075 -16.010 39.583 1.00 93.44 374 VAL A C 1
ATOM 3078 O O . VAL A 1 374 ? 7.291 -14.848 39.916 1.00 93.44 374 VAL A O 1
ATOM 3081 N N . LYS A 1 375 ? 8.067 -16.863 39.304 1.00 95.75 375 LYS A N 1
ATOM 3082 C CA . LYS A 1 375 ? 9.484 -16.476 39.274 1.00 95.75 375 LYS A CA 1
ATOM 3083 C C . LYS A 1 375 ? 9.901 -16.044 37.865 1.00 95.75 375 LYS A C 1
ATOM 3085 O O . LYS A 1 375 ? 9.849 -16.847 36.936 1.00 95.75 375 LYS A O 1
ATOM 3090 N N . LEU A 1 376 ? 10.339 -14.792 37.716 1.00 94.88 376 LEU A N 1
ATOM 3091 C CA . LEU A 1 376 ? 10.850 -14.262 36.445 1.00 94.88 376 LEU A CA 1
ATOM 3092 C C . LEU A 1 376 ? 12.154 -14.971 36.042 1.00 94.88 376 LEU A C 1
ATOM 3094 O O . LEU A 1 376 ? 13.017 -15.214 36.887 1.00 94.88 376 LEU A O 1
ATOM 3098 N N . ARG A 1 377 ? 12.320 -15.280 34.750 1.00 95.25 377 ARG A N 1
ATOM 3099 C CA . ARG A 1 377 ? 13.552 -15.886 34.210 1.00 95.25 377 ARG A CA 1
ATOM 3100 C C . ARG A 1 377 ? 14.574 -14.832 33.804 1.00 95.25 377 ARG A C 1
ATOM 3102 O O . ARG A 1 377 ? 15.772 -15.080 33.894 1.00 95.25 377 ARG A O 1
ATOM 3109 N N . TYR A 1 378 ? 14.102 -13.656 33.396 1.00 94.38 378 TYR A N 1
ATOM 3110 C CA . TYR A 1 378 ? 14.922 -12.520 32.984 1.00 94.38 378 TYR A CA 1
ATOM 3111 C C . TYR A 1 378 ? 14.651 -11.293 33.877 1.00 94.38 378 TYR A C 1
ATOM 3113 O O . TYR A 1 378 ? 14.193 -10.263 33.385 1.00 94.38 378 TYR A O 1
ATOM 3121 N N . PRO A 1 379 ? 14.911 -11.352 35.197 1.00 95.62 379 PRO A N 1
ATOM 3122 C CA . PRO A 1 379 ? 14.649 -10.224 36.097 1.00 95.62 379 PRO A CA 1
ATOM 3123 C C . PRO A 1 379 ? 15.579 -9.020 35.863 1.00 95.62 379 PRO A C 1
ATOM 3125 O O . PRO A 1 379 ? 15.248 -7.904 36.266 1.00 95.62 379 PRO A O 1
ATOM 3128 N N . ASP A 1 380 ? 16.726 -9.239 35.212 1.00 94.75 380 ASP A N 1
ATOM 3129 C CA . ASP A 1 380 ? 17.775 -8.238 34.994 1.00 94.75 380 ASP A CA 1
ATOM 3130 C C . ASP A 1 380 ? 17.635 -7.460 33.670 1.00 94.75 380 ASP A C 1
ATOM 3132 O O . ASP A 1 380 ? 18.296 -6.437 33.490 1.00 94.75 380 ASP A O 1
ATOM 3136 N N . VAL A 1 381 ? 16.757 -7.888 32.752 1.00 94.50 381 VAL A N 1
ATOM 3137 C CA . VAL A 1 381 ? 16.490 -7.124 31.519 1.00 94.50 381 VAL A CA 1
ATOM 3138 C C . VAL A 1 381 ? 15.528 -5.954 31.794 1.00 94.50 381 VAL A C 1
ATOM 3140 O O . VAL A 1 381 ? 14.750 -6.007 32.752 1.00 94.50 381 VAL A O 1
ATOM 3143 N N . PRO A 1 382 ? 15.548 -4.885 30.976 1.00 95.19 382 PRO A N 1
ATOM 3144 C CA . PRO A 1 382 ? 14.676 -3.730 31.165 1.00 95.19 382 PRO A CA 1
ATOM 3145 C C . PRO A 1 382 ? 13.185 -4.066 31.148 1.00 95.19 382 PRO A C 1
ATOM 3147 O O . PRO A 1 382 ? 12.723 -4.921 30.388 1.00 95.19 382 PRO A O 1
ATOM 3150 N N . LEU A 1 383 ? 12.402 -3.314 31.918 1.00 96.62 383 LEU A N 1
ATOM 3151 C CA . LEU A 1 383 ? 10.943 -3.383 31.849 1.00 96.62 383 LEU A CA 1
ATOM 3152 C C . LEU A 1 383 ? 10.418 -2.733 30.560 1.00 96.62 383 LEU A C 1
ATOM 3154 O O . LEU A 1 383 ? 10.940 -1.722 30.089 1.00 96.62 383 LEU A O 1
ATOM 3158 N N . VAL A 1 384 ? 9.330 -3.271 30.014 1.00 97.19 384 VAL A N 1
ATOM 3159 C CA . VAL A 1 384 ? 8.544 -2.634 28.952 1.00 97.19 384 VAL A CA 1
ATOM 3160 C C . VAL A 1 384 ? 7.748 -1.483 29.557 1.00 97.19 384 VAL A C 1
ATOM 3162 O O . VAL A 1 384 ? 7.057 -1.667 30.558 1.00 97.19 384 VAL A O 1
ATOM 3165 N N . LYS A 1 385 ? 7.829 -0.299 28.943 1.00 95.44 385 LYS A N 1
ATOM 3166 C CA . LYS A 1 385 ? 7.279 0.952 29.474 1.00 95.44 385 LYS A CA 1
ATOM 3167 C C . LYS A 1 385 ? 6.230 1.577 28.555 1.00 95.44 385 LYS A 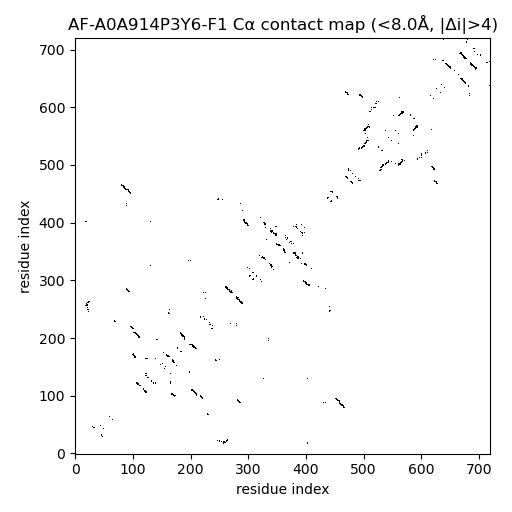C 1
ATOM 3169 O O . LYS A 1 385 ? 6.480 1.808 27.369 1.00 95.44 385 LYS A O 1
ATOM 3174 N N . GLY A 1 386 ? 5.088 1.948 29.125 1.00 93.25 386 GLY A N 1
ATOM 3175 C CA . GLY A 1 386 ? 4.043 2.756 28.496 1.00 93.25 386 GLY A CA 1
ATOM 3176 C C . GLY A 1 386 ? 4.129 4.255 28.807 1.00 93.25 386 GLY A C 1
ATOM 3177 O O . GLY A 1 386 ? 5.129 4.762 29.315 1.00 93.25 386 GLY A O 1
ATOM 3178 N N . LYS A 1 387 ? 3.058 4.992 28.486 1.00 86.88 387 LYS A N 1
ATOM 3179 C CA . LYS A 1 387 ? 2.954 6.440 28.765 1.00 86.88 387 LYS A CA 1
ATOM 3180 C C . LYS A 1 387 ? 2.650 6.725 30.240 1.00 86.88 387 LYS A C 1
ATOM 3182 O O . LYS A 1 387 ? 3.069 7.755 30.765 1.00 86.88 387 LYS A O 1
ATOM 3187 N N . GLY A 1 388 ? 1.890 5.853 30.902 1.00 82.81 388 GLY A N 1
ATOM 3188 C CA . GLY A 1 388 ? 1.551 5.992 32.311 1.00 82.81 388 GLY A CA 1
ATOM 3189 C C . GLY A 1 388 ? 2.722 5.639 33.224 1.00 82.81 388 GLY A C 1
ATOM 3190 O O . GLY A 1 388 ? 3.501 4.735 32.941 1.00 82.81 388 GLY A O 1
ATOM 3191 N N . LYS A 1 389 ? 2.810 6.311 34.380 1.00 77.56 389 LYS A N 1
ATOM 3192 C CA . LYS A 1 389 ? 3.841 6.024 35.398 1.00 77.56 389 LYS A CA 1
ATOM 3193 C C . LYS A 1 389 ? 3.805 4.577 35.910 1.00 77.56 389 LYS A C 1
ATOM 3195 O O . LYS A 1 389 ? 4.817 4.091 36.392 1.00 77.56 389 LYS A O 1
ATOM 3200 N N . THR A 1 390 ? 2.648 3.920 35.837 1.00 80.69 390 THR A N 1
ATOM 3201 C CA . THR A 1 390 ? 2.448 2.529 36.273 1.00 80.69 390 THR A CA 1
ATOM 3202 C C . THR A 1 390 ? 2.340 1.540 35.115 1.00 80.69 390 THR A C 1
ATOM 3204 O O . THR A 1 390 ? 2.059 0.369 35.349 1.00 80.69 390 THR A O 1
ATOM 3207 N N . ASP A 1 391 ? 2.542 1.987 33.875 1.00 90.44 391 ASP A N 1
ATOM 3208 C CA . ASP A 1 391 ? 2.532 1.112 32.706 1.00 90.44 391 ASP A CA 1
ATOM 3209 C C . ASP A 1 391 ? 3.934 0.499 32.552 1.00 90.44 391 ASP A C 1
ATOM 3211 O O . ASP A 1 391 ? 4.721 0.912 31.701 1.00 90.44 391 ASP A O 1
ATOM 3215 N N . LEU A 1 392 ? 4.273 -0.427 33.450 1.00 93.81 392 LEU A N 1
ATOM 3216 C CA . LEU A 1 392 ? 5.555 -1.129 33.495 1.00 93.81 392 LEU A CA 1
ATOM 3217 C C . LEU A 1 392 ? 5.303 -2.630 33.617 1.00 93.81 392 LEU A C 1
ATOM 3219 O O . LEU A 1 392 ? 4.611 -3.060 34.538 1.00 93.81 392 LEU A O 1
ATOM 3223 N N . LEU A 1 393 ? 5.860 -3.419 32.697 1.00 95.94 393 LEU A N 1
ATOM 3224 C CA . LEU A 1 393 ? 5.742 -4.879 32.702 1.00 95.94 393 LEU A CA 1
ATOM 3225 C C . LEU A 1 393 ? 7.088 -5.548 32.391 1.00 95.94 393 LEU A C 1
ATOM 3227 O O . LEU A 1 393 ? 7.813 -5.061 31.521 1.00 95.94 393 LEU A O 1
ATOM 3231 N N . PRO A 1 394 ? 7.424 -6.681 33.035 1.00 96.75 394 PRO A N 1
ATOM 3232 C CA . PRO A 1 394 ? 8.515 -7.541 32.579 1.00 96.75 394 PRO A CA 1
ATOM 3233 C C . PRO A 1 394 ? 8.299 -7.977 31.125 1.00 96.75 394 PRO A C 1
ATOM 3235 O O . PRO A 1 394 ? 7.164 -8.256 30.738 1.00 96.75 394 PRO A O 1
ATOM 3238 N N . MET A 1 395 ? 9.368 -8.086 30.322 1.00 96.25 395 MET A N 1
ATOM 3239 C CA . MET A 1 395 ? 9.254 -8.486 28.904 1.00 96.25 395 MET A CA 1
ATOM 3240 C C . MET A 1 395 ? 8.545 -9.839 28.718 1.00 96.25 395 MET A C 1
ATOM 3242 O O . MET A 1 395 ? 7.865 -10.033 27.714 1.00 96.25 395 MET A O 1
ATOM 3246 N N . GLU A 1 396 ? 8.679 -10.743 29.695 1.00 95.81 396 GLU A N 1
ATOM 3247 C CA . GLU A 1 396 ? 8.031 -12.064 29.738 1.00 95.81 396 GLU A CA 1
ATOM 3248 C C . GLU A 1 396 ? 6.504 -12.002 29.878 1.00 95.81 396 GLU A C 1
ATOM 3250 O O . GLU A 1 396 ? 5.813 -12.908 29.428 1.00 95.81 396 GLU A O 1
ATOM 3255 N N . TYR A 1 397 ? 5.975 -10.933 30.480 1.00 95.38 397 TYR A N 1
ATOM 3256 C CA . TYR A 1 397 ? 4.548 -10.781 30.799 1.00 95.38 397 TYR A CA 1
ATOM 3257 C C . TYR A 1 397 ? 3.906 -9.569 30.118 1.00 95.38 397 TYR A C 1
ATOM 3259 O O . TYR A 1 397 ? 2.729 -9.284 30.332 1.00 95.38 397 TYR A O 1
ATOM 3267 N N . ALA A 1 398 ? 4.660 -8.857 29.281 1.00 96.44 398 ALA A N 1
ATOM 3268 C CA . ALA A 1 398 ? 4.132 -7.883 28.340 1.00 96.44 398 ALA A CA 1
ATOM 3269 C C . ALA A 1 398 ? 3.662 -8.625 27.081 1.00 96.44 398 ALA A C 1
ATOM 3271 O O . ALA A 1 398 ? 4.439 -8.819 26.147 1.00 96.44 398 ALA A O 1
ATOM 3272 N N . MET A 1 399 ? 2.408 -9.075 27.066 1.00 95.50 399 MET A N 1
ATOM 3273 C CA . MET A 1 399 ? 1.828 -9.792 25.928 1.00 95.50 399 MET A CA 1
ATOM 3274 C C . MET A 1 399 ? 1.349 -8.807 24.873 1.00 95.50 399 MET A C 1
ATOM 3276 O O . MET A 1 399 ? 0.533 -7.943 25.183 1.00 95.50 399 MET A O 1
ATOM 3280 N N . ILE A 1 400 ? 1.836 -8.943 23.639 1.00 92.50 400 ILE A N 1
ATOM 3281 C CA . ILE A 1 400 ? 1.338 -8.191 22.485 1.00 92.50 400 ILE A CA 1
ATOM 3282 C C . ILE A 1 400 ? -0.131 -8.539 22.293 1.00 92.50 400 ILE A C 1
ATOM 3284 O O . ILE A 1 400 ? -0.486 -9.715 22.203 1.00 92.50 400 ILE A O 1
ATOM 3288 N N . ASP A 1 401 ? -0.977 -7.516 22.257 1.00 88.06 401 ASP A N 1
ATOM 3289 C CA . ASP A 1 401 ? -2.398 -7.716 22.040 1.00 88.06 401 ASP A CA 1
ATOM 3290 C C . ASP A 1 401 ? -2.705 -8.125 20.593 1.00 88.06 401 ASP A C 1
ATOM 3292 O O . ASP A 1 401 ? -1.951 -7.816 19.669 1.00 88.06 401 ASP A O 1
ATOM 3296 N N . ASP A 1 402 ? -3.815 -8.821 20.398 1.00 78.00 402 ASP A N 1
ATOM 3297 C CA . ASP A 1 402 ? -4.304 -9.189 19.073 1.00 78.00 402 ASP A CA 1
ATOM 3298 C C . ASP A 1 402 ? -4.757 -7.960 18.257 1.00 78.00 402 ASP A C 1
ATOM 3300 O O . ASP A 1 402 ? -4.837 -6.834 18.753 1.00 78.00 402 ASP A O 1
ATOM 3304 N N . ASN A 1 403 ? -5.038 -8.175 16.966 1.00 72.00 403 ASN A N 1
ATOM 3305 C CA . ASN A 1 403 ? -5.642 -7.176 16.071 1.00 72.00 403 ASN A CA 1
ATOM 3306 C C . ASN A 1 403 ? -4.813 -5.898 15.855 1.00 72.00 403 ASN A C 1
ATOM 3308 O O . ASN A 1 403 ? -5.357 -4.821 15.612 1.00 72.00 403 ASN A O 1
ATOM 3312 N N . GLN A 1 404 ? -3.487 -6.014 15.912 1.00 79.69 404 GLN A N 1
ATOM 3313 C CA . GLN A 1 404 ? -2.570 -4.919 15.606 1.00 79.69 404 GLN A CA 1
ATOM 3314 C C . GLN A 1 404 ? -1.894 -5.139 14.248 1.00 79.69 404 GLN A C 1
ATOM 3316 O O . GLN A 1 404 ? -1.110 -6.088 14.130 1.00 79.69 404 GLN A O 1
ATOM 3321 N N . PRO A 1 405 ? -2.163 -4.306 13.226 1.00 75.06 405 PRO A N 1
ATOM 3322 C CA . PRO A 1 405 ? -1.497 -4.435 11.938 1.00 75.06 405 PRO A CA 1
ATOM 3323 C C . PRO A 1 405 ? -0.002 -4.130 12.082 1.00 75.06 405 PRO A C 1
ATOM 3325 O O . PRO A 1 405 ? 0.390 -3.212 12.804 1.00 75.06 405 PRO A O 1
ATOM 3328 N N . ALA A 1 406 ? 0.837 -4.905 11.397 1.00 75.31 406 ALA A N 1
ATOM 3329 C CA . ALA A 1 406 ? 2.274 -4.691 11.342 1.00 75.31 406 ALA A CA 1
ATOM 3330 C C . ALA A 1 406 ? 2.605 -3.700 10.212 1.00 75.31 406 ALA A C 1
ATOM 3332 O O . ALA A 1 406 ? 2.377 -4.009 9.040 1.00 75.31 406 ALA A O 1
ATOM 3333 N N . PRO A 1 407 ? 3.146 -2.508 10.521 1.00 74.44 407 PRO A N 1
ATOM 3334 C CA . PRO A 1 407 ? 3.519 -1.545 9.495 1.00 74.44 407 PRO A CA 1
ATOM 3335 C C . PRO A 1 407 ? 4.657 -2.073 8.614 1.00 74.44 407 PRO A C 1
ATOM 3337 O O . PRO A 1 407 ? 5.571 -2.737 9.106 1.00 74.44 407 PRO A O 1
ATOM 3340 N N . LYS A 1 408 ? 4.660 -1.708 7.325 1.00 70.75 408 LYS A N 1
ATOM 3341 C CA . LYS A 1 408 ? 5.682 -2.148 6.357 1.00 70.75 408 LYS A CA 1
ATOM 3342 C C . LYS A 1 408 ? 7.115 -1.830 6.808 1.00 70.75 408 LYS A C 1
ATOM 3344 O O . LYS A 1 408 ? 8.009 -2.648 6.666 1.00 70.75 408 LYS A O 1
ATOM 3349 N N . ASN A 1 409 ? 7.345 -0.674 7.433 1.00 71.75 409 ASN A N 1
ATOM 3350 C CA . ASN A 1 409 ? 8.663 -0.293 7.967 1.00 71.75 409 ASN A CA 1
ATOM 3351 C C . ASN A 1 409 ? 9.113 -1.118 9.198 1.00 71.75 409 ASN A C 1
ATOM 3353 O O . ASN A 1 409 ? 10.236 -0.945 9.672 1.00 71.75 409 ASN A O 1
ATOM 3357 N N . LYS A 1 410 ? 8.243 -1.969 9.756 1.00 76.75 410 LYS A N 1
ATOM 3358 C CA . LYS A 1 410 ? 8.552 -2.927 10.833 1.00 76.75 410 LYS A CA 1
ATOM 3359 C C . LYS A 1 410 ? 8.748 -4.350 10.315 1.00 76.75 410 LYS A C 1
ATOM 3361 O O . LYS A 1 410 ? 8.967 -5.248 11.134 1.00 76.75 410 LYS A O 1
ATOM 3366 N N . MET A 1 411 ? 8.648 -4.547 9.003 1.00 75.81 411 MET A N 1
ATOM 3367 C CA . MET A 1 411 ? 8.897 -5.818 8.343 1.00 75.81 411 MET A CA 1
ATOM 3368 C C . MET A 1 411 ? 10.344 -5.887 7.863 1.00 75.81 411 MET A C 1
ATOM 3370 O O . MET A 1 411 ? 10.962 -4.880 7.518 1.00 75.81 411 MET A O 1
ATOM 3374 N N . ASN A 1 412 ? 10.905 -7.088 7.878 1.00 73.88 412 ASN A N 1
ATOM 3375 C CA . ASN A 1 412 ? 12.179 -7.366 7.230 1.00 73.88 412 ASN A CA 1
ATOM 3376 C C . ASN A 1 412 ? 11.969 -7.788 5.762 1.00 73.88 412 ASN A C 1
ATOM 3378 O O . ASN A 1 412 ? 10.867 -8.146 5.356 1.00 73.88 412 ASN A O 1
ATOM 3382 N N . GLN A 1 413 ? 13.044 -7.800 4.969 1.00 70.81 413 GLN A N 1
ATOM 3383 C CA . GLN A 1 413 ? 12.983 -8.123 3.534 1.00 70.81 413 GLN A CA 1
ATOM 3384 C C . GLN A 1 413 ? 12.379 -9.510 3.231 1.00 70.81 413 GLN A C 1
ATOM 3386 O O . GLN A 1 413 ? 11.757 -9.686 2.185 1.00 70.81 413 GLN A O 1
ATOM 3391 N N . HIS A 1 414 ? 12.552 -10.497 4.119 1.00 73.25 414 HIS A N 1
ATOM 3392 C CA . HIS A 1 414 ? 11.954 -11.824 3.947 1.00 73.25 414 HIS A CA 1
ATOM 3393 C C . HIS A 1 414 ? 10.446 -11.794 4.211 1.00 73.25 414 HIS A C 1
ATOM 3395 O O . HIS A 1 414 ? 9.686 -12.323 3.408 1.00 73.25 414 HIS A O 1
ATOM 3401 N N . GLU A 1 415 ? 10.016 -11.125 5.286 1.00 75.75 415 GLU A N 1
ATOM 3402 C CA . GLU A 1 415 ? 8.596 -10.903 5.592 1.00 75.75 415 GLU A CA 1
ATOM 3403 C C . GLU A 1 415 ? 7.903 -10.130 4.449 1.00 75.75 415 GLU A C 1
ATOM 3405 O O . GLU A 1 415 ? 6.790 -10.480 4.057 1.00 75.75 415 GLU A O 1
ATOM 3410 N N . ASP A 1 416 ? 8.570 -9.126 3.867 1.00 73.00 416 ASP A N 1
ATOM 3411 C CA . ASP A 1 416 ? 8.075 -8.378 2.702 1.00 73.00 416 ASP A CA 1
ATOM 3412 C C . ASP A 1 416 ? 7.935 -9.270 1.457 1.00 73.00 416 ASP A C 1
ATOM 3414 O O . ASP A 1 416 ? 6.915 -9.226 0.766 1.00 73.00 416 ASP A O 1
ATOM 3418 N N . ALA A 1 417 ? 8.937 -10.106 1.169 1.00 73.81 417 ALA A N 1
ATOM 3419 C CA . ALA A 1 417 ? 8.898 -11.034 0.040 1.00 73.81 417 ALA A CA 1
ATOM 3420 C C . ALA A 1 417 ? 7.788 -12.088 0.196 1.00 73.81 417 ALA A C 1
ATOM 3422 O O . ALA A 1 417 ? 7.069 -12.381 -0.765 1.00 73.81 417 ALA A O 1
ATOM 3423 N N . ASP A 1 418 ? 7.609 -12.619 1.406 1.00 76.75 418 ASP A N 1
ATOM 3424 C CA . ASP A 1 418 ? 6.529 -13.551 1.723 1.00 76.75 418 ASP A CA 1
ATOM 3425 C C . ASP A 1 418 ? 5.160 -12.875 1.577 1.00 76.75 418 ASP A C 1
ATOM 3427 O O . ASP A 1 418 ? 4.256 -13.453 0.972 1.00 76.75 418 ASP A O 1
ATOM 3431 N N . MET A 1 419 ? 5.012 -11.626 2.033 1.00 76.44 419 MET A N 1
ATOM 3432 C CA . MET A 1 419 ? 3.782 -10.848 1.854 1.00 76.44 419 MET A CA 1
ATOM 3433 C C . MET A 1 419 ? 3.440 -10.641 0.375 1.00 76.44 419 MET A C 1
ATOM 3435 O O . MET A 1 419 ? 2.284 -10.818 -0.021 1.00 76.44 419 MET A O 1
ATOM 3439 N N . ILE A 1 420 ? 4.433 -10.324 -0.463 1.00 77.56 420 ILE A N 1
ATOM 3440 C CA . ILE A 1 420 ? 4.251 -10.206 -1.918 1.00 77.56 420 ILE A CA 1
ATOM 3441 C C . ILE A 1 420 ? 3.772 -11.537 -2.495 1.00 77.56 420 ILE A C 1
ATOM 3443 O O . ILE A 1 420 ? 2.795 -11.568 -3.238 1.00 77.56 420 ILE A O 1
ATOM 3447 N N . LYS A 1 421 ? 4.412 -12.648 -2.123 1.00 80.12 421 LYS A N 1
ATOM 3448 C CA . LYS A 1 421 ? 4.055 -13.983 -2.612 1.00 80.12 421 LYS A CA 1
ATOM 3449 C C . LYS A 1 421 ? 2.647 -14.406 -2.186 1.00 80.12 421 LYS A C 1
ATOM 3451 O O . LYS A 1 421 ? 1.915 -14.991 -2.978 1.00 80.12 421 LYS A O 1
ATOM 3456 N N . ILE A 1 422 ? 2.256 -14.100 -0.951 1.00 75.31 422 ILE A N 1
ATOM 3457 C CA . ILE A 1 422 ? 0.912 -14.367 -0.423 1.00 75.31 422 ILE A CA 1
ATOM 3458 C C . ILE A 1 422 ? -0.139 -13.519 -1.158 1.00 75.31 422 ILE A C 1
ATOM 3460 O O . ILE A 1 422 ? -1.246 -13.999 -1.430 1.00 75.31 422 ILE A O 1
ATOM 3464 N N . SER A 1 423 ? 0.200 -12.279 -1.507 1.00 76.12 423 SER A N 1
ATOM 3465 C CA . SER A 1 423 ? -0.700 -11.331 -2.179 1.00 76.12 423 SER A CA 1
ATOM 3466 C C . SER A 1 423 ? -0.810 -11.558 -3.688 1.00 76.12 423 SER A C 1
ATOM 3468 O O . SER A 1 423 ? -1.872 -11.323 -4.258 1.00 76.12 423 SER A O 1
ATOM 3470 N N . ALA A 1 424 ? 0.243 -12.065 -4.331 1.00 81.50 424 ALA A N 1
ATOM 3471 C CA . ALA A 1 424 ? 0.291 -12.367 -5.759 1.00 81.50 424 ALA A CA 1
ATOM 3472 C C . ALA A 1 424 ? -0.492 -13.650 -6.092 1.00 81.50 424 ALA A C 1
ATOM 3474 O O . ALA A 1 424 ? 0.081 -14.714 -6.324 1.00 81.50 424 ALA A O 1
ATOM 3475 N N . GLN A 1 425 ? -1.822 -13.550 -6.097 1.00 81.31 425 GLN A N 1
ATOM 3476 C CA . GLN A 1 425 ? -2.715 -14.654 -6.443 1.00 81.31 425 GLN A CA 1
ATOM 3477 C C . GLN A 1 425 ? -3.182 -14.568 -7.903 1.00 81.31 425 GLN A C 1
ATOM 3479 O O . GLN A 1 425 ? -3.537 -13.483 -8.368 1.00 81.31 425 GLN A O 1
ATOM 3484 N N . PRO A 1 426 ? -3.242 -15.696 -8.637 1.00 87.88 426 PRO A N 1
ATOM 3485 C CA . PRO A 1 426 ? -3.842 -15.725 -9.967 1.00 87.88 426 PRO A CA 1
ATOM 3486 C C . PRO A 1 426 ? -5.331 -15.322 -9.940 1.00 87.88 426 PRO A C 1
ATOM 3488 O O . PRO A 1 426 ? -6.032 -15.684 -8.988 1.00 87.88 426 PRO A O 1
ATOM 3491 N N . PRO A 1 427 ? -5.871 -14.693 -11.006 1.00 87.12 427 PRO A N 1
ATOM 3492 C CA . PRO A 1 427 ? -7.268 -14.238 -11.047 1.00 87.12 427 PRO A CA 1
ATOM 3493 C C . PRO A 1 427 ? -8.306 -15.328 -10.742 1.00 87.12 427 PRO A C 1
ATOM 3495 O O . PRO A 1 427 ? -9.321 -15.067 -10.100 1.00 87.12 427 PRO A O 1
ATOM 3498 N N . ALA A 1 428 ? -8.047 -16.576 -11.150 1.00 87.06 428 ALA A N 1
ATOM 3499 C CA . ALA A 1 428 ? -8.932 -17.706 -10.859 1.00 87.06 428 ALA A CA 1
ATOM 3500 C C . ALA A 1 428 ? -9.040 -18.008 -9.351 1.00 87.06 428 ALA A C 1
ATOM 3502 O O . ALA A 1 428 ? -10.122 -18.335 -8.864 1.00 87.06 428 ALA A O 1
ATOM 3503 N N . VAL A 1 429 ? -7.936 -17.871 -8.608 1.00 85.75 429 VAL A N 1
ATOM 3504 C CA . VAL A 1 429 ? -7.916 -18.037 -7.147 1.00 85.75 429 VAL A CA 1
ATOM 3505 C C . VAL A 1 429 ? -8.635 -16.863 -6.490 1.00 85.75 429 VAL A C 1
ATOM 3507 O O . VAL A 1 429 ? -9.527 -17.081 -5.674 1.00 85.75 429 VAL A O 1
ATOM 3510 N N . GLN A 1 430 ? -8.337 -15.634 -6.925 1.00 79.94 430 GLN A N 1
ATOM 3511 C CA . GLN A 1 430 ? -8.979 -14.420 -6.418 1.00 79.94 430 GLN A CA 1
ATOM 3512 C C . GLN A 1 430 ? -10.507 -14.458 -6.595 1.00 79.94 430 GLN A C 1
ATOM 3514 O O . GLN A 1 430 ? -11.251 -14.114 -5.681 1.00 79.94 430 GLN A O 1
ATOM 3519 N N . LYS A 1 431 ? -10.996 -14.958 -7.738 1.00 84.44 431 LYS A N 1
ATOM 3520 C CA . LYS A 1 431 ? -12.432 -15.152 -8.000 1.00 84.44 431 LYS A CA 1
ATOM 3521 C C . LYS A 1 431 ? -13.091 -16.099 -6.986 1.00 84.44 431 LYS A C 1
ATOM 3523 O O . LYS A 1 431 ? -14.207 -15.841 -6.535 1.00 84.44 431 LYS A O 1
ATOM 3528 N N . ASN A 1 432 ? -12.415 -17.187 -6.619 1.00 83.56 432 ASN A N 1
ATOM 3529 C CA . ASN A 1 432 ? -12.917 -18.142 -5.626 1.00 83.56 432 ASN A CA 1
ATOM 3530 C C . ASN A 1 432 ? -12.865 -17.578 -4.195 1.00 83.56 432 ASN A C 1
ATOM 3532 O O . ASN A 1 432 ? -13.784 -17.835 -3.410 1.00 83.56 432 ASN A O 1
ATOM 3536 N N . GLU A 1 433 ? -11.839 -16.785 -3.869 1.00 77.62 433 GLU A N 1
ATOM 3537 C CA . GLU A 1 433 ? -11.750 -16.048 -2.600 1.00 77.62 433 GLU A CA 1
ATOM 3538 C C . GLU A 1 433 ? -12.932 -15.074 -2.464 1.00 77.62 433 GLU A C 1
ATOM 3540 O O . GLU A 1 433 ? -13.699 -15.181 -1.508 1.00 77.62 433 GLU A O 1
ATOM 3545 N N . VAL A 1 434 ? -13.173 -14.224 -3.474 1.00 79.06 434 VAL A N 1
ATOM 3546 C CA . VAL A 1 434 ? -14.315 -13.288 -3.502 1.00 79.06 434 VAL A CA 1
ATOM 3547 C C . VAL A 1 434 ? -15.644 -14.018 -3.294 1.00 79.06 434 VAL A C 1
ATOM 3549 O O . VAL A 1 434 ? -16.477 -13.581 -2.503 1.00 79.06 434 VAL A O 1
ATOM 3552 N N . ARG A 1 435 ? -15.849 -15.169 -3.945 1.00 79.75 435 ARG A N 1
ATOM 3553 C CA . ARG A 1 435 ? -17.080 -15.955 -3.769 1.00 79.75 435 ARG A CA 1
ATOM 3554 C C . ARG A 1 435 ? -17.250 -16.475 -2.339 1.00 79.75 435 ARG A C 1
ATOM 3556 O O . ARG A 1 435 ? -18.364 -16.451 -1.819 1.00 79.75 435 ARG A O 1
ATOM 3563 N N . SER A 1 436 ? -16.171 -16.949 -1.719 1.00 76.19 436 SER A N 1
ATOM 3564 C CA . SER A 1 436 ? -16.190 -17.413 -0.323 1.00 76.19 436 SER A CA 1
ATOM 3565 C C . SER A 1 436 ? -16.558 -16.272 0.628 1.00 76.19 436 SER A C 1
ATOM 3567 O O . SER A 1 436 ? -17.348 -16.448 1.556 1.00 76.19 436 SER A O 1
ATOM 3569 N N . PHE A 1 437 ? -16.064 -15.072 0.335 1.00 71.44 437 PHE A N 1
ATOM 3570 C CA . PHE A 1 437 ? -16.312 -13.883 1.132 1.00 71.44 437 PHE A CA 1
ATOM 3571 C C . PHE A 1 437 ? -17.740 -13.360 1.104 1.00 71.44 437 PHE A C 1
ATOM 3573 O O . PHE A 1 437 ? -18.228 -12.925 2.143 1.00 71.44 437 PHE A O 1
ATOM 3580 N N . LEU A 1 438 ? -18.452 -13.461 -0.019 1.00 75.62 438 LEU A N 1
ATOM 3581 C CA . LEU A 1 438 ? -19.882 -13.116 -0.061 1.00 75.62 438 LEU A CA 1
ATOM 3582 C C . LEU A 1 438 ? -20.694 -13.888 0.993 1.00 75.62 438 LEU A C 1
ATOM 3584 O O . LEU A 1 438 ? -21.661 -13.367 1.551 1.00 75.62 438 LEU A O 1
ATOM 3588 N N . GLY A 1 439 ? -20.294 -15.135 1.266 1.00 72.81 439 GLY A N 1
ATOM 3589 C CA . GLY A 1 439 ? -20.872 -15.955 2.325 1.00 72.81 439 GLY A CA 1
ATOM 3590 C C . GLY A 1 439 ? -20.487 -15.463 3.718 1.00 72.81 439 GLY A C 1
ATOM 3591 O O . GLY A 1 439 ? -21.375 -15.216 4.532 1.00 72.81 439 GLY A O 1
ATOM 3592 N N . ALA A 1 440 ? -19.185 -15.287 3.968 1.00 68.62 440 ALA A N 1
ATOM 3593 C CA . ALA A 1 440 ? -18.655 -14.846 5.263 1.00 68.62 440 ALA A CA 1
ATOM 3594 C C . ALA A 1 440 ? -19.196 -13.471 5.689 1.00 68.62 440 ALA A C 1
ATOM 3596 O O . ALA A 1 440 ? -19.535 -13.256 6.847 1.00 68.62 440 ALA A O 1
ATOM 3597 N N . LEU A 1 441 ? -19.357 -12.553 4.736 1.00 69.69 441 LEU A N 1
ATOM 3598 C CA . LEU A 1 441 ? -19.883 -11.208 4.964 1.00 69.69 441 LEU A CA 1
ATOM 3599 C C . LEU A 1 441 ? -21.404 -11.161 5.151 1.00 69.69 441 LEU A C 1
ATOM 3601 O O . LEU A 1 441 ? -21.963 -10.078 5.294 1.00 69.69 441 LEU A O 1
ATOM 3605 N N . GLY A 1 442 ? -22.098 -12.299 5.085 1.00 72.56 442 GLY A N 1
ATOM 3606 C CA . GLY A 1 442 ? -23.558 -12.338 5.139 1.00 72.56 442 GLY A CA 1
ATOM 3607 C C . GLY A 1 442 ? -24.236 -11.651 3.949 1.00 72.56 442 GLY A C 1
ATOM 3608 O O . GLY A 1 442 ? -25.456 -11.510 3.944 1.00 72.56 442 GLY A O 1
ATOM 3609 N N . LEU A 1 443 ? -23.492 -11.274 2.904 1.00 75.69 443 LEU A N 1
ATOM 3610 C CA . LEU A 1 443 ? -24.037 -10.596 1.725 1.00 75.69 443 LEU A CA 1
ATOM 3611 C C . LEU A 1 443 ? -24.990 -11.504 0.940 1.00 75.69 443 LEU A C 1
ATOM 3613 O O . LEU A 1 443 ? -25.983 -11.039 0.392 1.00 75.69 443 LEU A O 1
ATOM 3617 N N . ASN A 1 444 ? -24.762 -12.820 0.969 1.00 70.44 444 ASN A N 1
ATOM 3618 C CA . ASN A 1 444 ? -25.720 -13.797 0.441 1.00 70.44 444 ASN A CA 1
ATOM 3619 C C . ASN A 1 444 ? -27.048 -13.822 1.229 1.00 70.44 444 ASN A C 1
ATOM 3621 O O . ASN A 1 444 ? -28.073 -14.238 0.686 1.00 70.44 444 ASN A O 1
ATOM 3625 N N . LYS A 1 445 ? -27.034 -13.412 2.508 1.00 66.06 445 LYS A N 1
ATOM 3626 C CA . LYS A 1 445 ? -28.206 -13.374 3.401 1.00 66.06 445 LYS A CA 1
ATOM 3627 C C . LYS A 1 445 ? -28.986 -12.060 3.304 1.00 66.06 445 LYS A C 1
ATOM 3629 O O . LYS A 1 445 ? -30.173 -12.070 3.624 1.00 66.06 445 LYS A O 1
ATOM 3634 N N . LEU A 1 446 ? -28.383 -10.978 2.786 1.00 64.75 446 LEU A N 1
ATOM 3635 C CA . LEU A 1 446 ? -29.084 -9.708 2.510 1.00 64.75 446 LEU A CA 1
ATOM 3636 C C . LEU A 1 446 ? -30.383 -9.940 1.725 1.00 64.75 446 LEU A C 1
ATOM 3638 O O . LEU A 1 446 ? -31.402 -9.326 2.023 1.00 64.75 446 LEU A O 1
ATOM 3642 N N . ASN A 1 447 ? -30.382 -10.933 0.831 1.00 54.28 447 ASN A N 1
ATOM 3643 C CA . ASN A 1 447 ? -31.530 -11.317 0.011 1.00 54.28 447 ASN A CA 1
ATOM 3644 C C . ASN A 1 447 ? -32.749 -11.863 0.782 1.00 54.28 447 ASN A C 1
ATOM 3646 O O . ASN A 1 447 ? -33.788 -12.067 0.158 1.00 54.28 447 ASN A O 1
ATOM 3650 N N . LYS A 1 448 ? -32.643 -12.145 2.088 1.00 51.38 448 LYS A N 1
ATOM 3651 C CA . LYS A 1 448 ? -33.732 -12.722 2.900 1.00 51.38 448 LYS A CA 1
ATOM 3652 C C . LYS A 1 448 ? -34.136 -11.886 4.118 1.00 51.38 448 LYS A C 1
ATOM 3654 O O . LYS A 1 448 ? -35.245 -12.070 4.602 1.00 51.38 448 LYS A O 1
ATOM 3659 N N . GLU A 1 449 ? -33.256 -11.015 4.613 1.00 52.00 449 GLU A N 1
ATOM 3660 C CA . GLU A 1 449 ? -33.399 -10.380 5.937 1.00 52.00 449 GLU A CA 1
ATOM 3661 C C . GLU A 1 449 ? -33.348 -8.846 5.914 1.00 52.00 449 GLU A C 1
ATOM 3663 O O . GLU A 1 449 ? -33.544 -8.224 6.953 1.00 52.00 449 GLU A O 1
ATOM 3668 N N . SER A 1 450 ? -33.067 -8.219 4.769 1.00 58.31 450 SER A N 1
ATOM 3669 C CA . SER A 1 450 ? -32.972 -6.759 4.687 1.00 58.31 450 SER A CA 1
ATOM 3670 C C . SER A 1 450 ? -34.188 -6.167 3.983 1.00 58.31 450 SER A C 1
ATOM 3672 O O . SER A 1 450 ? -34.635 -6.729 2.985 1.00 58.31 450 SER A O 1
ATOM 3674 N N . ASP A 1 451 ? -34.706 -5.061 4.531 1.00 65.12 451 ASP A N 1
ATOM 3675 C CA . ASP A 1 451 ? -35.888 -4.280 4.120 1.00 65.12 451 ASP A CA 1
ATOM 3676 C C . ASP A 1 451 ? -35.834 -3.795 2.649 1.00 65.12 451 ASP A C 1
ATOM 3678 O O . ASP A 1 451 ? -35.864 -2.604 2.376 1.00 65.12 451 ASP A O 1
ATOM 3682 N N . GLY A 1 452 ? -35.714 -4.700 1.676 1.00 73.69 452 GLY A N 1
ATOM 3683 C CA . GLY A 1 452 ? -35.659 -4.388 0.250 1.00 73.69 452 GLY A CA 1
ATOM 3684 C C . GLY A 1 452 ? -34.265 -4.139 -0.334 1.00 73.69 452 GLY A C 1
ATOM 3685 O O . GLY A 1 452 ? -34.157 -3.494 -1.374 1.00 73.69 452 GLY A O 1
ATOM 3686 N N . ILE A 1 453 ? -33.189 -4.641 0.285 1.00 81.25 453 ILE A N 1
ATOM 3687 C CA . ILE A 1 453 ? -31.824 -4.566 -0.271 1.00 81.25 453 ILE A CA 1
ATOM 3688 C C . ILE A 1 453 ? -31.398 -5.952 -0.747 1.00 81.25 453 ILE A C 1
ATOM 3690 O O . ILE A 1 453 ? -31.402 -6.922 0.005 1.00 81.25 453 ILE A O 1
ATOM 3694 N N . ARG A 1 454 ? -31.031 -6.083 -2.021 1.00 83.06 454 ARG A N 1
ATOM 3695 C CA . ARG A 1 454 ? -30.711 -7.390 -2.605 1.00 83.06 454 ARG A CA 1
ATOM 3696 C C . ARG A 1 454 ? -29.422 -7.353 -3.407 1.00 83.06 454 ARG A C 1
ATOM 3698 O O . ARG A 1 454 ? -29.264 -6.553 -4.323 1.00 83.06 454 ARG A O 1
ATOM 3705 N N . MET A 1 455 ? -28.521 -8.271 -3.082 1.00 82.12 455 MET A N 1
ATOM 3706 C CA . MET A 1 455 ? -27.309 -8.535 -3.846 1.00 82.12 455 MET A CA 1
ATOM 3707 C C . MET A 1 455 ? -27.649 -9.336 -5.100 1.00 82.12 455 MET A C 1
ATOM 3709 O O . MET A 1 455 ? -28.248 -10.415 -5.028 1.00 82.12 455 MET A O 1
ATOM 3713 N N . LEU A 1 456 ? -27.234 -8.812 -6.248 1.00 81.62 456 LEU A N 1
ATOM 3714 C CA . LEU A 1 456 ? -27.310 -9.469 -7.547 1.00 81.62 456 LEU A CA 1
ATOM 3715 C C . LEU A 1 456 ? -26.022 -10.258 -7.827 1.00 81.62 456 LEU A C 1
ATOM 3717 O O . LEU A 1 456 ? -25.039 -10.191 -7.085 1.00 81.62 456 LEU A O 1
ATOM 3721 N N . SER A 1 457 ? -26.026 -11.031 -8.913 1.00 80.56 457 SER A N 1
ATOM 3722 C CA . SER A 1 457 ? -24.835 -11.745 -9.378 1.00 80.56 457 SER A CA 1
ATOM 3723 C C . SER A 1 457 ? -23.700 -10.783 -9.743 1.00 80.56 457 SER A C 1
ATOM 3725 O O . SER A 1 457 ? -23.932 -9.606 -10.032 1.00 80.56 457 SER A O 1
ATOM 3727 N N . HIS A 1 458 ? -22.469 -11.305 -9.781 1.00 82.88 458 HIS A N 1
ATOM 3728 C CA . HIS A 1 458 ? -21.331 -10.551 -10.305 1.00 82.88 458 HIS A CA 1
ATOM 3729 C C . HIS A 1 458 ? -21.627 -10.071 -11.728 1.00 82.88 458 HIS A C 1
ATOM 3731 O O . HIS A 1 458 ? -22.245 -10.779 -12.530 1.00 82.88 458 HIS A O 1
ATOM 3737 N N . LEU A 1 459 ? -21.182 -8.860 -12.035 1.00 85.00 459 LEU A N 1
ATOM 3738 C CA . LEU A 1 459 ? -21.394 -8.249 -13.331 1.00 85.00 459 LEU A CA 1
ATOM 3739 C C . LEU A 1 459 ? -20.480 -8.905 -14.371 1.00 85.00 459 LEU A C 1
ATOM 3741 O O . LEU A 1 459 ? -19.334 -9.289 -14.109 1.00 85.00 459 LEU A O 1
ATOM 3745 N N . THR A 1 460 ? -21.017 -9.032 -15.578 1.00 87.81 460 THR A N 1
ATOM 3746 C CA . THR A 1 460 ? -20.242 -9.384 -16.766 1.00 87.81 460 THR A CA 1
ATOM 3747 C C . THR A 1 460 ? -20.247 -8.199 -17.703 1.00 87.81 460 THR A C 1
ATOM 3749 O O . THR A 1 460 ? -21.272 -7.535 -17.849 1.00 87.81 460 THR A O 1
ATOM 3752 N N . ILE A 1 461 ? -19.095 -7.908 -18.292 1.00 87.25 461 ILE A N 1
ATOM 3753 C CA . ILE A 1 461 ? -18.927 -6.778 -19.201 1.00 87.25 461 ILE A CA 1
ATOM 3754 C C . ILE A 1 461 ? -18.328 -7.270 -20.509 1.00 87.25 461 ILE A C 1
ATOM 3756 O O . ILE A 1 461 ? -17.437 -8.118 -20.506 1.00 87.25 461 ILE A O 1
ATOM 3760 N N . THR A 1 462 ? -18.787 -6.724 -21.629 1.00 89.62 462 THR A N 1
ATOM 3761 C CA . THR A 1 462 ? -18.143 -6.956 -22.924 1.00 89.62 462 THR A CA 1
ATOM 3762 C C . THR A 1 462 ? -16.995 -5.968 -23.072 1.00 89.62 462 THR A C 1
ATOM 3764 O O . THR A 1 462 ? -17.209 -4.774 -23.283 1.00 89.62 462 THR A O 1
ATOM 3767 N N . GLY A 1 463 ? -15.770 -6.459 -22.928 1.00 90.75 463 GLY A N 1
ATOM 3768 C CA . GLY A 1 463 ? -14.559 -5.684 -23.160 1.00 90.75 463 GLY A CA 1
ATOM 3769 C C . GLY A 1 463 ? -14.041 -5.863 -24.584 1.00 90.75 463 GLY A C 1
ATOM 3770 O O . GLY A 1 463 ? -14.454 -6.760 -25.321 1.00 90.75 463 GLY A O 1
ATOM 3771 N N . ARG A 1 464 ? -13.117 -4.986 -24.976 1.00 91.94 464 ARG A N 1
ATOM 3772 C CA . ARG A 1 464 ? -12.486 -4.974 -26.299 1.00 91.94 464 ARG A CA 1
ATOM 3773 C C . ARG A 1 464 ? -10.994 -5.232 -26.146 1.00 91.94 464 ARG A C 1
ATOM 3775 O O . ARG A 1 464 ? -10.320 -4.502 -25.427 1.00 91.94 464 ARG A O 1
ATOM 3782 N N . ILE A 1 465 ? -10.489 -6.238 -26.850 1.00 91.38 465 ILE A N 1
ATOM 3783 C CA . ILE A 1 465 ? -9.055 -6.478 -27.015 1.00 91.38 465 ILE A CA 1
ATOM 3784 C C . ILE A 1 465 ? -8.591 -5.583 -28.160 1.00 91.38 465 ILE A C 1
ATOM 3786 O O . ILE A 1 465 ? -9.129 -5.664 -29.267 1.00 91.38 465 ILE A O 1
ATOM 3790 N N . LEU A 1 466 ? -7.630 -4.699 -27.898 1.00 91.50 466 LEU A N 1
ATOM 3791 C CA . LEU A 1 466 ? -7.052 -3.820 -28.914 1.00 91.50 466 LEU A CA 1
ATOM 3792 C C . LEU A 1 466 ? -5.925 -4.538 -29.665 1.00 91.50 466 LEU A C 1
ATOM 3794 O O . LEU A 1 466 ? -5.305 -5.464 -29.151 1.00 91.50 466 LEU A O 1
ATOM 3798 N N . GLN A 1 467 ? -5.677 -4.124 -30.905 1.00 90.38 467 GLN A N 1
ATOM 3799 C CA . GLN A 1 467 ? -4.538 -4.621 -31.670 1.00 90.38 467 GLN A CA 1
ATOM 3800 C C . GLN A 1 467 ? -3.245 -4.041 -31.081 1.00 90.38 467 GLN A C 1
ATOM 3802 O O . GLN A 1 467 ? -3.159 -2.833 -30.869 1.00 90.38 467 GLN A O 1
ATOM 3807 N N . ASN A 1 468 ? -2.240 -4.886 -30.845 1.00 92.62 468 ASN A N 1
ATOM 3808 C CA . ASN A 1 468 ? -0.923 -4.412 -30.423 1.00 92.62 468 ASN A CA 1
ATOM 3809 C C . ASN A 1 468 ? -0.262 -3.588 -31.538 1.00 92.62 468 ASN A C 1
ATOM 3811 O O . ASN A 1 468 ? -0.375 -3.981 -32.707 1.00 92.62 468 ASN A O 1
ATOM 3815 N N . PRO A 1 469 ? 0.447 -2.496 -31.201 1.00 92.75 469 PRO A N 1
ATOM 3816 C CA . PRO A 1 469 ? 1.308 -1.807 -32.150 1.00 92.75 469 PRO A CA 1
ATOM 3817 C C . PRO A 1 469 ? 2.535 -2.647 -32.505 1.00 92.75 469 PRO A C 1
ATOM 3819 O O . PRO A 1 469 ? 2.982 -3.489 -31.725 1.00 92.75 469 PRO A O 1
ATOM 3822 N N . ASP A 1 470 ? 3.100 -2.374 -33.674 1.00 94.00 470 ASP A N 1
ATOM 3823 C CA . ASP A 1 470 ? 4.380 -2.920 -34.096 1.00 94.00 470 ASP A CA 1
ATOM 3824 C C . ASP A 1 470 ? 5.492 -2.223 -33.306 1.00 94.00 470 ASP A C 1
ATOM 3826 O O . ASP A 1 470 ? 5.539 -0.994 -33.245 1.00 94.00 470 ASP A O 1
ATOM 3830 N N . ILE A 1 471 ? 6.410 -2.996 -32.733 1.00 94.88 471 ILE A N 1
ATOM 3831 C CA . ILE A 1 471 ? 7.641 -2.488 -32.127 1.00 94.88 471 ILE A CA 1
ATOM 3832 C C . ILE A 1 471 ? 8.682 -2.321 -33.229 1.00 94.88 471 ILE A C 1
ATOM 3834 O O . ILE A 1 471 ? 8.999 -3.290 -33.921 1.00 94.88 471 ILE A O 1
ATOM 3838 N N . VAL A 1 472 ? 9.216 -1.112 -33.385 1.00 93.94 472 VAL A N 1
ATOM 3839 C CA . VAL A 1 472 ? 10.157 -0.752 -34.451 1.00 93.94 472 VAL A CA 1
ATOM 3840 C C . VAL A 1 472 ? 11.555 -0.548 -33.866 1.00 93.94 472 VAL A C 1
ATOM 3842 O O . VAL A 1 472 ? 11.765 0.284 -32.982 1.00 93.94 472 VAL A O 1
ATOM 3845 N N . TYR A 1 473 ? 12.512 -1.329 -34.359 1.00 95.25 473 TYR A N 1
ATOM 3846 C CA . TYR A 1 473 ? 13.936 -1.254 -34.030 1.00 95.25 473 TYR A CA 1
ATOM 3847 C C . TYR A 1 473 ? 14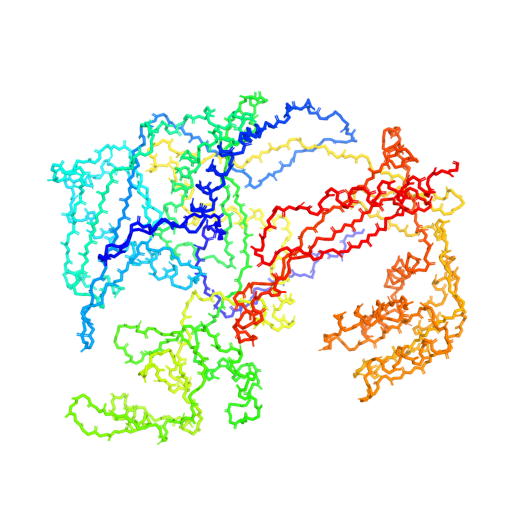.725 -0.556 -35.153 1.00 95.25 473 TYR A C 1
ATOM 3849 O O . TYR A 1 473 ? 14.143 -0.062 -36.121 1.00 95.25 473 TYR A O 1
ATOM 3857 N N . ALA A 1 474 ? 16.057 -0.513 -35.036 1.00 94.12 474 ALA A N 1
ATOM 3858 C CA . ALA A 1 474 ? 16.918 -0.037 -36.120 1.00 94.12 474 ALA A CA 1
ATOM 3859 C C . ALA A 1 474 ? 16.670 -0.808 -37.430 1.00 94.12 474 ALA A C 1
ATOM 3861 O O . ALA A 1 474 ? 16.191 -1.946 -37.419 1.00 94.12 474 ALA A O 1
ATOM 3862 N N . ASP A 1 475 ? 17.010 -0.171 -38.552 1.00 93.56 475 ASP A N 1
ATOM 3863 C CA . ASP A 1 475 ? 16.844 -0.717 -39.905 1.00 93.56 475 ASP A CA 1
ATOM 3864 C C . ASP A 1 475 ? 15.381 -1.100 -40.241 1.00 93.56 475 ASP A C 1
ATOM 3866 O O . ASP A 1 475 ? 15.137 -2.046 -40.986 1.00 93.56 475 ASP A O 1
ATOM 3870 N N . ASP A 1 476 ? 14.405 -0.390 -39.649 1.00 91.94 476 ASP A N 1
ATOM 3871 C CA . ASP A 1 476 ? 12.950 -0.645 -39.748 1.00 91.94 476 ASP A CA 1
ATOM 3872 C C . ASP A 1 476 ? 12.566 -2.098 -39.415 1.00 91.94 476 ASP A C 1
ATOM 3874 O O . ASP A 1 476 ? 11.614 -2.673 -39.947 1.00 91.94 476 ASP A O 1
ATOM 3878 N N . LYS A 1 477 ? 13.315 -2.735 -38.507 1.00 94.69 477 LYS A N 1
ATOM 3879 C CA . LYS A 1 477 ? 13.005 -4.096 -38.082 1.00 94.69 477 LYS A CA 1
ATOM 3880 C C . LYS A 1 477 ? 11.801 -4.090 -37.144 1.00 94.69 477 LYS A C 1
ATOM 3882 O O . LYS A 1 477 ? 11.880 -3.602 -36.018 1.00 94.69 477 LYS A O 1
ATOM 3887 N N . ARG A 1 478 ? 10.697 -4.683 -37.597 1.00 94.38 478 ARG A N 1
ATOM 3888 C CA . ARG A 1 478 ? 9.417 -4.697 -36.874 1.00 94.38 478 ARG A CA 1
ATOM 3889 C C . ARG A 1 478 ? 9.156 -6.016 -36.161 1.00 94.38 478 ARG A C 1
ATOM 3891 O O . ARG A 1 478 ? 9.439 -7.091 -36.690 1.00 94.38 478 ARG A O 1
ATOM 3898 N N . VAL A 1 479 ? 8.581 -5.932 -34.965 1.00 94.62 479 VAL A N 1
ATOM 3899 C CA . VAL A 1 479 ? 8.096 -7.079 -34.189 1.00 94.62 479 VAL A CA 1
ATOM 3900 C C . VAL A 1 479 ? 6.673 -6.804 -33.742 1.00 94.62 479 VAL A C 1
ATOM 3902 O O . VAL A 1 479 ? 6.409 -5.774 -33.135 1.00 94.62 479 VAL A O 1
ATOM 3905 N N . ILE A 1 480 ? 5.770 -7.743 -34.000 1.00 91.94 480 ILE A N 1
ATOM 3906 C CA . ILE A 1 480 ? 4.396 -7.679 -33.501 1.00 91.94 480 ILE A CA 1
ATOM 3907 C C . ILE A 1 480 ? 4.362 -8.417 -32.155 1.00 91.94 480 ILE A C 1
ATOM 3909 O O . ILE A 1 480 ? 4.657 -9.618 -32.137 1.00 91.94 480 ILE A O 1
ATOM 3913 N N . PRO A 1 481 ? 4.037 -7.746 -31.035 1.00 93.00 481 PRO A N 1
ATOM 3914 C CA . PRO A 1 481 ? 3.887 -8.410 -29.746 1.00 93.00 481 PRO A CA 1
ATOM 3915 C C . PRO A 1 481 ? 2.768 -9.452 -29.764 1.00 93.00 481 PRO A C 1
ATOM 3917 O O . PRO A 1 481 ? 1.741 -9.268 -30.427 1.00 93.00 481 PRO A O 1
ATOM 3920 N N . ALA A 1 482 ? 2.952 -10.525 -28.994 1.00 89.69 482 ALA A N 1
ATOM 3921 C CA . ALA A 1 482 ? 1.908 -11.513 -28.747 1.00 89.69 482 ALA A CA 1
ATOM 3922 C C . ALA A 1 482 ? 0.728 -10.895 -27.973 1.00 89.69 482 ALA A C 1
ATOM 3924 O O . ALA A 1 482 ? 0.833 -9.794 -27.438 1.00 89.69 482 ALA A O 1
ATOM 3925 N N . ASP A 1 483 ? -0.408 -11.594 -27.906 1.00 85.44 483 ASP A N 1
ATOM 3926 C CA . ASP A 1 483 ? -1.637 -11.065 -27.287 1.00 85.44 483 ASP A CA 1
ATOM 3927 C C . ASP A 1 483 ? -1.495 -10.753 -25.784 1.00 85.44 483 ASP A C 1
ATOM 3929 O O . ASP A 1 483 ? -2.245 -9.942 -25.251 1.00 85.44 483 ASP A O 1
ATOM 3933 N N . ASP A 1 484 ? -0.501 -11.335 -25.110 1.00 85.88 484 ASP A N 1
ATOM 3934 C CA . ASP A 1 484 ? -0.116 -11.017 -23.727 1.00 85.88 484 ASP A CA 1
ATOM 3935 C C . ASP A 1 484 ? 0.808 -9.786 -23.608 1.00 85.88 484 ASP A C 1
ATOM 3937 O O . ASP A 1 484 ? 1.285 -9.457 -22.521 1.00 85.88 484 ASP A O 1
ATOM 3941 N N . GLY A 1 485 ? 1.066 -9.100 -24.724 1.00 89.56 485 GLY A N 1
ATOM 3942 C CA . GLY A 1 485 ? 1.930 -7.928 -24.815 1.00 89.56 485 GLY A CA 1
ATOM 3943 C C . GLY A 1 485 ? 3.423 -8.253 -24.780 1.00 89.56 485 GLY A C 1
ATOM 3944 O O . GLY A 1 485 ? 4.231 -7.328 -24.725 1.00 89.56 485 GLY A O 1
ATOM 3945 N N . LEU A 1 486 ? 3.819 -9.530 -24.809 1.00 90.06 486 LEU A N 1
ATOM 3946 C CA . LEU A 1 486 ? 5.224 -9.923 -24.763 1.00 90.06 486 LEU A CA 1
ATOM 3947 C C . LEU A 1 486 ? 5.838 -9.978 -26.165 1.00 90.06 486 LEU A C 1
ATOM 3949 O O . LEU A 1 486 ? 5.243 -10.456 -27.133 1.00 90.06 486 LEU A O 1
ATOM 3953 N N . TRP A 1 487 ? 7.088 -9.534 -26.267 1.00 91.88 487 TRP A N 1
ATOM 3954 C CA . TRP A 1 487 ? 7.916 -9.704 -27.455 1.00 91.88 487 TRP A CA 1
ATOM 3955 C C . TRP A 1 487 ? 9.364 -9.979 -27.055 1.00 91.88 487 TRP A C 1
ATOM 3957 O O . TRP A 1 487 ? 9.770 -9.790 -25.908 1.00 91.88 487 TRP A O 1
ATOM 3967 N N . LYS A 1 488 ? 10.153 -10.461 -28.014 1.00 88.81 488 LYS A N 1
ATOM 3968 C CA . LYS A 1 488 ? 11.595 -10.639 -27.844 1.00 88.81 488 LYS A CA 1
ATOM 3969 C C . LYS A 1 488 ? 12.332 -9.521 -28.558 1.00 88.81 488 LYS A C 1
ATOM 3971 O O . LYS A 1 488 ? 11.896 -9.067 -29.617 1.00 88.81 488 LYS A O 1
ATOM 3976 N N . LEU A 1 489 ? 13.479 -9.143 -28.004 1.00 87.75 489 LEU A N 1
ATOM 3977 C CA . LEU A 1 489 ? 14.413 -8.241 -28.660 1.00 87.75 489 LEU A CA 1
ATOM 3978 C C . LEU A 1 489 ? 14.728 -8.744 -30.074 1.00 87.75 489 LEU A C 1
ATOM 3980 O O . LEU A 1 489 ? 15.037 -9.921 -30.281 1.00 87.75 489 LEU A O 1
ATOM 3984 N N . SER A 1 490 ? 14.685 -7.834 -31.042 1.00 86.75 490 SER A N 1
ATOM 3985 C CA . SER A 1 490 ? 14.929 -8.152 -32.440 1.00 86.75 490 SER A CA 1
ATOM 3986 C C . SER A 1 490 ? 15.878 -7.129 -33.048 1.00 86.75 490 SER A C 1
ATOM 3988 O O . SER A 1 490 ? 15.477 -6.031 -33.398 1.00 86.75 490 SER A O 1
ATOM 3990 N N . GLY A 1 491 ? 17.142 -7.520 -33.231 1.00 88.00 491 GLY A N 1
ATOM 3991 C CA . GLY A 1 491 ? 18.160 -6.637 -33.811 1.00 88.00 491 GLY A CA 1
ATOM 3992 C C . GLY A 1 491 ? 18.753 -5.645 -32.807 1.00 88.00 491 GLY A C 1
ATOM 3993 O O . GLY A 1 491 ? 18.771 -5.908 -31.603 1.00 88.00 491 GLY A O 1
ATOM 3994 N N . LYS A 1 492 ? 19.297 -4.541 -33.330 1.00 96.00 492 LYS A N 1
ATOM 3995 C CA . LYS A 1 492 ? 19.867 -3.442 -32.540 1.00 96.00 492 LYS A CA 1
ATOM 3996 C C . LYS A 1 492 ? 18.770 -2.485 -32.084 1.00 96.00 492 LYS A C 1
ATOM 3998 O O . LYS A 1 492 ? 17.714 -2.403 -32.704 1.00 96.00 492 LYS A O 1
ATOM 4003 N N . TYR A 1 493 ? 19.042 -1.737 -31.022 1.00 96.00 493 TYR A N 1
ATOM 4004 C CA . TYR A 1 493 ? 18.178 -0.634 -30.622 1.00 96.00 493 TYR A CA 1
ATOM 4005 C C . TYR A 1 493 ? 18.067 0.414 -31.721 1.00 96.00 493 TYR A C 1
ATOM 4007 O O . TYR A 1 493 ? 19.018 0.594 -32.481 1.00 96.00 493 TYR A O 1
ATOM 4015 N N . LEU A 1 494 ? 16.931 1.118 -31.769 1.00 94.00 494 LEU A N 1
ATOM 4016 C CA . LEU A 1 494 ? 16.694 2.188 -32.740 1.00 94.00 494 LEU A CA 1
ATOM 4017 C C . LEU A 1 494 ? 17.834 3.215 -32.738 1.00 94.00 494 LEU A C 1
ATOM 4019 O O . LEU A 1 494 ? 18.350 3.575 -33.792 1.00 94.00 494 LEU A O 1
ATOM 4023 N N . ARG A 1 495 ? 18.266 3.628 -31.542 1.00 94.62 495 ARG A N 1
ATOM 4024 C CA . ARG A 1 495 ? 19.476 4.420 -31.333 1.00 94.62 495 ARG A CA 1
ATOM 4025 C C . ARG A 1 495 ? 20.263 3.860 -30.156 1.00 94.62 495 ARG A C 1
ATOM 4027 O O . ARG A 1 495 ? 19.772 3.816 -29.028 1.00 94.62 495 ARG A O 1
ATOM 4034 N N . GLY A 1 496 ? 21.495 3.440 -30.415 1.00 95.50 496 GLY A N 1
ATOM 4035 C CA . GLY A 1 496 ? 22.436 3.077 -29.363 1.00 95.50 496 GLY A CA 1
ATOM 4036 C C . GLY A 1 496 ? 22.987 4.320 -28.673 1.00 95.50 496 GLY A C 1
ATOM 4037 O O . GLY A 1 496 ? 23.496 5.217 -29.338 1.00 95.50 496 GLY A O 1
ATOM 4038 N N . GLY A 1 497 ? 22.886 4.368 -27.351 1.00 95.69 497 GLY A N 1
ATOM 4039 C CA . GLY A 1 497 ? 23.550 5.351 -26.511 1.00 95.69 497 GLY A CA 1
ATOM 4040 C C . GLY A 1 497 ? 25.051 5.090 -26.452 1.00 95.69 497 GLY A C 1
ATOM 4041 O O . GLY A 1 497 ? 25.527 4.007 -26.815 1.00 95.69 497 GLY A O 1
ATOM 4042 N N . SER A 1 498 ? 25.796 6.080 -25.979 1.00 97.06 498 SER A N 1
ATOM 4043 C CA . SER A 1 498 ? 27.255 6.036 -25.961 1.00 97.06 498 SER A CA 1
ATOM 4044 C C . SER A 1 498 ? 27.832 6.624 -24.684 1.00 97.06 498 SER A C 1
ATOM 4046 O O . SER A 1 498 ? 27.282 7.570 -24.128 1.00 97.06 498 SER A O 1
ATOM 4048 N N . THR A 1 499 ? 28.977 6.104 -24.256 1.00 96.50 499 THR A N 1
ATOM 4049 C CA . THR A 1 499 ? 29.830 6.749 -23.253 1.00 96.50 499 THR A CA 1
ATOM 4050 C C . THR A 1 499 ? 31.288 6.638 -23.663 1.00 96.50 499 THR A C 1
ATOM 4052 O O . THR A 1 499 ? 31.707 5.614 -24.203 1.00 96.50 499 THR A O 1
ATOM 4055 N N . SER A 1 500 ? 32.065 7.684 -23.398 1.00 95.69 500 SER A N 1
ATOM 4056 C CA . SER A 1 500 ? 33.503 7.701 -23.672 1.00 95.69 500 SER A CA 1
ATOM 4057 C C . SER A 1 500 ? 34.294 7.010 -22.566 1.00 95.69 500 SER A C 1
ATOM 4059 O O . SER A 1 500 ? 35.333 6.404 -22.830 1.00 95.69 500 SER A O 1
ATOM 4061 N N . GLN A 1 501 ? 33.822 7.105 -21.319 1.00 96.00 501 GLN A N 1
ATOM 4062 C CA . GLN A 1 501 ? 34.530 6.629 -20.135 1.00 96.00 501 GLN A CA 1
ATOM 4063 C C . GLN A 1 501 ? 33.556 6.132 -19.068 1.00 96.00 501 GLN A C 1
ATOM 4065 O O . GLN A 1 501 ? 32.658 6.848 -18.628 1.00 96.00 501 GLN A O 1
ATOM 4070 N N . TRP A 1 502 ? 33.774 4.899 -18.606 1.00 97.69 502 TRP A N 1
ATOM 4071 C CA . TRP A 1 502 ? 32.898 4.252 -17.635 1.00 97.69 502 TRP A CA 1
ATOM 4072 C C . TRP A 1 502 ? 33.673 3.536 -16.526 1.00 97.69 502 TRP A C 1
ATOM 4074 O O . TRP A 1 502 ? 34.854 3.208 -16.674 1.00 97.69 502 TRP A O 1
ATOM 4084 N N . GLY A 1 503 ? 32.992 3.294 -15.408 1.00 96.94 503 GLY A N 1
ATOM 4085 C CA . GLY A 1 503 ? 33.523 2.589 -14.245 1.00 96.94 503 GLY A CA 1
ATOM 4086 C C . GLY A 1 503 ? 32.689 1.372 -13.850 1.00 96.94 503 GLY A C 1
ATOM 4087 O O . GLY A 1 503 ? 31.482 1.320 -14.086 1.00 96.94 503 GLY A O 1
ATOM 4088 N N . LEU A 1 504 ? 33.334 0.409 -13.192 1.00 96.00 504 LEU A N 1
ATOM 4089 C CA . LEU A 1 504 ? 32.716 -0.770 -12.593 1.00 96.00 504 LEU A CA 1
ATOM 4090 C C . LEU A 1 504 ? 33.197 -0.924 -11.150 1.00 96.00 504 LEU A C 1
ATOM 4092 O O . LEU A 1 504 ? 34.354 -1.267 -10.908 1.00 96.00 504 LEU A O 1
ATOM 4096 N N . ILE A 1 505 ? 32.309 -0.709 -10.185 1.00 93.06 505 ILE A N 1
ATOM 4097 C CA . ILE A 1 505 ? 32.649 -0.822 -8.765 1.00 93.06 505 ILE A CA 1
ATOM 4098 C C . ILE A 1 505 ? 31.785 -1.854 -8.053 1.00 93.06 505 ILE A C 1
ATOM 4100 O O . ILE A 1 505 ? 30.629 -2.087 -8.400 1.00 93.06 505 ILE A O 1
ATOM 4104 N N . ARG A 1 506 ? 32.356 -2.457 -7.015 1.00 90.88 506 ARG A N 1
ATOM 4105 C CA . ARG A 1 506 ? 31.675 -3.363 -6.094 1.00 90.88 506 ARG A CA 1
ATOM 4106 C C . ARG A 1 506 ? 31.481 -2.683 -4.745 1.00 90.88 506 ARG A C 1
ATOM 4108 O O . ARG A 1 506 ? 32.443 -2.147 -4.216 1.00 90.88 506 ARG A O 1
ATOM 4115 N N . TYR A 1 507 ? 30.294 -2.769 -4.158 1.00 87.25 507 TYR A N 1
ATOM 4116 C CA . TYR A 1 507 ? 29.964 -2.192 -2.857 1.00 87.25 507 TYR A CA 1
ATOM 4117 C C . TYR A 1 507 ? 29.473 -3.262 -1.869 1.00 87.25 507 TYR A C 1
ATOM 4119 O O . TYR A 1 507 ? 28.627 -4.095 -2.203 1.00 87.25 507 TYR A O 1
ATOM 4127 N N . GLY A 1 508 ? 29.993 -3.229 -0.639 1.00 81.31 508 GLY A N 1
ATOM 4128 C CA . GLY A 1 508 ? 29.643 -4.184 0.414 1.00 81.31 508 GLY A CA 1
ATOM 4129 C C . GLY A 1 508 ? 30.240 -5.584 0.236 1.00 81.31 508 GLY A C 1
ATOM 4130 O O . GLY A 1 508 ? 31.198 -5.787 -0.511 1.00 81.31 508 GLY A O 1
ATOM 4131 N N . ASN A 1 509 ? 29.639 -6.575 0.904 1.00 72.88 509 ASN A N 1
ATOM 4132 C CA . ASN A 1 509 ? 30.101 -7.971 0.928 1.00 72.88 509 ASN A CA 1
ATOM 4133 C C . ASN A 1 509 ? 29.737 -8.770 -0.338 1.00 72.88 509 ASN A C 1
ATOM 4135 O O . ASN A 1 509 ? 29.539 -9.981 -0.286 1.00 72.88 509 ASN A O 1
ATOM 4139 N N . ALA A 1 510 ? 29.702 -8.126 -1.504 1.00 72.38 510 ALA A N 1
ATOM 4140 C CA . ALA A 1 510 ? 29.484 -8.766 -2.804 1.00 72.38 510 ALA A CA 1
ATOM 4141 C C . ALA A 1 510 ? 30.723 -9.564 -3.290 1.00 72.38 510 ALA A C 1
ATOM 4143 O O . ALA A 1 510 ? 31.101 -9.514 -4.464 1.00 72.38 510 ALA A O 1
ATOM 4144 N N . ILE A 1 511 ? 31.418 -10.251 -2.375 1.00 69.31 511 ILE A N 1
ATOM 4145 C CA . ILE A 1 511 ? 32.771 -10.781 -2.591 1.00 69.31 511 ILE A CA 1
ATOM 4146 C C . ILE A 1 511 ? 32.791 -11.883 -3.659 1.00 69.31 511 ILE A C 1
ATOM 4148 O O . ILE A 1 511 ? 33.728 -11.937 -4.454 1.00 69.31 511 ILE A O 1
ATOM 4152 N N . ASP A 1 512 ? 31.708 -12.653 -3.752 1.00 77.50 512 ASP A N 1
ATOM 4153 C CA . ASP A 1 512 ? 31.566 -13.820 -4.630 1.00 77.50 512 ASP A CA 1
ATOM 4154 C C . ASP A 1 512 ? 31.215 -13.481 -6.092 1.00 77.50 512 ASP A C 1
ATOM 4156 O O . ASP A 1 512 ? 30.834 -14.360 -6.868 1.00 77.50 512 ASP A O 1
ATOM 4160 N N . VAL A 1 513 ? 31.291 -12.207 -6.498 1.00 83.50 513 VAL A N 1
ATOM 4161 C CA . VAL A 1 513 ? 30.956 -11.796 -7.870 1.00 83.50 513 VAL A CA 1
ATOM 4162 C C . VAL A 1 513 ? 32.165 -11.866 -8.794 1.00 83.50 513 VAL A C 1
ATOM 4164 O O . VAL A 1 513 ? 33.166 -11.174 -8.592 1.00 83.50 513 VAL A O 1
ATOM 4167 N N . ASN A 1 514 ? 32.036 -12.611 -9.894 1.00 87.94 514 ASN A N 1
ATOM 4168 C CA . ASN A 1 514 ? 33.029 -12.599 -10.968 1.00 87.94 514 ASN A CA 1
ATOM 4169 C C . ASN A 1 514 ? 32.854 -11.353 -11.859 1.00 87.94 514 ASN A C 1
ATOM 4171 O O . ASN A 1 514 ? 32.250 -11.407 -12.933 1.00 87.94 514 ASN A O 1
ATOM 4175 N N . MET A 1 515 ? 33.411 -10.218 -11.419 1.00 88.88 515 MET A N 1
ATOM 4176 C CA . MET A 1 515 ? 33.298 -8.936 -12.135 1.00 88.88 515 MET A CA 1
ATOM 4177 C C . MET A 1 515 ? 33.831 -8.990 -13.572 1.00 88.88 515 MET A C 1
ATOM 4179 O O . MET A 1 515 ? 33.308 -8.303 -14.445 1.00 88.88 515 MET A O 1
ATOM 4183 N N . ARG A 1 516 ? 34.851 -9.818 -13.841 1.00 91.31 516 ARG A N 1
ATOM 4184 C CA . ARG A 1 516 ? 35.418 -9.975 -15.188 1.00 91.31 516 ARG A CA 1
ATOM 4185 C C . ARG A 1 516 ? 34.430 -10.665 -16.126 1.00 91.31 516 ARG A C 1
ATOM 4187 O O . ARG A 1 516 ? 34.217 -10.180 -17.234 1.00 91.31 516 ARG A O 1
ATOM 4194 N N . ALA A 1 517 ? 33.831 -11.771 -15.685 1.00 92.12 517 ALA A N 1
ATOM 4195 C CA . ALA A 1 517 ? 32.839 -12.500 -16.472 1.00 92.12 517 ALA A CA 1
ATOM 4196 C C . ALA A 1 517 ? 31.586 -11.647 -16.724 1.00 92.12 517 ALA A C 1
ATOM 4198 O O . ALA A 1 517 ? 31.110 -11.572 -17.859 1.00 92.12 517 ALA A O 1
ATOM 4199 N N . PHE A 1 518 ? 31.112 -10.932 -15.696 1.00 94.06 518 PHE A N 1
ATOM 4200 C CA . PHE A 1 518 ? 30.009 -9.983 -15.841 1.00 94.06 518 PHE A CA 1
ATOM 4201 C C . PHE A 1 518 ? 30.338 -8.883 -16.860 1.00 94.06 518 PHE A C 1
ATOM 4203 O O . PHE A 1 518 ? 29.584 -8.697 -17.812 1.00 94.06 518 PHE A O 1
ATOM 4210 N N . ARG A 1 519 ? 31.483 -8.198 -16.709 1.00 94.88 519 ARG A N 1
ATOM 4211 C CA . ARG A 1 519 ? 31.934 -7.141 -17.630 1.00 94.88 519 ARG A CA 1
ATOM 4212 C C . ARG A 1 519 ? 31.937 -7.628 -19.075 1.00 94.88 519 ARG A C 1
ATOM 4214 O O . ARG A 1 519 ? 31.388 -6.953 -19.935 1.00 94.88 519 ARG A O 1
ATOM 4221 N N . ASN A 1 520 ? 32.550 -8.782 -19.340 1.00 94.31 520 ASN A N 1
ATOM 4222 C CA . ASN A 1 520 ? 32.657 -9.309 -20.699 1.00 94.31 520 ASN A CA 1
ATOM 4223 C C . ASN A 1 520 ? 31.269 -9.541 -21.314 1.00 94.31 520 ASN A C 1
ATOM 4225 O O . ASN A 1 520 ? 31.007 -9.070 -22.418 1.00 94.31 520 ASN A O 1
ATOM 4229 N N . SER A 1 521 ? 30.366 -10.177 -20.563 1.00 94.81 521 SER A N 1
ATOM 4230 C CA . SER A 1 521 ? 29.005 -10.471 -21.027 1.00 94.81 521 SER A CA 1
ATOM 4231 C C . SER A 1 521 ? 28.164 -9.199 -21.211 1.00 94.81 521 SER A C 1
ATOM 4233 O O . SER A 1 521 ? 27.379 -9.087 -22.151 1.00 94.81 521 SER A O 1
ATOM 4235 N N . PHE A 1 522 ? 28.353 -8.205 -20.339 1.00 96.00 522 PHE A N 1
ATOM 4236 C CA . PHE A 1 522 ? 27.714 -6.895 -20.443 1.00 96.00 522 PHE A CA 1
ATOM 4237 C C . PHE A 1 522 ? 28.167 -6.132 -21.695 1.00 96.00 522 PHE A C 1
ATOM 4239 O O . PHE A 1 522 ? 27.326 -5.657 -22.453 1.00 96.00 522 PHE A O 1
ATOM 4246 N N . ILE A 1 523 ? 29.478 -6.068 -21.955 1.00 95.94 523 ILE A N 1
ATOM 4247 C CA . ILE A 1 523 ? 30.037 -5.424 -23.154 1.00 95.94 523 ILE A CA 1
ATOM 4248 C C . ILE A 1 523 ? 29.580 -6.135 -24.430 1.00 95.94 523 ILE A C 1
ATOM 4250 O O . ILE A 1 523 ? 29.224 -5.474 -25.405 1.00 95.94 523 ILE A O 1
ATOM 4254 N N . GLU A 1 524 ? 29.561 -7.468 -24.437 1.00 94.88 524 GLU A N 1
ATOM 4255 C CA . GLU A 1 524 ? 29.062 -8.250 -25.571 1.00 94.88 524 GLU A CA 1
ATOM 4256 C C . GLU A 1 524 ? 27.590 -7.938 -25.865 1.00 94.88 524 GLU A C 1
ATOM 4258 O O . GLU A 1 524 ? 27.227 -7.688 -27.017 1.00 94.88 524 GLU A O 1
ATOM 4263 N N . MET A 1 525 ? 26.753 -7.866 -24.826 1.00 95.50 525 MET A N 1
ATOM 4264 C CA . MET A 1 525 ? 25.352 -7.486 -24.978 1.00 95.50 525 MET A CA 1
ATOM 4265 C C . MET A 1 525 ? 25.204 -6.048 -25.492 1.00 95.50 525 MET A C 1
ATOM 4267 O O . MET A 1 525 ? 24.445 -5.826 -26.431 1.00 95.50 525 MET A O 1
ATOM 4271 N N . CYS A 1 526 ? 25.967 -5.087 -24.959 1.00 96.81 526 CYS A N 1
ATOM 4272 C CA . CYS A 1 526 ? 25.983 -3.714 -25.469 1.00 96.81 526 CYS A CA 1
ATOM 4273 C C . CYS A 1 526 ? 26.328 -3.667 -26.968 1.00 96.81 526 CYS A C 1
ATOM 4275 O O . CYS A 1 526 ? 25.599 -3.049 -27.743 1.00 96.81 526 CYS A O 1
ATOM 4277 N N . LYS A 1 527 ? 27.366 -4.397 -27.404 1.00 95.38 527 LYS A N 1
ATOM 4278 C CA . LYS A 1 527 ? 27.740 -4.515 -28.826 1.00 95.38 527 LYS A CA 1
ATOM 4279 C C . LYS A 1 527 ? 26.603 -5.116 -29.662 1.00 95.38 527 LYS A C 1
ATOM 4281 O O . LYS A 1 527 ? 26.272 -4.574 -30.718 1.00 95.38 527 LYS A O 1
ATOM 4286 N N . LYS A 1 528 ? 25.972 -6.196 -29.180 1.00 94.94 528 LYS A N 1
ATOM 4287 C CA . LYS A 1 528 ? 24.832 -6.863 -29.839 1.00 94.94 528 LYS A CA 1
ATOM 4288 C C . LYS A 1 528 ? 23.651 -5.910 -30.041 1.00 94.94 528 LYS A C 1
ATOM 4290 O O . LYS A 1 528 ? 23.012 -5.956 -31.089 1.00 94.94 528 LYS A O 1
ATOM 4295 N N . THR A 1 529 ? 23.375 -5.040 -29.071 1.00 96.31 529 THR A N 1
ATOM 4296 C CA . THR A 1 529 ? 22.247 -4.098 -29.121 1.00 96.31 529 THR A CA 1
ATOM 4297 C C . THR A 1 529 ? 22.596 -2.739 -29.730 1.00 96.31 529 THR A C 1
ATOM 4299 O O . THR A 1 529 ? 21.705 -1.915 -29.908 1.00 96.31 529 THR A O 1
ATOM 4302 N N . GLY A 1 530 ? 23.864 -2.492 -30.071 1.00 96.31 530 GLY A N 1
ATOM 4303 C CA . GLY A 1 530 ? 24.333 -1.234 -30.662 1.00 96.31 530 GLY A CA 1
ATOM 4304 C C . GLY A 1 530 ? 24.713 -0.138 -29.660 1.00 96.31 530 GLY A C 1
ATOM 4305 O O . GLY A 1 530 ? 25.004 0.973 -30.087 1.00 96.31 530 GLY A O 1
ATOM 4306 N N . VAL A 1 531 ? 24.744 -0.433 -28.356 1.00 97.81 531 VAL A N 1
ATOM 4307 C CA . VAL A 1 531 ? 25.219 0.490 -27.310 1.00 97.81 531 VAL A CA 1
ATOM 4308 C C . VAL A 1 531 ? 26.741 0.589 -27.374 1.00 97.81 531 VAL A C 1
ATOM 4310 O O . VAL A 1 531 ? 27.442 -0.425 -27.353 1.00 97.81 531 VAL A O 1
ATOM 4313 N N . GLN A 1 532 ? 27.258 1.813 -27.424 1.00 97.25 532 GLN A N 1
ATOM 4314 C CA . GLN A 1 532 ? 28.680 2.087 -27.591 1.00 97.25 532 GLN A CA 1
ATOM 4315 C C . GLN A 1 532 ? 29.338 2.335 -26.233 1.00 97.25 532 GLN A C 1
ATOM 4317 O O . GLN A 1 532 ? 29.146 3.370 -25.600 1.00 97.25 532 GLN A O 1
ATOM 4322 N N . ILE A 1 533 ? 30.119 1.363 -25.772 1.00 96.81 533 ILE A N 1
ATOM 4323 C CA . ILE A 1 533 ? 30.821 1.427 -24.491 1.00 96.81 533 ILE A CA 1
ATOM 4324 C C . ILE A 1 533 ? 32.236 0.842 -24.650 1.00 96.81 533 ILE A C 1
ATOM 4326 O O . ILE A 1 533 ? 32.383 -0.214 -25.278 1.00 96.81 533 ILE A O 1
ATOM 4330 N N . PRO A 1 534 ? 33.287 1.504 -24.126 1.00 96.56 534 PRO A N 1
ATOM 4331 C CA . PRO A 1 534 ? 34.651 0.991 -24.183 1.00 96.56 534 PRO A CA 1
ATOM 4332 C C . PRO A 1 534 ? 34.777 -0.396 -23.550 1.00 96.56 534 PRO A C 1
ATOM 4334 O O . PRO A 1 534 ? 34.147 -0.686 -22.535 1.00 96.56 534 PRO A O 1
ATOM 4337 N N . GLU A 1 535 ? 35.635 -1.251 -24.109 1.00 93.69 535 GLU A N 1
ATOM 4338 C CA . GLU A 1 535 ? 35.800 -2.636 -23.640 1.00 93.69 535 GLU A CA 1
ATOM 4339 C C . GLU A 1 535 ? 36.294 -2.731 -22.188 1.00 93.69 535 GLU A C 1
ATOM 4341 O O . GLU A 1 535 ? 35.885 -3.623 -21.438 1.00 93.69 535 GLU A O 1
ATOM 4346 N N . TYR A 1 536 ? 37.142 -1.787 -21.777 1.00 93.94 536 TYR A N 1
ATOM 4347 C CA . TYR A 1 536 ? 37.718 -1.740 -20.441 1.00 93.94 536 TYR A CA 1
ATOM 4348 C C . TYR A 1 536 ? 37.212 -0.502 -19.690 1.00 93.94 536 TYR A C 1
ATOM 4350 O O . TYR A 1 536 ? 37.387 0.611 -20.190 1.00 93.94 536 TYR A O 1
ATOM 4358 N N . PRO A 1 537 ? 36.602 -0.667 -18.501 1.00 93.75 537 PRO A N 1
ATOM 4359 C CA . PRO A 1 537 ? 36.295 0.464 -17.636 1.00 93.75 537 PRO A CA 1
ATOM 4360 C C . PRO A 1 537 ? 37.596 1.082 -17.121 1.00 93.75 537 PRO A C 1
ATOM 4362 O O . PRO A 1 537 ? 38.535 0.363 -16.768 1.00 93.75 537 PRO A O 1
ATOM 4365 N N . ILE A 1 538 ? 37.635 2.409 -17.042 1.00 94.00 538 ILE A N 1
ATOM 4366 C CA . ILE A 1 538 ? 38.809 3.152 -16.557 1.00 94.00 538 ILE A CA 1
ATOM 4367 C C . ILE A 1 538 ? 38.908 3.147 -15.027 1.00 94.00 538 ILE A C 1
ATOM 4369 O O . ILE A 1 538 ? 39.975 3.385 -14.470 1.00 94.00 538 ILE A O 1
ATOM 4373 N N . LEU A 1 539 ? 37.800 2.830 -14.352 1.00 89.19 539 LEU A N 1
ATOM 4374 C CA . LEU A 1 539 ? 37.714 2.665 -12.907 1.00 89.19 539 LEU A CA 1
ATOM 4375 C C . LEU A 1 539 ? 37.215 1.258 -12.584 1.00 89.19 539 LEU A C 1
ATOM 4377 O O . LEU A 1 539 ? 36.089 0.908 -12.934 1.00 89.19 539 LEU A O 1
ATOM 4381 N N . ILE A 1 540 ? 38.029 0.468 -11.885 1.00 89.00 540 ILE A N 1
ATOM 4382 C CA . ILE A 1 540 ? 37.610 -0.808 -11.295 1.00 89.00 540 ILE A CA 1
ATOM 4383 C C . ILE A 1 540 ? 37.976 -0.791 -9.819 1.00 89.00 540 ILE A C 1
ATOM 4385 O O . ILE A 1 540 ? 39.145 -0.627 -9.481 1.00 89.00 540 ILE A O 1
ATOM 4389 N N . GLY A 1 541 ? 36.997 -0.978 -8.934 1.00 84.94 541 GLY A N 1
ATOM 4390 C CA . GLY A 1 541 ? 37.246 -0.867 -7.498 1.00 84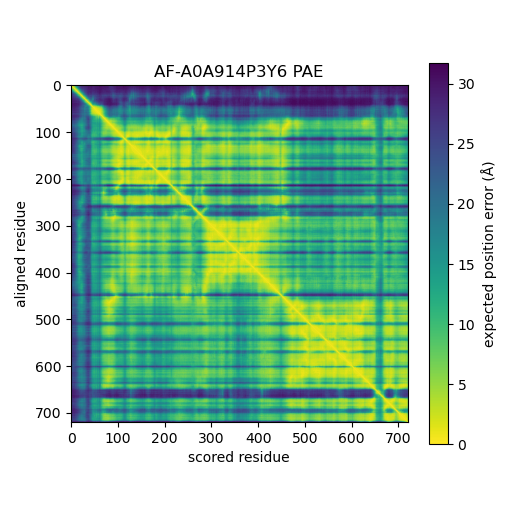.94 541 GLY A CA 1
ATOM 4391 C C . GLY A 1 541 ? 36.290 -1.664 -6.625 1.00 84.94 541 GLY A C 1
ATOM 4392 O O . GLY A 1 541 ? 35.187 -2.018 -7.032 1.00 84.94 541 GLY A O 1
ATOM 4393 N N . THR A 1 542 ? 36.726 -1.946 -5.399 1.00 85.00 542 THR A N 1
ATOM 4394 C CA . THR A 1 542 ? 35.836 -2.353 -4.306 1.00 85.00 542 THR A CA 1
ATOM 4395 C C . THR A 1 542 ? 35.732 -1.189 -3.344 1.00 85.00 542 THR A C 1
ATOM 4397 O O . THR A 1 542 ? 36.757 -0.713 -2.860 1.00 85.00 542 THR A O 1
ATOM 4400 N N . VAL A 1 543 ? 34.511 -0.749 -3.074 1.00 79.31 543 VAL A N 1
ATOM 4401 C CA . VAL A 1 543 ? 34.244 0.265 -2.069 1.00 79.31 543 VAL A CA 1
ATOM 4402 C C . VAL A 1 543 ? 34.536 -0.302 -0.694 1.00 79.31 543 VAL A C 1
ATOM 4404 O O . VAL A 1 543 ? 33.979 -1.325 -0.297 1.00 79.31 543 VAL A O 1
ATOM 4407 N N . ASP A 1 544 ? 35.447 0.367 -0.005 1.00 78.81 544 ASP A N 1
ATOM 4408 C CA . ASP A 1 544 ? 35.876 0.056 1.347 1.00 78.81 544 ASP A CA 1
ATOM 4409 C C . ASP A 1 544 ? 35.267 1.059 2.341 1.00 78.81 544 ASP A C 1
ATOM 4411 O O . ASP A 1 544 ? 34.300 1.765 2.043 1.00 78.81 544 ASP A O 1
ATOM 4415 N N . ASN A 1 545 ? 35.845 1.138 3.538 1.00 72.75 545 ASN A N 1
ATOM 4416 C CA . ASN A 1 545 ? 35.374 2.006 4.615 1.00 72.75 545 ASN A CA 1
ATOM 4417 C C . ASN A 1 545 ? 35.407 3.511 4.273 1.00 72.75 545 ASN A C 1
ATOM 4419 O O . ASN A 1 545 ? 34.872 4.300 5.048 1.00 72.75 545 ASN A O 1
ATOM 4423 N N . ARG A 1 546 ? 36.005 3.925 3.143 1.00 75.81 546 ARG A N 1
ATOM 4424 C CA . ARG A 1 546 ? 35.956 5.314 2.649 1.00 75.81 546 ARG A CA 1
ATOM 4425 C C . ARG A 1 546 ? 34.577 5.714 2.116 1.00 75.81 546 ARG A C 1
ATOM 4427 O O . ARG A 1 546 ? 34.315 6.903 1.969 1.00 75.81 546 ARG A O 1
ATOM 4434 N N . GLY A 1 547 ? 33.699 4.744 1.854 1.00 85.06 547 GLY A N 1
ATOM 4435 C CA . GLY A 1 547 ? 32.322 4.988 1.431 1.00 85.06 547 GLY A CA 1
ATOM 4436 C C . GLY A 1 547 ? 32.169 5.276 -0.063 1.00 85.06 547 GLY A C 1
ATOM 4437 O O . GLY A 1 547 ? 33.138 5.356 -0.818 1.00 85.06 547 GLY A O 1
ATOM 4438 N N . LEU A 1 548 ? 30.916 5.384 -0.504 1.00 88.62 548 LEU A N 1
ATOM 4439 C CA . LEU A 1 548 ? 30.555 5.494 -1.917 1.00 88.62 548 LEU A CA 1
ATOM 4440 C C . LEU A 1 548 ? 30.964 6.847 -2.519 1.00 88.62 548 LEU A C 1
ATOM 4442 O O . LEU A 1 548 ? 31.441 6.897 -3.650 1.00 88.62 548 LEU A O 1
ATOM 4446 N N . GLU A 1 549 ? 30.838 7.928 -1.747 1.00 92.88 549 GLU A N 1
ATOM 4447 C CA . GLU A 1 549 ? 31.163 9.293 -2.175 1.00 92.88 549 GLU A CA 1
ATOM 4448 C C . GLU A 1 549 ? 32.623 9.452 -2.625 1.00 92.88 549 GLU A C 1
ATOM 4450 O O . GLU A 1 549 ? 32.879 10.091 -3.644 1.00 92.88 549 GLU A O 1
ATOM 4455 N N . TYR A 1 550 ? 33.571 8.788 -1.952 1.00 91.25 550 TYR A N 1
ATOM 4456 C CA . TYR A 1 550 ? 34.977 8.772 -2.368 1.00 91.25 550 TYR A CA 1
ATOM 4457 C C . TYR A 1 550 ? 35.149 8.257 -3.807 1.00 91.25 550 TYR A C 1
ATOM 4459 O O . TYR A 1 550 ? 35.895 8.832 -4.594 1.00 91.25 550 TYR A O 1
ATOM 4467 N N . PHE A 1 551 ? 34.427 7.198 -4.188 1.00 90.88 551 PHE A N 1
ATOM 4468 C CA . PHE A 1 551 ? 34.521 6.638 -5.540 1.00 90.88 551 PHE A CA 1
ATOM 4469 C C . PHE A 1 551 ? 33.897 7.545 -6.595 1.00 90.88 551 PHE A C 1
ATOM 4471 O O . PHE A 1 551 ? 34.385 7.571 -7.721 1.00 90.88 551 PHE A O 1
ATOM 4478 N N . PHE A 1 552 ? 32.846 8.287 -6.248 1.00 95.06 552 PHE A N 1
ATOM 4479 C CA . PHE A 1 552 ? 32.272 9.294 -7.139 1.00 95.06 552 PHE A CA 1
ATOM 4480 C C . PHE A 1 552 ? 33.216 10.480 -7.349 1.00 95.06 552 PHE A C 1
ATOM 4482 O O . PHE A 1 552 ? 33.346 10.961 -8.474 1.00 95.06 552 PHE A O 1
ATOM 4489 N N . ASP A 1 553 ? 33.909 10.912 -6.295 1.00 95.12 553 ASP A N 1
ATOM 4490 C CA . ASP A 1 553 ? 34.929 11.956 -6.380 1.00 95.12 553 ASP A CA 1
ATOM 4491 C C . ASP A 1 553 ? 36.079 11.544 -7.309 1.00 95.12 553 ASP A C 1
ATOM 4493 O O . ASP A 1 553 ? 36.419 12.269 -8.246 1.00 95.12 553 ASP A O 1
ATOM 4497 N N . GLU A 1 554 ? 36.611 10.332 -7.130 1.00 93.12 554 GLU A N 1
ATOM 4498 C CA . GLU A 1 554 ? 37.631 9.779 -8.024 1.00 93.12 554 GLU A CA 1
ATOM 4499 C C . GLU A 1 554 ? 37.115 9.645 -9.460 1.00 93.12 554 GLU A C 1
ATOM 4501 O O . GLU A 1 554 ? 37.769 10.120 -10.387 1.00 93.12 554 GLU A O 1
ATOM 4506 N N . ALA A 1 555 ? 35.917 9.083 -9.650 1.00 94.81 555 ALA A N 1
ATOM 4507 C CA . ALA A 1 555 ? 35.277 8.937 -10.955 1.00 94.81 555 ALA A CA 1
ATOM 4508 C C . ALA A 1 555 ? 35.155 10.283 -11.692 1.00 94.81 555 ALA A C 1
ATOM 4510 O O . ALA A 1 555 ? 35.478 10.360 -12.879 1.00 94.81 555 ALA A O 1
ATOM 4511 N N . LYS A 1 556 ? 34.766 11.358 -10.991 1.00 96.19 556 LYS A N 1
ATOM 4512 C CA . LYS A 1 556 ? 34.663 12.704 -11.572 1.00 96.19 556 LYS A CA 1
ATOM 4513 C C . LYS A 1 556 ? 36.029 13.255 -11.988 1.00 96.19 556 LYS A C 1
ATOM 4515 O O . LYS A 1 556 ? 36.132 13.819 -13.077 1.00 96.19 556 LYS A O 1
ATOM 4520 N N . LYS A 1 557 ? 37.084 13.061 -11.182 1.00 95.94 557 LYS A N 1
ATOM 4521 C CA . LYS A 1 557 ? 38.457 13.510 -11.509 1.00 95.94 557 LYS A CA 1
ATOM 4522 C C . LYS A 1 557 ? 38.979 12.883 -12.797 1.00 95.94 557 LYS A C 1
ATOM 4524 O O . LYS A 1 557 ? 39.599 13.571 -13.606 1.00 95.94 557 LYS A O 1
ATOM 4529 N N . ILE A 1 558 ? 38.701 11.597 -13.002 1.00 95.62 558 ILE A N 1
ATOM 4530 C CA . ILE A 1 558 ? 39.102 10.865 -14.212 1.00 95.62 558 ILE A CA 1
ATOM 4531 C C . ILE A 1 558 ? 38.029 10.869 -15.309 1.00 95.62 558 ILE A C 1
ATOM 4533 O O . ILE A 1 558 ? 38.157 10.099 -16.251 1.00 95.62 558 ILE A O 1
ATOM 4537 N N . LYS A 1 559 ? 37.009 11.736 -15.209 1.00 95.50 559 LYS A N 1
ATOM 4538 C CA . LYS A 1 559 ? 35.970 11.980 -16.229 1.00 95.50 559 LYS A CA 1
ATOM 4539 C C . LYS A 1 559 ? 35.111 10.759 -16.609 1.00 95.50 559 LYS A C 1
ATOM 4541 O O . LYS A 1 559 ? 34.639 10.658 -17.737 1.00 95.50 559 LYS A O 1
ATOM 4546 N N . VAL A 1 560 ? 34.840 9.861 -15.660 1.00 96.56 560 VAL A N 1
ATOM 4547 C CA . VAL A 1 560 ? 33.812 8.816 -15.826 1.00 96.56 560 VAL A CA 1
ATOM 4548 C C . VAL A 1 560 ? 32.432 9.461 -15.989 1.00 96.56 560 VAL A C 1
ATOM 4550 O O . VAL A 1 560 ? 32.018 10.264 -15.157 1.00 96.56 560 VAL A O 1
ATOM 4553 N N . GLU A 1 561 ? 31.697 9.054 -17.021 1.00 96.12 561 GLU A N 1
ATOM 4554 C CA . GLU A 1 561 ? 30.333 9.523 -17.324 1.00 96.12 561 GLU A CA 1
ATOM 4555 C C . GLU A 1 561 ? 29.268 8.517 -16.855 1.00 96.12 561 GLU A C 1
ATOM 4557 O O . GLU A 1 561 ? 28.133 8.887 -16.546 1.00 96.12 561 GLU A O 1
ATOM 4562 N N . PHE A 1 562 ? 29.640 7.233 -16.785 1.00 97.50 562 PHE A N 1
ATOM 4563 C CA . PHE A 1 562 ? 28.744 6.136 -16.434 1.00 97.50 562 PHE A CA 1
ATOM 4564 C C . PHE A 1 562 ? 29.376 5.157 -15.443 1.00 97.50 562 PHE A C 1
ATOM 4566 O O . PHE A 1 562 ? 30.471 4.641 -15.667 1.00 97.50 562 PHE A O 1
ATOM 4573 N N . LEU A 1 563 ? 28.667 4.847 -14.359 1.00 96.69 563 LEU A N 1
ATOM 4574 C CA . LEU A 1 563 ? 29.152 3.968 -13.298 1.00 96.69 563 LEU A CA 1
ATOM 4575 C C . LEU A 1 563 ? 28.219 2.774 -13.082 1.00 96.69 563 LEU A C 1
ATOM 4577 O O . LEU A 1 563 ? 27.058 2.923 -12.692 1.00 96.69 563 LEU A O 1
ATOM 4581 N N . VAL A 1 564 ? 28.741 1.566 -13.278 1.00 96.19 564 VAL A N 1
ATOM 4582 C CA . VAL A 1 564 ? 28.058 0.330 -12.887 1.00 96.19 564 VAL A CA 1
ATOM 4583 C C . VAL A 1 564 ? 28.456 -0.019 -11.457 1.00 96.19 564 VAL A C 1
ATOM 4585 O O . VAL A 1 564 ? 29.639 -0.175 -11.156 1.00 96.19 564 VAL A O 1
ATOM 4588 N N . VAL A 1 565 ? 27.465 -0.157 -10.578 1.00 93.94 565 VAL A N 1
ATOM 4589 C CA . VAL A 1 565 ? 27.655 -0.491 -9.162 1.00 93.94 565 VAL A CA 1
ATOM 4590 C C . VAL A 1 565 ? 27.082 -1.879 -8.902 1.00 93.94 565 VAL A C 1
ATOM 4592 O O . VAL A 1 565 ? 25.919 -2.135 -9.199 1.00 93.94 565 VAL A O 1
ATOM 4595 N N . ILE A 1 566 ? 27.898 -2.782 -8.363 1.00 93.00 566 ILE A N 1
ATOM 4596 C CA . ILE A 1 566 ? 27.473 -4.114 -7.926 1.00 93.00 566 ILE A CA 1
ATOM 4597 C C . ILE A 1 566 ? 27.364 -4.112 -6.404 1.00 93.00 566 ILE A C 1
ATOM 4599 O O . ILE A 1 566 ? 28.389 -4.061 -5.725 1.00 93.00 566 ILE A O 1
ATOM 4603 N N . SER A 1 567 ? 26.149 -4.185 -5.865 1.00 89.25 567 SER A N 1
ATOM 4604 C CA . SER A 1 567 ? 25.893 -4.101 -4.425 1.00 89.25 567 SER A CA 1
ATOM 4605 C C . SER A 1 567 ? 25.475 -5.438 -3.801 1.00 89.25 567 SER A C 1
ATOM 4607 O O . SER A 1 567 ? 24.903 -6.317 -4.454 1.00 89.25 567 SER A O 1
ATOM 4609 N N . ASP A 1 568 ? 25.720 -5.591 -2.501 1.00 82.56 568 ASP A N 1
ATOM 4610 C CA . ASP A 1 568 ? 25.054 -6.618 -1.690 1.00 82.56 568 ASP A CA 1
ATOM 4611 C C . ASP A 1 568 ? 23.552 -6.283 -1.560 1.00 82.56 568 ASP A C 1
ATOM 4613 O O . ASP A 1 568 ? 23.180 -5.126 -1.362 1.00 82.56 568 ASP A O 1
ATOM 4617 N N . LEU A 1 569 ? 22.683 -7.294 -1.663 1.00 72.12 569 LEU A N 1
ATOM 4618 C CA . LEU A 1 569 ? 21.228 -7.164 -1.497 1.00 72.12 569 LEU A CA 1
ATOM 4619 C C . LEU A 1 569 ? 20.846 -6.615 -0.110 1.00 72.12 569 LEU A C 1
ATOM 4621 O O . LEU A 1 569 ? 19.801 -5.985 0.049 1.00 72.12 569 LEU A O 1
ATOM 4625 N N . LYS A 1 570 ? 21.685 -6.864 0.900 1.00 69.75 570 LYS A N 1
ATOM 4626 C CA . LYS A 1 570 ? 21.424 -6.466 2.289 1.00 69.75 570 LYS A CA 1
ATOM 4627 C C . LYS A 1 570 ? 21.650 -4.982 2.562 1.00 69.75 570 LYS A C 1
ATOM 4629 O O . LYS A 1 570 ? 21.289 -4.531 3.647 1.00 69.75 570 LYS A O 1
ATOM 4634 N N . ILE A 1 571 ? 22.262 -4.241 1.636 1.00 71.06 571 ILE A N 1
ATOM 4635 C CA . ILE A 1 571 ? 22.589 -2.833 1.858 1.00 71.06 571 ILE A CA 1
ATOM 4636 C C . ILE A 1 571 ? 21.597 -1.940 1.118 1.00 71.06 571 ILE A C 1
ATOM 4638 O O . ILE A 1 571 ? 21.533 -1.944 -0.111 1.00 71.06 571 ILE A O 1
ATOM 4642 N N . ASP A 1 572 ? 20.843 -1.149 1.879 1.00 72.44 572 ASP A N 1
ATOM 4643 C CA . ASP A 1 572 ? 19.998 -0.092 1.331 1.00 72.44 572 ASP A CA 1
ATOM 4644 C C . ASP A 1 572 ? 20.835 1.171 1.090 1.00 72.44 572 ASP A C 1
ATOM 4646 O O . ASP A 1 572 ? 21.126 1.932 2.009 1.00 72.44 572 ASP A O 1
ATOM 4650 N N . MET A 1 573 ? 21.266 1.351 -0.157 1.00 81.56 573 MET A N 1
ATOM 4651 C CA . MET A 1 573 ? 22.104 2.474 -0.603 1.00 81.56 573 MET A CA 1
ATOM 4652 C C . MET A 1 573 ? 21.446 3.295 -1.716 1.00 81.56 573 MET A C 1
ATOM 4654 O O . MET A 1 573 ? 22.078 4.175 -2.296 1.00 81.56 573 MET A O 1
ATOM 4658 N N . GLN A 1 574 ? 20.196 2.991 -2.085 1.00 79.62 574 GLN A N 1
ATOM 4659 C CA . GLN A 1 574 ? 19.593 3.568 -3.289 1.00 79.62 574 GLN A CA 1
ATOM 4660 C C . GLN A 1 574 ? 19.405 5.085 -3.166 1.00 79.62 574 GLN A C 1
ATOM 4662 O O . GLN A 1 574 ? 19.637 5.805 -4.137 1.00 79.62 574 GLN A O 1
ATOM 4667 N N . GLY A 1 575 ? 19.039 5.569 -1.974 1.00 81.94 575 GLY A N 1
ATOM 4668 C CA . GLY A 1 575 ? 18.937 7.002 -1.691 1.00 81.94 575 GLY A CA 1
ATOM 4669 C C . GLY A 1 575 ? 20.283 7.723 -1.806 1.00 81.94 575 GLY A C 1
ATOM 4670 O O . GLY A 1 575 ? 20.380 8.724 -2.511 1.00 81.94 575 GLY A O 1
ATOM 4671 N N . GLU A 1 576 ? 21.331 7.179 -1.178 1.00 86.94 576 GLU A N 1
ATOM 4672 C CA . GLU A 1 576 ? 22.695 7.725 -1.244 1.00 86.94 576 GLU A CA 1
ATOM 4673 C C . GLU A 1 576 ? 23.220 7.740 -2.686 1.00 86.94 576 GLU A C 1
ATOM 4675 O O . GLU A 1 576 ? 23.694 8.766 -3.168 1.00 86.94 576 GLU A O 1
ATOM 4680 N N . LEU A 1 577 ? 23.053 6.636 -3.419 1.00 89.94 577 LEU A N 1
ATOM 4681 C CA . LEU A 1 577 ? 23.485 6.527 -4.809 1.00 89.94 577 LEU A CA 1
ATOM 4682 C C . LEU A 1 577 ? 22.807 7.574 -5.706 1.00 89.94 577 LEU A C 1
ATOM 4684 O O . LEU A 1 577 ? 23.470 8.180 -6.543 1.00 89.94 577 LEU A O 1
ATOM 4688 N N . LYS A 1 578 ? 21.498 7.810 -5.531 1.00 88.19 578 LYS A N 1
ATOM 4689 C CA . LYS A 1 578 ? 20.759 8.815 -6.313 1.00 88.19 578 LYS A CA 1
ATOM 4690 C C . LYS A 1 578 ? 21.114 10.249 -5.950 1.00 88.19 578 LYS A C 1
ATOM 4692 O O . LYS A 1 578 ? 21.144 11.102 -6.835 1.00 88.19 578 LYS A O 1
ATOM 4697 N N . TYR A 1 579 ? 21.444 10.505 -4.689 1.00 90.19 579 TYR A N 1
ATOM 4698 C CA . TYR A 1 579 ? 22.018 11.781 -4.283 1.00 90.19 579 TYR A CA 1
ATOM 4699 C C . TYR A 1 579 ? 23.375 12.029 -4.962 1.00 90.19 579 TYR A C 1
ATOM 4701 O O . TYR A 1 579 ? 23.580 13.092 -5.550 1.00 90.19 579 TYR A O 1
ATOM 4709 N N . LEU A 1 580 ? 24.273 11.037 -4.958 1.00 93.62 580 LEU A N 1
ATOM 4710 C CA . LEU A 1 580 ? 25.596 11.152 -5.581 1.00 93.62 580 LEU A CA 1
ATOM 4711 C C . LEU A 1 580 ? 25.527 11.263 -7.113 1.00 93.62 580 LEU A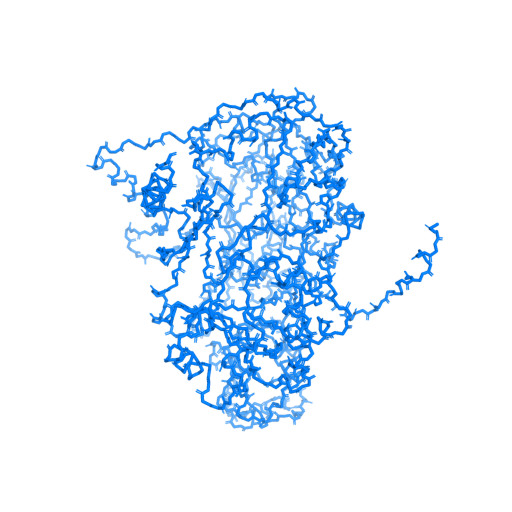 C 1
ATOM 4713 O O . LEU A 1 580 ? 26.258 12.065 -7.687 1.00 93.62 580 LEU A O 1
ATOM 4717 N N . GLU A 1 581 ? 24.610 10.541 -7.768 1.00 92.94 581 GLU A N 1
ATOM 4718 C CA . GLU A 1 581 ? 24.322 10.672 -9.209 1.00 92.94 581 GLU A CA 1
ATOM 4719 C C . GLU A 1 581 ? 24.033 12.131 -9.586 1.00 92.94 581 GLU A C 1
ATOM 4721 O O . GLU A 1 581 ? 24.617 12.644 -10.538 1.00 92.94 581 GLU A O 1
ATOM 4726 N N . ARG A 1 582 ? 23.203 12.830 -8.797 1.00 90.94 582 ARG A N 1
ATOM 4727 C CA . ARG A 1 582 ? 22.880 14.246 -9.027 1.00 90.94 582 ARG A CA 1
ATOM 4728 C C . ARG A 1 582 ? 24.022 15.186 -8.637 1.00 90.94 582 ARG A C 1
ATOM 4730 O O . ARG A 1 582 ? 24.260 16.156 -9.343 1.00 90.94 582 ARG A O 1
ATOM 4737 N N . LYS A 1 583 ? 24.726 14.913 -7.533 1.00 94.75 583 LYS A N 1
ATOM 4738 C CA . LYS A 1 583 ? 25.835 15.754 -7.048 1.00 94.75 583 LYS A CA 1
ATOM 4739 C C . LYS A 1 583 ? 27.027 15.769 -8.010 1.00 94.75 583 LYS A C 1
ATOM 4741 O O . LYS A 1 583 ? 27.641 16.814 -8.194 1.00 94.75 583 LYS A O 1
ATOM 4746 N N . TYR A 1 584 ? 27.370 14.617 -8.582 1.00 95.94 584 TYR A N 1
ATOM 4747 C CA . TYR A 1 584 ? 28.542 14.461 -9.449 1.00 95.94 584 TYR A CA 1
ATOM 4748 C C . TYR A 1 584 ? 28.196 14.435 -10.942 1.00 95.94 584 TYR A C 1
ATOM 4750 O O . TYR A 1 584 ? 29.109 14.511 -11.766 1.00 95.94 584 TYR A O 1
ATOM 4758 N N . GLU A 1 585 ? 26.907 14.362 -11.291 1.00 94.38 585 GLU A N 1
ATOM 4759 C CA . GLU A 1 585 ? 26.403 14.266 -12.670 1.00 94.38 585 GLU A CA 1
ATOM 4760 C C . GLU A 1 585 ? 26.954 13.034 -13.407 1.00 94.38 585 GLU A C 1
ATOM 4762 O O . GLU A 1 585 ? 27.358 13.105 -14.565 1.00 94.38 585 GLU A O 1
ATOM 4767 N N . ILE A 1 586 ? 27.012 11.896 -12.710 1.00 95.75 586 ILE A N 1
ATOM 4768 C CA . ILE A 1 586 ? 27.483 10.615 -13.255 1.00 95.75 586 ILE A CA 1
ATOM 4769 C C . ILE A 1 586 ? 26.301 9.658 -13.288 1.00 95.75 586 ILE A C 1
ATOM 4771 O O . ILE A 1 586 ? 25.781 9.284 -12.235 1.00 95.75 586 ILE A O 1
ATOM 4775 N N . ALA A 1 587 ? 25.892 9.229 -14.481 1.00 94.81 587 ALA A N 1
ATOM 4776 C CA . ALA A 1 587 ? 24.796 8.282 -14.631 1.00 94.81 587 ALA A CA 1
ATOM 4777 C C . ALA A 1 587 ? 25.176 6.930 -14.014 1.00 94.81 587 ALA A C 1
ATOM 4779 O O . ALA A 1 587 ? 26.275 6.420 -14.237 1.00 94.81 587 ALA A O 1
ATOM 4780 N N . THR A 1 588 ? 24.266 6.306 -13.259 1.00 95.56 588 THR A N 1
ATOM 4781 C CA . THR A 1 588 ? 24.577 5.039 -12.582 1.00 95.56 588 THR A CA 1
ATOM 4782 C C . THR A 1 588 ? 23.673 3.884 -12.974 1.00 95.56 588 THR A C 1
ATOM 4784 O O . THR A 1 588 ? 22.486 4.043 -13.276 1.00 95.56 588 THR A O 1
ATOM 4787 N N . GLN A 1 589 ? 24.213 2.669 -12.920 1.00 95.44 589 GLN A N 1
ATOM 4788 C CA . GLN A 1 589 ? 23.458 1.425 -13.004 1.00 95.44 589 GLN A CA 1
ATOM 4789 C C . GLN A 1 589 ? 23.819 0.527 -11.821 1.00 95.44 589 GLN A C 1
ATOM 4791 O O . GLN A 1 589 ? 24.845 -0.145 -11.838 1.00 95.44 589 GLN A O 1
ATOM 4796 N N . ASN A 1 590 ? 22.951 0.494 -10.808 1.00 93.12 590 ASN A N 1
ATOM 4797 C CA . ASN A 1 590 ? 23.086 -0.446 -9.697 1.00 93.12 590 ASN A CA 1
ATOM 4798 C C . ASN A 1 590 ? 22.517 -1.823 -10.064 1.00 93.12 590 ASN A C 1
ATOM 4800 O O . ASN A 1 590 ? 21.439 -1.908 -10.663 1.00 93.12 590 ASN A O 1
ATOM 4804 N N . ILE A 1 591 ? 23.217 -2.886 -9.681 1.00 92.62 591 ILE A N 1
ATOM 4805 C CA . ILE A 1 591 ? 22.783 -4.283 -9.784 1.00 92.62 591 ILE A CA 1
ATOM 4806 C C . ILE A 1 591 ? 23.216 -5.046 -8.532 1.00 92.62 591 ILE A C 1
ATOM 4808 O O . ILE A 1 591 ? 24.245 -4.745 -7.937 1.00 92.62 591 ILE A O 1
ATOM 4812 N N . THR A 1 592 ? 22.454 -6.058 -8.126 1.00 90.50 592 THR A N 1
ATOM 4813 C CA . THR A 1 592 ? 22.852 -6.884 -6.980 1.00 90.50 592 THR A CA 1
ATOM 4814 C C . THR A 1 592 ? 23.879 -7.935 -7.391 1.00 90.50 592 THR A C 1
ATOM 4816 O O . THR A 1 592 ? 23.916 -8.371 -8.544 1.00 90.50 592 THR A O 1
ATOM 4819 N N . ALA A 1 593 ? 24.678 -8.402 -6.432 1.00 89.75 593 ALA A N 1
ATOM 4820 C CA . ALA A 1 593 ? 25.651 -9.476 -6.630 1.00 89.75 593 ALA A CA 1
ATOM 4821 C C . ALA A 1 593 ? 25.049 -10.730 -7.297 1.00 89.75 593 ALA A C 1
ATOM 4823 O O . ALA A 1 593 ? 25.616 -11.271 -8.246 1.00 89.75 593 ALA A O 1
ATOM 4824 N N . ASN A 1 594 ? 23.858 -11.148 -6.855 1.00 87.81 594 ASN A N 1
ATOM 4825 C CA . ASN A 1 594 ? 23.153 -12.303 -7.417 1.00 87.81 594 ASN A CA 1
ATOM 4826 C C . ASN A 1 594 ? 22.779 -12.088 -8.889 1.00 87.81 594 ASN A C 1
ATOM 4828 O O . ASN A 1 594 ? 22.963 -12.986 -9.707 1.00 87.81 594 ASN A O 1
ATOM 4832 N N . VAL A 1 595 ? 22.292 -10.891 -9.231 1.00 89.75 595 VAL A N 1
ATOM 4833 C CA . VAL A 1 595 ? 21.931 -10.525 -10.608 1.00 89.75 595 VAL A CA 1
ATOM 4834 C C . VAL A 1 595 ? 23.171 -10.476 -11.499 1.00 89.75 595 VAL A C 1
ATOM 4836 O O . VAL A 1 595 ? 23.132 -10.972 -12.621 1.00 89.75 595 VAL A O 1
ATOM 4839 N N . ALA A 1 596 ? 24.285 -9.933 -11.002 1.00 91.19 596 ALA A N 1
ATOM 4840 C CA . ALA A 1 596 ? 25.548 -9.908 -11.736 1.00 91.19 596 ALA A CA 1
ATOM 4841 C C . ALA A 1 596 ? 26.082 -11.325 -12.020 1.00 91.19 596 ALA A C 1
ATOM 4843 O O . ALA A 1 596 ? 26.556 -11.592 -13.123 1.00 91.19 596 ALA A O 1
ATOM 4844 N N . ASN A 1 597 ? 25.967 -12.244 -11.056 1.00 89.94 597 ASN A N 1
ATOM 4845 C CA . ASN A 1 597 ? 26.383 -13.641 -11.215 1.00 89.94 597 ASN A CA 1
ATOM 4846 C C . ASN A 1 597 ? 25.482 -14.433 -12.179 1.00 89.94 597 ASN A C 1
ATOM 4848 O O . ASN A 1 597 ? 25.989 -15.196 -13.005 1.00 89.94 597 ASN A O 1
ATOM 4852 N N . ASP A 1 598 ? 24.163 -14.233 -12.119 1.00 88.62 598 ASP A N 1
ATOM 4853 C CA . ASP A 1 598 ? 23.224 -14.818 -13.086 1.00 88.62 598 ASP A CA 1
ATOM 4854 C C . ASP A 1 598 ? 23.524 -14.328 -14.512 1.00 88.62 598 ASP A C 1
ATOM 4856 O O . ASP A 1 598 ? 23.728 -15.127 -15.434 1.00 88.62 598 ASP A O 1
ATOM 4860 N N . ALA A 1 599 ? 23.674 -13.010 -14.666 1.00 89.12 599 ALA A N 1
ATOM 4861 C CA . ALA A 1 599 ? 24.057 -12.364 -15.915 1.00 89.12 599 ALA A CA 1
ATOM 4862 C C . ALA A 1 599 ? 25.393 -12.894 -16.471 1.00 89.12 599 ALA A C 1
ATOM 4864 O O . ALA A 1 599 ? 25.511 -13.102 -17.672 1.00 89.12 599 ALA A O 1
ATOM 4865 N N . ALA A 1 600 ? 26.383 -13.158 -15.615 1.00 86.31 600 ALA A N 1
ATOM 4866 C CA . ALA A 1 600 ? 27.701 -13.642 -16.027 1.00 86.31 600 ALA A CA 1
ATOM 4867 C C . ALA A 1 600 ? 27.735 -15.113 -16.481 1.00 86.31 600 ALA A C 1
ATOM 4869 O O . ALA A 1 600 ? 28.724 -15.530 -17.082 1.00 86.31 600 ALA A O 1
ATOM 4870 N N . THR A 1 601 ? 26.718 -15.919 -16.154 1.00 81.50 601 THR A N 1
ATOM 4871 C CA . THR A 1 601 ? 26.757 -17.375 -16.372 1.00 81.50 601 THR A CA 1
ATOM 4872 C C . THR A 1 601 ? 25.763 -17.857 -17.422 1.00 81.50 601 THR A C 1
ATOM 4874 O O . THR A 1 601 ? 26.165 -18.592 -18.324 1.00 81.50 601 THR A O 1
ATOM 4877 N N . ARG A 1 602 ? 24.470 -17.516 -17.303 1.00 69.06 602 ARG A N 1
ATOM 4878 C CA . ARG A 1 602 ? 23.395 -18.035 -18.186 1.00 69.06 602 ARG A CA 1
ATOM 4879 C C . ARG A 1 602 ? 22.228 -17.062 -18.415 1.00 69.06 602 ARG A C 1
ATOM 4881 O O . ARG A 1 602 ? 21.318 -17.374 -19.181 1.00 69.06 602 ARG A O 1
ATOM 4888 N N . GLY A 1 603 ? 22.233 -15.892 -17.783 1.00 75.56 603 GLY A N 1
ATOM 4889 C CA . GLY A 1 603 ? 21.122 -14.942 -17.798 1.00 75.56 603 GLY A CA 1
ATOM 4890 C C . GLY A 1 603 ? 21.115 -14.005 -19.006 1.00 75.56 603 GLY A C 1
ATOM 4891 O O . GLY A 1 603 ? 21.228 -12.795 -18.824 1.00 75.56 603 GLY A O 1
ATOM 4892 N N . THR A 1 604 ? 20.944 -14.510 -20.236 1.00 83.56 604 THR A N 1
ATOM 4893 C CA . THR A 1 604 ? 20.825 -13.637 -21.428 1.00 83.56 604 THR A CA 1
ATOM 4894 C C . THR A 1 604 ? 19.680 -12.632 -21.272 1.00 83.56 604 THR A C 1
ATOM 4896 O O . THR A 1 604 ? 19.873 -11.451 -21.536 1.00 83.56 604 THR A O 1
ATOM 4899 N N . ALA A 1 605 ? 18.525 -13.064 -20.755 1.00 87.69 605 ALA A N 1
ATOM 4900 C CA . ALA A 1 605 ? 17.394 -12.175 -20.475 1.00 87.69 605 ALA A CA 1
ATOM 4901 C C . ALA A 1 605 ? 17.714 -11.144 -19.373 1.00 87.69 605 ALA A C 1
ATOM 4903 O O . ALA A 1 605 ? 17.322 -9.982 -19.461 1.00 87.69 605 ALA A O 1
ATOM 4904 N N . THR A 1 606 ? 18.463 -11.548 -18.343 1.00 91.31 606 THR A N 1
ATOM 4905 C CA . THR A 1 606 ? 18.926 -10.658 -17.268 1.00 91.31 606 THR A CA 1
ATOM 4906 C C . THR A 1 606 ? 19.851 -9.574 -17.821 1.00 91.31 606 THR A C 1
ATOM 4908 O O . THR A 1 606 ? 19.650 -8.394 -17.537 1.00 91.31 606 THR A O 1
ATOM 4911 N N . LEU A 1 607 ? 20.815 -9.945 -18.670 1.00 92.44 607 LEU A N 1
ATOM 4912 C CA . LEU A 1 607 ? 21.692 -9.004 -19.370 1.00 92.44 607 LEU A CA 1
ATOM 4913 C C . LEU A 1 607 ? 20.921 -8.074 -20.307 1.00 92.44 607 LEU A C 1
ATOM 4915 O O . LEU A 1 607 ? 21.165 -6.869 -20.284 1.00 92.44 607 LEU A O 1
ATOM 4919 N N . GLU A 1 608 ? 19.981 -8.605 -21.094 1.00 92.38 608 GLU A N 1
ATOM 4920 C CA . GLU A 1 608 ? 19.129 -7.801 -21.977 1.00 92.38 608 GLU A CA 1
ATOM 4921 C C . GLU A 1 608 ? 18.372 -6.734 -21.178 1.00 92.38 608 GLU A C 1
ATOM 4923 O O . GLU A 1 608 ? 18.389 -5.570 -21.571 1.00 92.38 608 GLU A O 1
ATOM 4928 N N . ASN A 1 609 ? 17.817 -7.082 -20.012 1.00 93.62 609 ASN A N 1
ATOM 4929 C CA . ASN A 1 609 ? 17.137 -6.140 -19.117 1.00 93.62 609 ASN A CA 1
ATOM 4930 C C . ASN A 1 609 ? 18.071 -5.080 -18.513 1.00 93.62 609 ASN A C 1
ATOM 4932 O O . ASN A 1 609 ? 17.667 -3.925 -18.347 1.00 93.62 609 ASN A O 1
ATOM 4936 N N . ILE A 1 610 ? 19.309 -5.450 -18.166 1.00 95.75 610 ILE A N 1
ATOM 4937 C CA . ILE A 1 610 ? 20.317 -4.492 -17.686 1.00 95.75 610 ILE A CA 1
ATOM 4938 C C . ILE A 1 610 ? 20.636 -3.498 -18.808 1.00 95.75 610 ILE A C 1
ATOM 4940 O O . ILE A 1 610 ? 20.539 -2.291 -18.602 1.00 95.75 610 ILE A O 1
ATOM 4944 N N . VAL A 1 611 ? 20.942 -3.988 -20.011 1.00 96.50 611 VAL A N 1
ATOM 4945 C CA . VAL A 1 611 ? 21.319 -3.142 -21.151 1.00 96.50 611 VAL A CA 1
ATOM 4946 C C . VAL A 1 611 ? 20.134 -2.319 -21.678 1.00 96.50 611 VAL A C 1
ATOM 4948 O O . VAL A 1 611 ? 20.335 -1.173 -22.073 1.00 96.50 611 VAL A O 1
ATOM 4951 N N . HIS A 1 612 ? 18.896 -2.825 -21.595 1.00 95.44 612 HIS A N 1
ATOM 4952 C CA . HIS A 1 612 ? 17.668 -2.061 -21.882 1.00 95.44 612 HIS A CA 1
ATOM 4953 C C . HIS A 1 612 ? 17.546 -0.811 -21.005 1.00 95.44 612 HIS A C 1
ATOM 4955 O O . HIS A 1 612 ? 17.001 0.195 -21.455 1.00 95.44 612 HIS A O 1
ATOM 4961 N N . LYS A 1 613 ? 18.038 -0.862 -19.760 1.00 96.25 613 LYS A N 1
ATOM 4962 C CA . LYS A 1 613 ? 18.060 0.284 -18.836 1.00 96.25 613 LYS A CA 1
ATOM 4963 C C . LYS A 1 613 ? 19.306 1.147 -19.003 1.00 96.25 613 LYS A C 1
ATOM 4965 O O . LYS A 1 613 ? 19.235 2.348 -18.764 1.00 96.25 613 LYS A O 1
ATOM 4970 N N . THR A 1 614 ? 20.430 0.557 -19.405 1.00 97.31 614 THR A N 1
ATOM 4971 C CA . THR A 1 614 ? 21.669 1.290 -19.695 1.00 97.31 614 THR A CA 1
ATOM 4972 C C . THR A 1 614 ? 21.511 2.200 -20.907 1.00 97.31 614 THR A C 1
ATOM 4974 O O . THR A 1 614 ? 21.900 3.358 -20.837 1.00 97.31 614 THR A O 1
ATOM 4977 N N . ASN A 1 615 ? 20.925 1.712 -22.002 1.00 96.50 615 ASN A N 1
ATOM 4978 C CA . ASN A 1 615 ? 20.832 2.466 -23.252 1.00 96.50 615 ASN A CA 1
ATOM 4979 C C . ASN A 1 615 ? 20.212 3.875 -23.092 1.00 96.50 615 ASN A C 1
ATOM 4981 O O . ASN A 1 615 ? 20.890 4.837 -23.450 1.00 96.50 615 ASN A O 1
ATOM 4985 N N . PRO A 1 616 ? 19.017 4.052 -22.484 1.00 94.12 616 PRO A N 1
ATOM 4986 C CA . PRO A 1 616 ? 18.447 5.386 -22.274 1.00 94.12 616 PRO A CA 1
ATOM 4987 C C . PRO A 1 616 ? 19.248 6.256 -21.300 1.00 94.12 616 PRO A C 1
ATOM 4989 O O . PRO A 1 616 ? 19.268 7.472 -21.453 1.00 94.12 616 PRO A O 1
ATOM 4992 N N . LYS A 1 617 ? 19.976 5.668 -20.340 1.00 93.81 617 LYS A N 1
ATOM 4993 C CA . LYS A 1 617 ? 20.886 6.428 -19.458 1.00 93.81 617 LYS A CA 1
ATOM 4994 C C . LYS A 1 617 ? 22.097 6.992 -20.193 1.00 93.81 617 LYS A C 1
ATOM 4996 O O . LYS A 1 617 ? 22.697 7.946 -19.717 1.00 93.81 617 LYS A O 1
ATOM 5001 N N . LEU A 1 618 ? 22.447 6.393 -21.328 1.00 95.06 618 LEU A N 1
ATOM 5002 C CA . LEU A 1 618 ? 23.514 6.837 -22.220 1.00 95.06 618 LEU A CA 1
ATOM 5003 C C . LEU A 1 618 ? 22.968 7.611 -23.434 1.00 95.06 618 LEU A C 1
ATOM 5005 O O . LEU A 1 618 ? 23.650 7.722 -24.450 1.00 95.06 618 LEU A O 1
ATOM 5009 N N . GLY A 1 619 ? 21.721 8.096 -23.362 1.00 91.38 619 GLY A N 1
ATOM 5010 C CA . GLY A 1 619 ? 21.091 8.893 -24.418 1.00 91.38 619 GLY A CA 1
ATOM 5011 C C . GLY A 1 619 ? 20.594 8.097 -25.632 1.00 91.38 619 GLY A C 1
ATOM 5012 O O . GLY A 1 619 ? 20.330 8.683 -26.681 1.00 91.38 619 GLY A O 1
ATOM 5013 N N . GLY A 1 620 ? 20.481 6.771 -25.535 1.00 93.69 620 GLY A N 1
ATOM 5014 C CA . GLY A 1 620 ? 19.929 5.919 -26.591 1.00 93.69 620 GLY A CA 1
ATOM 5015 C C . GLY A 1 620 ? 18.413 5.714 -26.506 1.00 93.69 620 GLY A C 1
ATOM 5016 O O . GLY A 1 620 ? 17.798 5.897 -25.459 1.00 93.69 620 GLY A O 1
ATOM 5017 N N . THR A 1 621 ? 17.826 5.235 -27.601 1.00 93.50 621 THR A N 1
ATOM 5018 C CA . THR A 1 621 ? 16.397 4.909 -27.731 1.00 93.50 621 THR A CA 1
ATOM 5019 C C . THR A 1 621 ? 16.260 3.446 -28.132 1.00 93.50 621 THR A C 1
ATOM 5021 O O . THR A 1 621 ? 16.774 3.032 -29.170 1.00 93.50 621 THR A O 1
ATOM 5024 N N . ASN A 1 622 ? 15.603 2.630 -27.302 1.00 94.62 622 ASN A N 1
ATOM 5025 C CA . ASN A 1 622 ? 15.557 1.176 -27.509 1.00 94.62 622 ASN A CA 1
ATOM 5026 C C . ASN A 1 622 ? 14.743 0.788 -28.749 1.00 94.62 622 ASN A C 1
ATOM 5028 O O . ASN A 1 622 ? 15.203 0.000 -29.571 1.00 94.62 622 ASN A O 1
ATOM 5032 N N . TYR A 1 623 ? 13.534 1.326 -28.858 1.00 93.62 623 TYR A N 1
ATOM 5033 C CA . TYR A 1 623 ? 12.570 1.049 -29.917 1.00 93.62 623 TYR A CA 1
ATOM 5034 C C . TYR A 1 623 ? 11.525 2.166 -29.946 1.00 93.62 623 TYR A C 1
ATOM 5036 O O . TYR A 1 623 ? 11.377 2.902 -28.969 1.00 93.62 623 TYR A O 1
ATOM 5044 N N . THR A 1 624 ? 10.775 2.247 -31.037 1.00 91.62 624 THR A N 1
ATOM 5045 C CA . THR A 1 624 ? 9.558 3.063 -31.155 1.00 91.62 624 THR A CA 1
ATOM 5046 C C . THR A 1 624 ? 8.371 2.166 -31.479 1.00 91.62 624 THR A C 1
ATOM 5048 O O . THR A 1 624 ? 8.510 0.940 -31.545 1.00 91.62 624 THR A O 1
ATOM 5051 N N . ILE A 1 625 ? 7.186 2.753 -31.632 1.00 91.88 625 ILE A N 1
ATOM 5052 C CA . ILE A 1 625 ? 5.999 2.014 -32.053 1.00 91.88 625 ILE A CA 1
ATOM 5053 C C . ILE A 1 625 ? 5.465 2.529 -33.387 1.00 91.88 625 ILE A C 1
ATOM 5055 O O . ILE A 1 625 ? 5.621 3.694 -33.741 1.00 91.88 625 ILE A O 1
ATOM 5059 N N . SER A 1 626 ? 4.811 1.645 -34.128 1.00 90.94 626 SER A N 1
ATOM 5060 C CA . SER A 1 626 ? 4.030 1.985 -35.312 1.00 90.94 626 SER A CA 1
ATOM 5061 C C . SER A 1 626 ? 2.688 1.276 -35.230 1.00 90.94 626 SER A C 1
ATOM 5063 O O . SER A 1 626 ? 2.610 0.107 -34.858 1.00 90.94 626 SER A O 1
ATOM 5065 N N . HIS A 1 627 ? 1.607 1.976 -35.549 1.00 90.69 627 HIS A N 1
ATOM 5066 C CA . HIS A 1 627 ? 0.267 1.418 -35.453 1.00 90.69 627 HIS A CA 1
ATOM 5067 C C . HIS A 1 627 ? -0.529 1.660 -36.736 1.00 90.69 627 HIS A C 1
ATOM 5069 O O . HIS A 1 627 ? -0.374 2.679 -37.409 1.00 90.69 627 HIS A O 1
ATOM 5075 N N . ARG A 1 628 ? -1.433 0.733 -37.079 1.00 85.62 628 ARG A N 1
ATOM 5076 C CA . ARG A 1 628 ? -2.287 0.865 -38.277 1.00 85.62 628 ARG A CA 1
ATOM 5077 C C . ARG A 1 628 ? -3.230 2.064 -38.197 1.00 85.62 628 ARG A C 1
ATOM 5079 O O . ARG A 1 628 ? -3.623 2.614 -39.219 1.00 85.62 628 ARG A O 1
ATOM 5086 N N . GLN A 1 629 ? -3.626 2.450 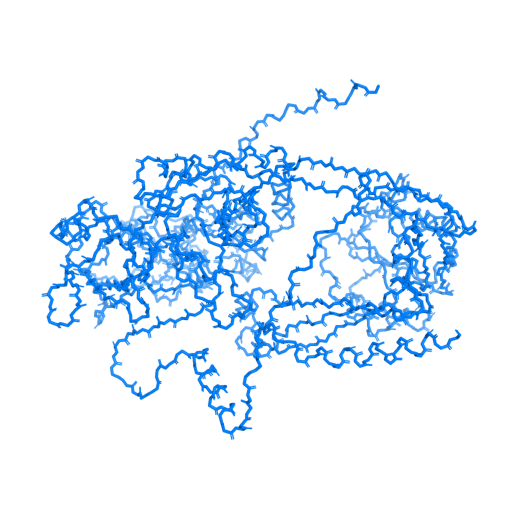-36.986 1.00 86.38 629 GLN A N 1
ATOM 5087 C CA . GLN A 1 629 ? -4.488 3.609 -36.776 1.00 86.38 629 GLN A CA 1
ATOM 5088 C C . GLN A 1 629 ? -3.656 4.881 -36.718 1.00 86.38 629 GLN A C 1
ATOM 5090 O O . GLN A 1 629 ? -2.853 5.056 -35.803 1.00 86.38 629 GLN A O 1
ATOM 5095 N N . LYS A 1 630 ? -3.910 5.777 -37.673 1.00 85.88 630 LYS A N 1
ATOM 5096 C CA . LYS A 1 630 ? -3.155 7.016 -37.858 1.00 85.88 630 LYS A CA 1
ATOM 5097 C C . LYS A 1 630 ? -3.091 7.875 -36.593 1.00 85.88 630 LYS A C 1
ATOM 5099 O O . LYS A 1 630 ? -2.008 8.314 -36.239 1.00 85.88 630 LYS A O 1
ATOM 5104 N N . PHE A 1 631 ? -4.205 8.021 -35.869 1.00 85.19 631 PHE A N 1
ATOM 5105 C CA . PHE A 1 631 ? -4.253 8.861 -34.666 1.00 85.19 631 PHE A CA 1
ATOM 5106 C C . PHE A 1 631 ? -3.268 8.417 -33.572 1.00 85.19 631 PHE A C 1
ATOM 5108 O O . PHE A 1 631 ? -2.808 9.251 -32.805 1.00 85.19 631 PHE A O 1
ATOM 5115 N N . VAL A 1 632 ? -2.928 7.121 -33.498 1.00 85.00 632 VAL A N 1
ATOM 5116 C CA . VAL A 1 632 ? -1.928 6.619 -32.542 1.00 85.00 632 VAL A CA 1
ATOM 5117 C C . VAL A 1 632 ? -0.542 7.113 -32.938 1.00 85.00 632 VAL A C 1
ATOM 5119 O O . VAL A 1 632 ? 0.201 7.576 -32.086 1.00 85.00 632 VAL A O 1
ATOM 5122 N N . ASN A 1 633 ? -0.210 7.073 -34.230 1.00 86.75 633 ASN A N 1
ATOM 5123 C CA . ASN A 1 633 ? 1.059 7.614 -34.717 1.00 86.75 633 ASN A CA 1
ATOM 5124 C C . ASN A 1 633 ? 1.099 9.144 -34.567 1.00 86.75 633 ASN A C 1
ATOM 5126 O O . ASN A 1 633 ? 2.120 9.683 -34.159 1.00 86.75 633 ASN A O 1
ATOM 5130 N N . ASP A 1 634 ? -0.015 9.830 -34.845 1.00 86.62 634 ASP A N 1
ATOM 5131 C CA . ASP A 1 634 ? -0.128 11.287 -34.712 1.00 86.62 634 ASP A CA 1
ATOM 5132 C C . ASP A 1 634 ? 0.027 11.734 -33.239 1.00 86.62 634 ASP A C 1
ATOM 5134 O O . ASP A 1 634 ? 0.634 12.771 -32.974 1.00 86.62 634 ASP A O 1
ATOM 5138 N N . ALA A 1 635 ? -0.449 10.932 -32.274 1.00 84.12 635 ALA A N 1
ATOM 5139 C CA . ALA A 1 635 ? -0.297 11.192 -30.837 1.00 84.12 635 ALA A CA 1
ATOM 5140 C C . ALA A 1 635 ? 1.162 11.130 -30.354 1.00 84.12 635 ALA A C 1
ATOM 5142 O O . ALA A 1 635 ? 1.516 11.802 -29.393 1.00 84.12 635 ALA A O 1
ATOM 5143 N N . PHE A 1 636 ? 2.018 10.365 -31.034 1.00 79.75 636 PHE A N 1
ATOM 5144 C CA . PHE A 1 636 ? 3.468 10.351 -30.811 1.00 79.75 636 PHE A CA 1
ATOM 5145 C C . PHE A 1 636 ? 4.219 11.093 -31.931 1.00 79.75 636 PHE A C 1
ATOM 5147 O O . PHE A 1 636 ? 5.390 10.824 -32.187 1.00 79.75 636 PHE A O 1
ATOM 5154 N N . GLY A 1 637 ? 3.542 12.007 -32.633 1.00 79.50 637 GLY A N 1
ATOM 5155 C CA . GLY A 1 637 ? 4.141 12.865 -33.650 1.00 79.50 637 GLY A CA 1
ATOM 5156 C C . GLY A 1 637 ? 4.799 14.119 -33.065 1.00 79.50 637 GLY A C 1
ATOM 5157 O O . GLY A 1 637 ? 4.634 14.449 -31.892 1.00 79.50 637 GLY A O 1
ATOM 5158 N N . ASN A 1 638 ? 5.496 14.881 -33.914 1.00 80.25 638 ASN A N 1
ATOM 5159 C CA . ASN A 1 638 ? 6.241 16.086 -33.511 1.00 80.25 638 ASN A CA 1
ATOM 5160 C C . ASN A 1 638 ? 5.371 17.238 -32.972 1.00 80.25 638 ASN A C 1
ATOM 5162 O O . ASN A 1 638 ? 5.907 18.180 -32.399 1.00 80.25 638 ASN A O 1
ATOM 5166 N N . ASN A 1 639 ? 4.046 17.158 -33.126 1.00 85.31 639 ASN A N 1
ATOM 5167 C CA . ASN A 1 639 ? 3.109 18.218 -32.744 1.00 85.31 639 ASN A CA 1
ATOM 5168 C C . ASN A 1 639 ? 2.295 17.885 -31.483 1.00 85.31 639 ASN A C 1
ATOM 5170 O O . ASN A 1 639 ? 1.362 18.616 -31.157 1.00 85.31 639 ASN A O 1
ATOM 5174 N N . CYS A 1 640 ? 2.600 16.782 -30.791 1.00 90.19 640 CYS A N 1
ATOM 5175 C CA . CYS A 1 640 ? 1.886 16.374 -29.585 1.00 90.19 640 CYS A CA 1
ATOM 5176 C C . CYS A 1 640 ? 2.827 16.336 -28.376 1.00 90.19 640 CYS A C 1
ATOM 5178 O O . CYS A 1 640 ? 3.796 15.574 -28.346 1.00 90.19 640 CYS A O 1
ATOM 5180 N N . LEU A 1 641 ? 2.520 17.157 -27.369 1.00 91.31 641 LEU A N 1
ATOM 5181 C CA . LEU A 1 641 ? 3.183 17.142 -26.070 1.00 91.31 641 LEU A CA 1
ATOM 5182 C C . LEU A 1 641 ? 2.404 16.225 -25.120 1.00 91.31 641 LEU A C 1
ATOM 5184 O O . LEU A 1 641 ? 1.245 16.483 -24.803 1.00 91.31 641 LEU A O 1
ATOM 5188 N N . ILE A 1 642 ? 3.063 15.173 -24.644 1.00 93.25 642 ILE A N 1
ATOM 5189 C CA . ILE A 1 642 ? 2.542 14.248 -23.638 1.00 93.25 642 ILE A CA 1
ATOM 5190 C C . ILE A 1 642 ? 3.265 14.530 -22.326 1.00 93.25 642 ILE A C 1
ATOM 5192 O O . ILE A 1 642 ? 4.493 14.460 -22.272 1.00 93.25 642 ILE A O 1
ATOM 5196 N N . ILE A 1 643 ? 2.504 14.794 -21.263 1.00 93.56 643 ILE A N 1
ATOM 5197 C CA . ILE A 1 643 ? 3.027 15.044 -19.916 1.00 93.56 643 ILE A CA 1
ATOM 5198 C C . ILE A 1 643 ? 2.418 14.022 -18.956 1.00 93.56 643 ILE A C 1
ATOM 5200 O O . ILE A 1 643 ? 1.202 13.946 -18.798 1.00 93.56 643 ILE A O 1
ATOM 5204 N N . GLY A 1 644 ? 3.270 13.245 -18.294 1.00 92.88 644 GLY A N 1
ATOM 5205 C CA . GLY A 1 644 ? 2.904 12.441 -17.136 1.00 92.88 644 GLY A CA 1
ATOM 5206 C C . GLY A 1 644 ? 3.277 13.178 -15.855 1.00 92.88 644 GLY A C 1
ATOM 5207 O O . GLY A 1 644 ? 4.421 13.603 -15.707 1.00 92.88 644 GLY A O 1
ATOM 5208 N N . VAL A 1 645 ? 2.336 13.303 -14.921 1.00 90.06 645 VAL A N 1
ATOM 5209 C CA . VAL A 1 645 ? 2.561 13.895 -13.594 1.00 90.06 645 VAL A CA 1
ATOM 5210 C C . VAL A 1 645 ? 2.164 12.878 -12.531 1.00 90.06 645 VAL A C 1
ATOM 5212 O O . VAL A 1 645 ? 1.113 12.249 -12.626 1.00 90.06 645 VAL A O 1
ATOM 5215 N N . ALA A 1 646 ? 3.009 12.706 -11.518 1.00 86.94 646 ALA A N 1
ATOM 5216 C CA . ALA A 1 646 ? 2.785 11.786 -10.414 1.00 86.94 646 ALA A CA 1
ATOM 5217 C C . ALA A 1 646 ? 3.111 12.456 -9.076 1.00 86.94 646 ALA A C 1
ATOM 5219 O O . ALA A 1 646 ? 4.180 13.038 -8.893 1.00 86.94 646 ALA A O 1
ATOM 5220 N N . LEU A 1 647 ? 2.200 12.329 -8.113 1.00 82.62 647 LEU A N 1
ATOM 5221 C CA . LEU A 1 647 ? 2.401 12.786 -6.743 1.00 82.62 647 LEU A CA 1
ATOM 5222 C C . LEU A 1 647 ? 2.878 11.620 -5.877 1.00 82.62 647 LEU A C 1
ATOM 5224 O O . LEU A 1 647 ? 2.249 10.565 -5.821 1.00 82.62 647 LEU A O 1
ATOM 5228 N N . SER A 1 648 ? 3.985 11.826 -5.175 1.00 76.19 648 SER A N 1
ATOM 5229 C CA . SER A 1 648 ? 4.508 10.894 -4.187 1.00 76.19 648 SER A CA 1
ATOM 5230 C C . SER A 1 648 ? 4.519 11.560 -2.822 1.00 76.19 648 SER A C 1
ATOM 5232 O O . SER A 1 648 ? 5.138 12.605 -2.617 1.00 76.19 648 SER A O 1
ATOM 5234 N N . HIS A 1 649 ? 3.833 10.957 -1.862 1.00 69.69 649 HIS A N 1
ATOM 5235 C CA . HIS A 1 649 ? 3.920 11.384 -0.475 1.00 69.69 649 HIS A CA 1
ATOM 5236 C C . HIS A 1 649 ? 5.042 10.624 0.224 1.00 69.69 649 HIS A C 1
ATOM 5238 O O . HIS A 1 649 ? 5.207 9.419 0.026 1.00 69.69 649 HIS A O 1
ATOM 5244 N N . SER A 1 650 ? 5.765 11.307 1.111 1.00 57.47 650 SER A N 1
ATOM 5245 C CA . SER A 1 650 ? 6.603 10.620 2.091 1.00 57.47 650 SER A CA 1
ATOM 5246 C C . SER A 1 650 ? 5.770 9.578 2.863 1.00 57.47 650 SER A C 1
ATOM 5248 O O . SER A 1 650 ? 4.541 9.714 3.007 1.00 57.47 650 SER A O 1
ATOM 5250 N N . GLY A 1 651 ? 6.437 8.504 3.318 1.00 53.72 651 GLY A N 1
ATOM 5251 C CA . GLY A 1 651 ? 5.830 7.409 4.091 1.00 53.72 651 GLY A CA 1
ATOM 5252 C C . GLY A 1 651 ? 4.960 7.912 5.252 1.00 53.72 651 GLY A C 1
ATOM 5253 O O . GLY A 1 651 ? 4.982 9.099 5.572 1.00 53.72 651 GLY A O 1
ATOM 5254 N N . SER A 1 652 ? 4.135 7.040 5.849 1.00 48.19 652 SER A N 1
ATOM 5255 C CA . SER A 1 652 ? 3.223 7.382 6.960 1.00 48.19 652 SER A CA 1
ATOM 5256 C C . SER A 1 652 ? 3.843 8.426 7.886 1.00 48.19 652 SER A C 1
ATOM 5258 O O . SER A 1 652 ? 4.864 8.191 8.528 1.00 48.19 652 SER A O 1
ATOM 5260 N N . THR A 1 653 ? 3.224 9.608 7.905 1.00 42.06 653 THR A N 1
ATOM 5261 C CA . THR A 1 653 ? 3.694 10.805 8.608 1.00 42.06 653 THR A CA 1
ATOM 5262 C C . THR A 1 653 ? 4.049 10.461 10.060 1.00 42.06 653 THR A C 1
ATOM 5264 O O . THR A 1 653 ? 5.071 10.901 10.567 1.00 42.06 653 THR A O 1
ATOM 5267 N N . ASP A 1 654 ? 3.279 9.570 10.693 1.00 46.81 654 ASP A N 1
ATOM 5268 C CA . ASP A 1 654 ? 3.509 9.075 12.052 1.00 46.81 654 ASP A CA 1
ATOM 5269 C C . ASP A 1 654 ? 4.841 8.333 12.262 1.00 46.81 654 ASP A C 1
ATOM 5271 O O . ASP A 1 654 ? 5.439 8.458 13.329 1.00 46.81 654 ASP A O 1
ATOM 5275 N N . ASP A 1 655 ? 5.336 7.583 11.279 1.00 42.94 655 ASP A N 1
ATOM 5276 C CA . ASP A 1 655 ? 6.547 6.772 11.435 1.00 42.94 655 ASP A CA 1
ATOM 5277 C C . ASP A 1 655 ? 7.826 7.615 11.377 1.00 42.94 655 ASP A C 1
ATOM 5279 O O . ASP A 1 655 ? 8.767 7.368 12.134 1.00 42.94 655 ASP A O 1
ATOM 5283 N N . ILE A 1 656 ? 7.839 8.657 10.539 1.00 40.75 656 ILE A N 1
ATOM 5284 C CA . ILE A 1 656 ? 8.985 9.565 10.381 1.00 40.75 656 ILE A CA 1
ATOM 5285 C C . ILE A 1 656 ? 8.944 10.681 11.441 1.00 40.75 656 ILE A C 1
ATOM 5287 O O . ILE A 1 656 ? 9.967 10.958 12.073 1.00 40.75 656 ILE A O 1
ATOM 5291 N N . LEU A 1 657 ? 7.757 11.240 11.744 1.00 41.06 657 LEU A N 1
ATOM 5292 C CA . LEU A 1 657 ? 7.557 12.221 12.828 1.00 41.06 657 LEU A CA 1
ATOM 5293 C C . LEU A 1 657 ? 8.039 11.696 14.189 1.00 41.06 657 LEU A C 1
ATOM 5295 O O . LEU A 1 657 ? 8.588 12.450 14.996 1.00 41.06 657 LEU A O 1
ATOM 5299 N N . ARG A 1 658 ? 7.830 10.398 14.454 1.00 46.66 658 ARG A N 1
ATOM 5300 C CA . ARG A 1 658 ? 8.181 9.751 15.731 1.00 46.66 658 ARG A CA 1
ATOM 5301 C C . ARG A 1 658 ? 9.625 9.249 15.786 1.00 46.66 658 ARG A C 1
ATOM 5303 O O . ARG A 1 658 ? 10.125 9.014 16.888 1.00 46.66 658 ARG A O 1
ATOM 5310 N N . ALA A 1 659 ? 10.283 9.077 14.639 1.00 40.78 659 ALA A N 1
ATOM 5311 C CA . ALA A 1 659 ? 11.697 8.715 14.554 1.00 40.78 659 ALA A CA 1
ATOM 5312 C C . ALA A 1 659 ? 12.628 9.931 14.723 1.00 40.78 659 ALA A C 1
ATOM 5314 O O . ALA A 1 659 ? 13.679 9.794 15.341 1.00 40.78 659 ALA A O 1
ATOM 5315 N N . LEU A 1 660 ? 12.227 11.116 14.243 1.00 39.97 660 LEU A N 1
ATOM 5316 C CA . LEU A 1 660 ? 13.095 12.304 14.162 1.00 39.97 660 LEU A CA 1
ATOM 5317 C C . LEU A 1 660 ? 12.818 13.400 15.208 1.00 39.97 660 LEU A C 1
ATOM 5319 O O . LEU A 1 660 ? 13.338 14.504 15.092 1.00 39.97 660 LEU A O 1
ATOM 5323 N N . GLY A 1 661 ? 12.029 13.119 16.249 1.00 38.59 661 GLY A N 1
ATOM 5324 C CA . GLY A 1 661 ? 11.920 14.016 17.405 1.00 38.59 661 GLY A CA 1
ATOM 5325 C C . GLY A 1 661 ? 11.312 15.389 17.094 1.00 38.59 661 GLY A C 1
ATOM 5326 O O . GLY A 1 661 ? 11.931 16.409 17.372 1.00 38.59 661 GLY A O 1
ATOM 5327 N N . GLY A 1 662 ? 10.089 15.420 16.555 1.00 40.22 662 GLY A N 1
ATOM 5328 C CA . GLY A 1 662 ? 9.147 16.550 16.662 1.00 40.22 662 GLY A CA 1
ATOM 5329 C C . GLY A 1 662 ? 9.450 17.842 15.886 1.00 40.22 662 GLY A C 1
ATOM 5330 O O . GLY A 1 662 ? 8.506 18.491 15.454 1.00 40.22 662 GLY A O 1
ATOM 5331 N N . ILE A 1 663 ? 10.712 18.214 15.661 1.00 40.47 663 ILE A N 1
ATOM 5332 C CA . ILE A 1 663 ? 11.080 19.505 15.045 1.00 40.47 663 ILE A CA 1
ATOM 5333 C C . ILE A 1 663 ? 11.284 19.371 13.523 1.00 40.47 663 ILE A C 1
ATOM 5335 O O . ILE A 1 663 ? 10.982 20.296 12.777 1.00 40.47 663 ILE A O 1
ATOM 5339 N N . ALA A 1 664 ? 11.654 18.185 13.023 1.00 40.59 664 ALA A N 1
ATOM 5340 C CA . ALA A 1 664 ? 11.757 17.897 11.582 1.00 40.59 664 ALA A CA 1
ATOM 5341 C C . ALA A 1 664 ? 10.396 17.639 10.888 1.00 40.59 664 ALA A C 1
ATOM 5343 O O . ALA A 1 664 ? 10.341 17.256 9.724 1.00 40.59 664 ALA A O 1
ATOM 5344 N N . ALA A 1 665 ? 9.278 17.835 11.593 1.00 38.53 665 ALA A N 1
ATOM 5345 C CA . ALA A 1 665 ? 7.923 17.677 11.059 1.00 38.53 665 ALA A CA 1
ATOM 5346 C C . ALA A 1 665 ? 7.607 18.635 9.896 1.00 38.53 665 ALA A C 1
ATOM 5348 O O . ALA A 1 665 ? 6.767 18.329 9.053 1.00 38.53 665 ALA A O 1
ATOM 5349 N N . LEU A 1 666 ? 8.304 19.773 9.849 1.00 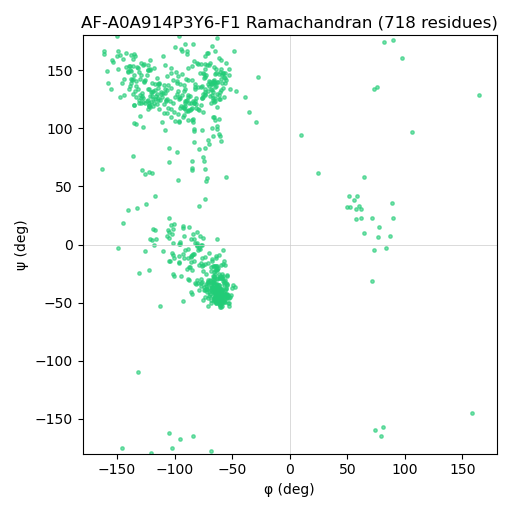39.12 666 LEU A N 1
ATOM 5350 C CA . LEU A 1 666 ? 8.123 20.842 8.867 1.00 39.12 666 LEU A CA 1
ATOM 5351 C C . LEU A 1 666 ? 8.749 20.544 7.491 1.00 39.12 666 LEU A C 1
ATOM 5353 O O . LEU A 1 666 ? 8.574 21.333 6.571 1.00 39.12 666 LEU A O 1
ATOM 5357 N N . THR A 1 667 ? 9.459 19.422 7.319 1.00 44.22 667 THR A N 1
ATOM 5358 C CA . THR A 1 667 ? 10.176 19.089 6.070 1.00 44.22 667 THR A CA 1
ATOM 5359 C C . THR A 1 667 ? 9.673 17.825 5.369 1.00 44.22 667 THR A C 1
ATOM 5361 O O . THR A 1 667 ? 10.318 17.349 4.436 1.00 44.22 667 THR A O 1
ATOM 5364 N N . LEU A 1 668 ? 8.509 17.283 5.756 1.00 51.34 668 LEU A N 1
ATOM 5365 C CA . LEU A 1 668 ? 7.867 16.144 5.077 1.00 51.34 668 LEU A CA 1
ATOM 5366 C C . LEU A 1 668 ? 7.242 16.568 3.741 1.00 51.34 668 LEU A C 1
ATOM 5368 O O . LEU A 1 668 ? 6.027 16.524 3.553 1.00 51.34 668 LEU A O 1
ATOM 5372 N N . LEU A 1 669 ? 8.095 16.981 2.812 1.00 57.66 669 LEU A N 1
ATOM 5373 C CA . LEU A 1 669 ? 7.722 17.388 1.469 1.00 57.66 669 LEU A CA 1
ATOM 5374 C C . LEU A 1 669 ? 7.055 16.209 0.755 1.00 57.66 669 LEU A C 1
ATOM 5376 O O . LEU A 1 669 ? 7.547 15.076 0.778 1.00 57.66 669 LEU A O 1
ATOM 5380 N N . SER A 1 670 ? 5.907 16.471 0.136 1.00 71.25 670 SER A N 1
ATOM 5381 C CA . SER A 1 670 ? 5.461 15.602 -0.955 1.00 71.25 670 SER A CA 1
ATOM 5382 C C . SER A 1 670 ? 6.338 15.918 -2.165 1.00 71.25 670 SER A C 1
ATOM 5384 O O . SER A 1 670 ? 6.834 17.032 -2.272 1.00 71.25 670 SER A O 1
ATOM 5386 N N . ALA A 1 671 ? 6.572 14.969 -3.057 1.00 77.56 671 ALA A N 1
ATOM 5387 C CA . ALA A 1 671 ? 7.303 15.214 -4.291 1.00 77.56 671 ALA A CA 1
ATOM 5388 C C . ALA A 1 671 ? 6.344 15.075 -5.471 1.00 77.56 671 ALA A C 1
ATOM 5390 O O . ALA A 1 671 ? 5.609 14.092 -5.561 1.00 77.56 671 ALA A O 1
ATOM 5391 N N . VAL A 1 672 ? 6.356 16.050 -6.371 1.00 84.44 672 VAL A N 1
ATOM 5392 C CA . VAL A 1 672 ? 5.659 15.982 -7.656 1.00 84.44 672 VAL A CA 1
ATOM 5393 C C . VAL A 1 672 ? 6.699 15.606 -8.693 1.00 84.44 672 VAL A C 1
ATOM 5395 O O . VAL A 1 672 ? 7.559 16.415 -9.025 1.00 84.44 672 VAL A O 1
ATOM 5398 N N . GLY A 1 673 ? 6.660 14.361 -9.156 1.00 88.19 673 GLY A N 1
ATOM 5399 C CA . GLY A 1 673 ? 7.436 13.913 -10.303 1.00 88.19 673 GLY A CA 1
ATOM 5400 C C . GLY A 1 673 ? 6.688 14.228 -11.591 1.00 88.19 673 GLY A C 1
ATOM 5401 O O . GLY A 1 673 ? 5.470 14.068 -11.653 1.00 88.19 673 GLY A O 1
ATOM 5402 N N . TYR A 1 674 ? 7.404 14.643 -12.625 1.00 92.25 674 TYR A N 1
ATOM 5403 C CA . TYR A 1 674 ? 6.848 14.777 -13.965 1.00 92.25 674 TYR A CA 1
ATOM 5404 C C . TYR A 1 674 ? 7.815 14.219 -15.002 1.00 92.25 674 TYR A C 1
ATOM 5406 O O . TYR A 1 674 ? 9.024 14.200 -14.785 1.00 92.25 674 TYR A O 1
ATOM 5414 N N . ALA A 1 675 ? 7.281 13.782 -16.135 1.00 94.88 675 ALA A N 1
ATOM 5415 C CA . ALA A 1 675 ? 8.049 13.451 -17.325 1.00 94.88 675 ALA A CA 1
ATOM 5416 C C . ALA A 1 675 ? 7.248 13.842 -18.565 1.00 94.88 675 ALA A C 1
ATOM 5418 O O . ALA A 1 675 ? 6.031 13.675 -18.597 1.00 94.88 675 ALA A O 1
ATOM 5419 N N . ALA A 1 676 ? 7.927 14.347 -19.587 1.00 94.19 676 ALA A N 1
ATOM 5420 C CA . ALA A 1 676 ? 7.299 14.734 -20.841 1.00 94.19 676 ALA A CA 1
ATOM 5421 C C . ALA A 1 676 ? 8.169 14.341 -22.031 1.00 94.19 676 ALA A C 1
ATOM 5423 O O . ALA A 1 676 ? 9.393 14.264 -21.889 1.00 94.19 676 ALA A O 1
ATOM 5424 N N . ASN A 1 677 ? 7.557 14.129 -23.199 1.00 92.75 677 ASN A N 1
ATOM 5425 C CA . ASN A 1 677 ? 8.245 13.765 -24.444 1.00 92.75 677 ASN A CA 1
ATOM 5426 C C . ASN A 1 677 ? 9.033 14.939 -25.067 1.00 92.75 677 ASN A C 1
ATOM 5428 O O . ASN A 1 677 ? 8.846 15.331 -26.219 1.00 92.75 677 ASN A O 1
ATOM 5432 N N . THR A 1 678 ? 9.917 15.529 -24.271 1.00 92.06 678 THR A N 1
ATOM 5433 C CA . THR A 1 678 ? 10.697 16.729 -24.589 1.00 92.06 678 THR A CA 1
ATOM 5434 C C . THR A 1 678 ? 12.083 16.408 -25.138 1.00 92.06 678 THR A C 1
ATOM 5436 O O . THR A 1 678 ? 12.837 17.338 -25.383 1.00 92.06 678 THR A O 1
ATOM 5439 N N . GLY A 1 679 ? 12.445 15.133 -25.325 1.00 88.25 679 GLY A N 1
ATOM 5440 C CA . GLY A 1 679 ? 13.695 14.761 -25.996 1.00 88.25 679 GLY A CA 1
ATOM 5441 C C . GLY A 1 679 ? 13.704 15.099 -27.491 1.00 88.25 679 GLY A C 1
ATOM 5442 O O . GLY A 1 679 ? 12.744 15.653 -28.027 1.00 88.25 679 GLY A O 1
ATOM 5443 N N . LEU A 1 680 ? 14.790 14.752 -28.182 1.00 84.19 680 LEU A N 1
ATOM 5444 C CA . LEU A 1 680 ? 14.912 14.999 -29.627 1.00 84.19 680 LEU A CA 1
ATOM 5445 C C . LEU A 1 680 ? 13.997 14.075 -30.432 1.00 84.19 680 LEU A C 1
ATOM 5447 O O . LEU A 1 680 ? 13.468 14.462 -31.467 1.00 84.19 680 LEU A O 1
ATOM 5451 N N . ASP A 1 681 ? 13.745 12.871 -29.927 1.00 85.19 681 ASP A N 1
ATOM 5452 C CA . ASP A 1 681 ? 12.796 11.921 -30.505 1.00 85.19 681 ASP A CA 1
ATOM 5453 C C . ASP A 1 681 ? 11.436 11.998 -29.770 1.00 85.19 681 ASP A C 1
ATOM 5455 O O . ASP A 1 681 ? 11.419 12.189 -28.548 1.00 85.19 681 ASP A O 1
ATOM 5459 N N . PRO A 1 682 ? 10.278 11.905 -30.457 1.00 87.88 682 PRO A N 1
ATOM 5460 C CA . PRO A 1 682 ? 8.947 11.913 -29.828 1.00 87.88 682 PRO A CA 1
ATOM 5461 C C . PRO A 1 682 ? 8.709 10.840 -28.763 1.00 87.88 682 PRO A C 1
ATOM 5463 O O . PRO A 1 682 ? 7.796 10.979 -27.950 1.00 87.88 682 PRO A O 1
ATOM 5466 N N . TYR A 1 683 ? 9.530 9.792 -28.743 1.00 87.56 683 TYR A N 1
ATOM 5467 C CA . TYR A 1 683 ? 9.451 8.694 -27.785 1.00 87.56 683 TYR A CA 1
ATOM 5468 C C . TYR A 1 683 ? 10.379 8.868 -26.571 1.00 87.56 683 TYR A C 1
ATOM 5470 O O . TYR A 1 683 ? 10.396 8.020 -25.677 1.00 87.56 683 TYR A O 1
ATOM 5478 N N . GLU A 1 684 ? 11.134 9.966 -26.497 1.00 88.19 684 GLU A N 1
ATOM 5479 C CA . GLU A 1 684 ? 12.039 10.263 -25.385 1.00 88.19 684 GLU A CA 1
ATOM 5480 C C . GLU A 1 684 ? 11.368 11.112 -24.307 1.00 88.19 684 GLU A C 1
ATOM 5482 O O . GLU A 1 684 ? 11.144 12.314 -24.476 1.00 88.19 684 GLU A O 1
ATOM 5487 N N . PHE A 1 685 ? 11.112 10.488 -23.156 1.00 91.88 685 PHE A N 1
ATOM 5488 C CA . PHE A 1 685 ? 10.547 11.153 -21.988 1.00 91.88 685 PHE A CA 1
ATOM 5489 C C . PHE A 1 685 ? 11.645 11.610 -21.028 1.00 91.88 685 PHE A C 1
ATOM 5491 O O . PHE A 1 685 ? 12.384 10.797 -20.473 1.00 91.88 685 PHE A O 1
ATOM 5498 N N . ILE A 1 686 ? 11.709 12.920 -20.805 1.00 90.62 686 ILE A N 1
ATOM 5499 C CA . ILE A 1 686 ? 12.628 13.572 -19.870 1.00 90.62 686 ILE A CA 1
ATOM 5500 C C . ILE A 1 686 ? 11.792 14.199 -18.758 1.00 90.62 686 ILE A C 1
ATOM 5502 O O . ILE A 1 686 ? 10.728 14.769 -19.006 1.00 90.62 686 ILE A O 1
ATOM 5506 N N . GLY A 1 687 ? 12.257 14.066 -17.521 1.00 90.56 687 GLY A N 1
ATOM 5507 C CA . GLY A 1 687 ? 11.499 14.457 -16.344 1.00 90.56 687 GLY A CA 1
ATOM 5508 C C . GLY A 1 687 ? 12.368 14.923 -15.190 1.00 90.56 687 GLY A C 1
ATOM 5509 O O . GLY A 1 687 ? 13.579 14.708 -15.184 1.00 90.56 687 GLY A O 1
ATOM 5510 N N . ASP A 1 688 ? 11.728 15.543 -14.207 1.00 86.69 688 ASP A N 1
ATOM 5511 C CA . ASP A 1 688 ? 12.331 15.879 -12.919 1.00 86.69 688 ASP A CA 1
ATOM 5512 C C . ASP A 1 688 ? 11.271 15.764 -11.811 1.00 86.69 688 ASP A C 1
ATOM 5514 O O . ASP A 1 688 ? 10.140 15.325 -12.033 1.00 86.69 688 ASP A O 1
ATOM 5518 N N . HIS A 1 689 ? 11.641 16.137 -10.595 1.00 85.88 689 HIS A N 1
ATOM 5519 C CA . HIS A 1 689 ? 10.774 16.140 -9.434 1.00 85.88 689 HIS A CA 1
ATOM 5520 C C . HIS A 1 689 ? 10.908 17.454 -8.673 1.00 85.88 689 HIS A C 1
ATOM 5522 O O . HIS A 1 689 ? 12.000 17.999 -8.526 1.00 85.88 689 HIS A O 1
ATOM 5528 N N . LEU A 1 690 ? 9.782 17.955 -8.174 1.00 82.38 690 LEU A N 1
ATOM 5529 C CA . LEU A 1 690 ? 9.700 19.201 -7.424 1.00 82.38 690 LEU A CA 1
ATOM 5530 C C . LEU A 1 690 ? 9.160 18.936 -6.013 1.00 82.38 690 LEU A C 1
ATOM 5532 O O . LEU A 1 690 ? 8.229 18.139 -5.851 1.00 82.38 690 LEU A O 1
ATOM 5536 N N . PRO A 1 691 ? 9.719 19.586 -4.979 1.00 77.38 691 PRO A N 1
ATOM 5537 C CA . PRO A 1 691 ? 9.168 19.517 -3.634 1.00 77.38 691 PRO A CA 1
ATOM 5538 C C . PRO A 1 691 ? 7.830 20.270 -3.564 1.00 77.38 691 PRO A C 1
ATOM 5540 O O . PRO A 1 691 ? 7.704 21.374 -4.080 1.00 77.38 691 PRO A O 1
ATOM 5543 N N . ASN A 1 692 ? 6.842 19.680 -2.895 1.00 70.06 692 ASN A N 1
ATOM 5544 C CA . ASN A 1 692 ? 5.504 20.223 -2.664 1.00 70.06 692 ASN A CA 1
ATOM 5545 C C . ASN A 1 692 ? 5.208 20.333 -1.158 1.00 70.06 692 ASN A C 1
ATOM 5547 O O . ASN A 1 692 ? 5.824 19.647 -0.335 1.00 70.06 692 ASN A O 1
ATOM 5551 N N . ASN A 1 693 ? 4.240 21.186 -0.815 1.00 64.75 693 ASN A N 1
ATOM 5552 C CA . ASN A 1 693 ? 3.882 21.603 0.537 1.00 64.75 693 ASN A CA 1
ATOM 5553 C C . ASN A 1 693 ? 3.766 20.408 1.519 1.00 64.75 693 ASN A C 1
ATOM 5555 O O . ASN A 1 693 ? 3.121 19.396 1.193 1.00 64.75 693 ASN A O 1
ATOM 5559 N N . PRO A 1 694 ? 4.388 20.488 2.714 1.00 56.12 694 PRO A N 1
ATOM 5560 C CA . PRO A 1 694 ? 4.465 19.389 3.675 1.00 56.12 694 PRO A CA 1
ATOM 5561 C C . PRO A 1 694 ? 3.144 19.059 4.396 1.00 56.12 694 PRO A C 1
ATOM 5563 O O . PRO A 1 694 ? 3.102 19.028 5.612 1.00 56.12 694 PRO A O 1
ATOM 5566 N N . HIS A 1 695 ? 2.057 18.735 3.689 1.00 55.16 695 HIS A N 1
ATOM 5567 C CA . HIS A 1 695 ? 0.792 18.307 4.321 1.00 55.16 695 HIS A CA 1
ATOM 5568 C C . HIS A 1 695 ? 0.012 17.247 3.535 1.00 55.16 695 HIS A C 1
ATOM 5570 O O . HIS A 1 695 ? -1.172 17.031 3.788 1.00 55.16 695 HIS A O 1
ATOM 5576 N N . ARG A 1 696 ? 0.672 16.545 2.601 1.00 54.91 696 ARG A N 1
ATOM 5577 C CA . ARG A 1 696 ? -0.006 15.666 1.632 1.00 54.91 696 ARG A CA 1
ATOM 5578 C C . ARG A 1 696 ? -1.147 16.394 0.912 1.00 54.91 696 ARG A C 1
ATOM 5580 O O . ARG A 1 696 ? -2.234 15.845 0.758 1.00 54.91 696 ARG A O 1
ATOM 5587 N N . SER A 1 697 ? -0.905 17.648 0.531 1.00 56.28 697 SER A N 1
ATOM 5588 C CA . SER A 1 697 ? -1.836 18.370 -0.326 1.00 56.28 697 SER A CA 1
ATOM 5589 C C . SER A 1 697 ? -1.882 17.667 -1.681 1.00 56.28 697 SER A C 1
ATOM 5591 O O . SER A 1 697 ? -0.840 17.471 -2.307 1.00 56.28 697 SER A O 1
ATOM 5593 N N . GLU A 1 698 ? -3.078 17.262 -2.101 1.00 58.16 698 GLU A N 1
ATOM 5594 C CA . GLU A 1 698 ? -3.353 16.799 -3.468 1.00 58.16 698 GLU A CA 1
ATOM 5595 C C . GLU A 1 698 ? -3.534 17.987 -4.430 1.00 58.16 698 GLU A C 1
ATOM 5597 O O . GLU A 1 698 ? -3.643 17.796 -5.636 1.00 58.16 698 GLU A O 1
ATOM 5602 N N . ILE A 1 699 ? -3.522 19.218 -3.902 1.00 58.75 699 ILE A N 1
ATOM 5603 C CA . ILE A 1 699 ? -3.501 20.446 -4.694 1.00 58.75 699 ILE A CA 1
ATOM 5604 C C . ILE A 1 699 ? -2.074 20.637 -5.213 1.00 58.75 699 ILE A C 1
ATOM 5606 O O . ILE A 1 699 ? -1.110 20.704 -4.441 1.00 58.75 699 ILE A O 1
ATOM 5610 N N . LEU A 1 700 ? -1.950 20.665 -6.537 1.00 63.50 700 LEU A N 1
ATOM 5611 C CA . LEU A 1 700 ? -0.686 20.728 -7.256 1.00 63.50 700 LEU A CA 1
ATOM 5612 C C . LEU A 1 700 ? -0.467 22.136 -7.823 1.00 63.50 700 LEU A C 1
ATOM 5614 O O . LEU A 1 700 ? -0.481 22.327 -9.037 1.00 63.50 700 LEU A O 1
ATOM 5618 N N . ASP A 1 701 ? -0.189 23.108 -6.949 1.00 68.25 701 ASP A N 1
ATOM 5619 C CA . ASP A 1 701 ? 0.123 24.502 -7.336 1.00 68.25 701 ASP A CA 1
ATOM 5620 C C . ASP A 1 701 ? 1.330 24.607 -8.295 1.00 68.25 701 ASP A C 1
ATOM 5622 O O . ASP A 1 701 ? 1.563 25.630 -8.931 1.00 68.25 701 ASP A O 1
ATOM 5626 N N . LEU A 1 702 ? 2.102 23.524 -8.416 1.00 76.88 702 LEU A N 1
ATOM 5627 C CA . LEU A 1 702 ? 3.274 23.395 -9.278 1.00 76.88 702 LEU A CA 1
ATOM 5628 C C . LEU A 1 702 ? 2.939 23.034 -10.736 1.00 76.88 702 LEU A C 1
ATOM 5630 O O . LEU A 1 702 ? 3.823 23.142 -11.585 1.00 76.88 702 LEU A O 1
ATOM 5634 N N . ILE A 1 703 ? 1.708 22.595 -11.047 1.00 81.75 703 ILE A N 1
ATOM 5635 C CA . ILE A 1 703 ? 1.328 22.165 -12.407 1.00 81.75 703 ILE A CA 1
ATOM 5636 C C . ILE A 1 703 ? 1.586 23.255 -13.456 1.00 81.75 703 ILE A C 1
ATOM 5638 O O . ILE A 1 703 ? 2.228 22.925 -14.453 1.00 81.75 703 ILE A O 1
ATOM 5642 N N . PRO A 1 704 ? 1.162 24.523 -13.269 1.00 82.94 704 PRO A N 1
ATOM 5643 C CA . PRO A 1 704 ? 1.386 25.558 -14.277 1.00 82.94 704 PRO A CA 1
ATOM 5644 C C . PRO A 1 704 ? 2.869 25.715 -14.637 1.00 82.94 704 PRO A C 1
ATOM 5646 O O . PRO A 1 704 ? 3.227 25.672 -15.809 1.00 82.94 704 PRO A O 1
ATOM 5649 N N . GLY A 1 705 ? 3.755 25.751 -13.634 1.00 84.00 705 GLY A N 1
ATOM 5650 C CA . GLY A 1 705 ? 5.200 25.847 -13.865 1.00 84.00 705 GLY A CA 1
ATOM 5651 C C . GLY A 1 705 ? 5.800 24.617 -14.561 1.00 84.00 705 GLY A C 1
ATOM 5652 O O . GLY A 1 705 ? 6.713 24.752 -15.378 1.00 84.00 705 GLY A O 1
ATOM 5653 N N . ILE A 1 706 ? 5.282 23.414 -14.280 1.00 88.81 706 ILE A N 1
ATOM 5654 C CA . ILE A 1 706 ? 5.670 22.186 -14.996 1.00 88.81 706 ILE A CA 1
ATOM 5655 C C . ILE A 1 706 ? 5.243 22.272 -16.467 1.00 88.81 706 ILE A C 1
ATOM 5657 O O . ILE A 1 706 ? 6.036 21.947 -17.355 1.00 88.81 706 ILE A O 1
ATOM 5661 N N . ILE A 1 707 ? 4.016 22.725 -16.738 1.00 89.19 707 ILE A N 1
ATOM 5662 C CA . ILE A 1 707 ? 3.490 22.885 -18.098 1.00 89.19 707 ILE A CA 1
ATOM 5663 C C . ILE A 1 707 ? 4.333 23.904 -18.874 1.00 89.19 707 ILE A C 1
ATOM 5665 O O . ILE A 1 707 ? 4.831 23.578 -19.949 1.00 89.19 707 ILE A O 1
ATOM 5669 N N . ASP A 1 708 ? 4.595 25.081 -18.309 1.00 88.88 708 ASP A N 1
ATOM 5670 C CA . ASP A 1 708 ? 5.387 26.122 -18.977 1.00 88.88 708 ASP A CA 1
ATOM 5671 C C . ASP A 1 708 ? 6.810 25.642 -19.309 1.00 88.88 708 ASP A C 1
ATOM 5673 O O . ASP A 1 708 ? 7.306 25.821 -20.429 1.00 88.88 708 ASP A O 1
ATOM 5677 N N . SER A 1 709 ? 7.466 24.966 -18.357 1.00 89.06 709 SER A N 1
ATOM 5678 C CA . SER A 1 709 ? 8.813 24.420 -18.563 1.00 89.06 709 SER A CA 1
ATOM 5679 C C . SER A 1 709 ? 8.840 23.328 -19.636 1.00 89.06 709 SER A C 1
ATOM 5681 O O . SER A 1 709 ? 9.758 23.289 -20.461 1.00 89.06 709 SER A O 1
ATOM 5683 N N . THR A 1 710 ? 7.842 22.442 -19.647 1.00 92.75 710 THR A N 1
ATOM 5684 C CA . THR A 1 710 ? 7.765 21.344 -20.622 1.00 92.75 710 THR A CA 1
ATOM 5685 C C . THR A 1 710 ? 7.418 21.843 -22.020 1.00 92.75 710 THR A C 1
ATOM 5687 O O . THR A 1 710 ? 8.065 21.405 -22.968 1.00 92.75 710 THR A O 1
ATOM 5690 N N . ILE A 1 711 ? 6.501 22.807 -22.164 1.00 91.81 711 ILE A N 1
ATOM 5691 C CA . ILE A 1 711 ? 6.195 23.461 -23.448 1.00 91.81 711 ILE A CA 1
ATOM 5692 C C . ILE A 1 711 ? 7.437 24.149 -24.015 1.00 91.81 711 ILE A C 1
ATOM 5694 O O . ILE A 1 711 ? 7.730 24.007 -25.202 1.00 91.81 711 ILE A O 1
ATOM 5698 N N . THR A 1 712 ? 8.189 24.866 -23.176 1.00 91.06 712 THR A N 1
ATOM 5699 C CA . THR A 1 712 ? 9.410 25.561 -23.609 1.00 91.06 712 THR A CA 1
ATOM 5700 C C . THR A 1 712 ? 10.424 24.571 -24.182 1.00 91.06 712 THR A C 1
ATOM 5702 O O . THR A 1 712 ? 10.811 24.699 -25.343 1.00 91.06 712 THR A O 1
ATOM 5705 N N . LYS A 1 713 ? 10.765 23.520 -23.424 1.00 90.75 713 LYS A N 1
ATOM 5706 C CA . LYS A 1 713 ? 11.706 22.476 -23.867 1.00 90.75 713 LYS A CA 1
ATOM 5707 C C . LYS A 1 713 ? 11.207 21.711 -25.090 1.00 90.75 713 LYS A C 1
ATOM 5709 O O . LYS A 1 713 ? 11.989 21.391 -25.979 1.00 90.75 713 LYS A O 1
ATOM 5714 N N . PHE A 1 714 ? 9.907 21.414 -25.146 1.00 91.56 714 PHE A N 1
ATOM 5715 C CA . PHE A 1 714 ? 9.293 20.773 -26.305 1.00 91.56 714 PHE A CA 1
ATOM 5716 C C . PHE A 1 714 ? 9.494 21.633 -27.552 1.00 91.56 714 PHE A C 1
ATOM 5718 O O . PHE A 1 714 ? 10.021 21.154 -28.546 1.00 91.56 714 PHE A O 1
ATOM 5725 N N . ASN A 1 715 ? 9.166 22.923 -27.487 1.00 89.75 715 ASN A N 1
ATOM 5726 C CA . ASN A 1 715 ? 9.338 23.831 -28.616 1.00 89.75 715 ASN A CA 1
ATOM 5727 C C . ASN A 1 715 ? 10.809 24.008 -29.016 1.00 89.75 715 ASN A C 1
ATOM 5729 O O . ASN A 1 715 ? 11.096 24.119 -30.203 1.00 89.75 715 ASN A O 1
ATOM 5733 N N . GLU A 1 716 ? 11.742 24.041 -28.065 1.00 89.69 716 GLU A N 1
ATOM 5734 C CA . GLU A 1 716 ? 13.182 24.104 -28.354 1.00 89.69 716 GLU A CA 1
ATOM 5735 C C . GLU A 1 716 ? 13.665 22.870 -29.125 1.00 89.69 716 GLU A C 1
ATOM 5737 O O . GLU A 1 716 ? 14.335 23.011 -30.145 1.00 89.69 716 GLU A O 1
ATOM 5742 N N . ASN A 1 717 ? 13.270 21.671 -28.689 1.00 87.50 717 ASN A N 1
ATOM 5743 C CA . ASN A 1 717 ? 13.744 20.412 -29.269 1.00 87.50 717 ASN A CA 1
ATOM 5744 C C . ASN A 1 717 ? 12.945 19.947 -30.499 1.00 87.50 717 ASN A C 1
ATOM 5746 O O . ASN A 1 717 ? 13.412 19.077 -31.232 1.00 87.50 717 ASN A O 1
ATOM 5750 N N . ARG A 1 718 ? 11.753 20.513 -30.741 1.00 82.00 718 ARG A N 1
ATOM 5751 C CA . ARG A 1 718 ? 10.872 20.181 -31.880 1.00 82.00 718 ARG A CA 1
ATOM 5752 C C . ARG A 1 718 ? 10.916 21.200 -33.020 1.00 82.00 718 ARG A C 1
ATOM 5754 O O . ARG A 1 718 ? 10.332 20.941 -34.067 1.00 82.00 718 ARG A O 1
ATOM 5761 N N . LYS A 1 719 ? 11.601 22.339 -32.852 1.00 64.62 719 LYS A N 1
ATOM 5762 C CA . LYS A 1 719 ? 11.902 23.291 -33.936 1.00 64.62 719 LYS A CA 1
ATOM 5763 C C . LYS A 1 719 ? 13.007 22.733 -34.849 1.00 64.62 719 LYS A C 1
ATOM 5765 O O . LYS A 1 719 ? 14.136 23.218 -34.824 1.00 64.62 719 LYS A O 1
ATOM 5770 N N . MET A 1 720 ? 12.677 21.721 -35.649 1.00 49.62 720 MET A N 1
ATOM 5771 C CA . MET A 1 720 ? 13.418 21.338 -36.858 1.00 49.62 720 MET A CA 1
ATOM 5772 C C . MET A 1 720 ? 12.451 21.036 -37.991 1.00 49.62 720 MET A C 1
ATOM 5774 O O . MET A 1 720 ? 11.549 20.194 -37.781 1.00 49.62 720 MET A O 1
#

Solvent-accessible surface area (backbone atoms only — not comparable to full-atom values): 41534 Å² total; per-residue (Å²): 144,87,86,82,87,86,83,77,84,76,70,84,77,82,69,82,81,82,74,57,61,61,47,64,53,71,88,77,79,83,87,76,90,73,88,77,94,69,94,79,76,99,77,77,70,44,69,71,55,42,52,49,54,50,48,56,46,48,26,64,76,66,72,50,74,83,77,80,57,62,58,78,79,85,71,80,81,84,82,80,57,71,45,75,46,79,42,81,52,57,34,24,39,47,50,57,44,84,45,55,36,41,55,30,39,38,44,40,39,37,31,25,88,44,100,87,51,77,43,78,42,64,39,33,57,86,55,94,48,65,50,62,35,49,55,24,30,54,45,36,48,53,52,53,56,52,50,40,70,76,37,46,88,58,52,33,92,90,48,56,76,35,56,68,44,41,40,50,35,34,24,58,52,85,70,71,56,79,46,97,81,55,30,38,75,51,74,50,51,34,76,83,44,70,88,46,66,86,43,60,82,28,67,32,39,42,35,42,37,34,67,55,90,78,75,72,80,40,49,67,52,67,59,72,57,63,71,53,50,40,63,86,74,54,62,60,64,63,58,50,49,52,50,31,60,66,39,39,54,36,74,76,37,44,80,63,35,54,41,102,44,34,38,43,59,44,79,43,58,71,40,67,45,96,82,33,84,96,38,72,33,40,30,41,33,51,45,81,37,77,77,56,51,49,70,69,44,24,49,44,56,56,43,44,76,71,70,46,62,82,82,45,72,91,48,47,68,65,51,33,68,71,49,42,68,42,44,26,26,43,86,90,48,90,79,74,61,69,46,47,26,68,30,66,42,96,39,20,24,70,72,36,68,47,74,47,96,92,59,65,74,46,28,50,41,58,45,38,32,71,78,70,70,38,83,74,91,64,39,79,36,52,18,39,21,31,85,51,97,80,40,66,34,50,33,79,47,27,26,35,44,68,73,34,74,53,55,75,92,76,50,52,76,65,58,50,51,50,50,50,58,72,64,67,62,56,69,74,56,50,54,52,50,47,58,55,42,39,55,43,36,38,44,68,48,31,66,79,77,44,99,45,42,32,68,49,66,65,41,71,44,83,45,64,43,68,72,73,50,31,38,30,20,36,94,76,36,71,44,74,42,46,97,88,70,53,74,76,91,59,75,33,28,48,37,45,10,53,51,90,34,31,29,43,36,36,34,69,84,36,74,90,43,59,62,66,49,24,50,53,48,50,51,51,49,28,55,63,31,48,30,44,63,64,93,66,56,85,40,74,50,72,52,56,96,78,43,68,67,54,55,53,52,53,35,51,77,73,56,35,48,35,37,38,36,32,27,32,84,87,60,92,48,68,69,60,52,54,52,47,28,66,74,65,66,28,45,73,46,81,42,38,32,67,56,44,44,41,35,39,73,77,25,63,69,56,42,50,56,52,48,65,57,46,29,54,72,33,74,16,40,65,58,51,76,46,48,94,53,62,70,62,46,52,58,53,25,88,89,42,87,52,75,50,75,48,80,43,66,64,70,67,63,68,64,55,42,69,71,60,68,70,71,63,54,79,67,52,39,18,36,41,36,36,34,23,38,38,37,81,47,54,86,32,69,48,66,57,72,43,83,38,68,56,71,71,62,86,72,63,89,59,51,66,61,51,50,55,54,48,53,51,43,30,54,64,46,52,72,120

Mean predicted aligned error: 12.66 Å

Secondary structure (DSSP, 8-state):
---SSSS-----------------S----------------S----HHHHHHHHHHHHHHHTTPPPPP-BPPP-PPPP---SEEEEEEEEEEEEEE---EEEEEEEEEEEEE--SSSPEEEETT---SSHHHHHHHHHHHHHHHHHHHHH-TTTS-TTS-EEE-SSSEEEESSPPPPSSTTSEEEEEE-GGG-TT-GGGTT-SEEEEEEEE-SSSS-EETT--GGGG-SBGGG--THHHHHHHHHHHHHHHH-TTTT--SSEEEEEEEEEEE-TT-TT-EEEEEEEEEE---B--S-BHHHHHHHTT--TT-GGGHHHHHHHHTT-EEE-TTSTT--EEE--EEEEEETTT-EEE-TTSSEEEHHHHHHHHH----S-TTSEEEE-SSTT-EE-TTT-EEPSS-B--GGGS-HHHHHHHHHHH---HHHHHHHHHHHHHHTTTTTHHHHSSSEEEEEEEEEEEEEPPPPEEE-GGG-EEPPPTTS-----SS-SB--B-S-EEEEEESS-TT--HHHHHHHHHHHHHHHT-B--SS-SEEEEE-TTHHHHHHHHHHHTT--EEEEEE-TT---HHHHHHHHHHHT-EEEEEEHHHHHHHHHT-HHHHHHHHHHHHHHTT-B--EEE-SSHHHHHHTSTT---EEEEEEPPS-HHHHHHHTTTTGGGG--EEEEEEES-SSSTT--EEEEEEE-TTT----TTHHHHHHHHHHHHHHHH--

Organism: NCBI:txid227884

Nearest PDB structures (foldseek):
  7kx7-assembly1_A  TM=6.472E-01  e=1.512E-20  Ephydatia fluviatilis
  7yfq-assembly1_A  TM=5.549E-01  e=1.988E-20  Ephydatia fluviatilis
  7kx9-assembly1_A  TM=5.136E-01  e=1.782E-20  Ephydatia fluviatilis
  8thq-assembly1_B  TM=7.991E-01  e=1.398E-06  Homo sapiens
  3o3i-assembly1_X  TM=8.040E-01  e=2.829E-05  Homo sapiens

Sequence (720 aa):
MLNFCKRNQFQPILYPKLYYNAHLYPPYRPGLFIRQGKDFNVDNRRERTRIRDDMEKHFKENNITEGSSILDEKMAPGIVSKATEVFHTNAFGVALDKFPVYQYHIEMFAWRDGRTRKKVIFLTKRSNDDYVATDRKTRCRDVFTIMKQIRPDIFHPTITLYYDLQSALMTTAKLKPDTAENQIRIVFDPAKYPTFASLQSFNKIDIVIKQAETDKDLTSNDMTMARLSDLSEFNRAHQRFVEHATSQYALFNPEDVLCLAGMDIFVNLEIEGPHGRGHENVALFIGPMKTPFYRQQSILEFLTGRRFNVSDQSKYCAMQNQIRNLYVFNPMLAGKRTFQVTGFARESARSMYFKLEEGGQTNVEQYFAEKYGVKLRYPDVPLVKGKGKTDLLPMEYAMIDDNQPAPKNKMNQHEDADMIKISAQPPAVQKNEVRSFLGALGLNKLNKESDGIRMLSHLTITGRILQNPDIVYADDKRVIPADDGLWKLSGKYLRGGSTSQWGLIRYGNAIDVNMRAFRNSFIEMCKKTGVQIPEYPILIGTVDNRGLEYFFDEAKKIKVEFLVVISDLKIDMQGELKYLERKYEIATQNITANVANDAATRGTATLENIVHKTNPKLGGTNYTISHRQKFVNDAFGNNCLIIGVALSHSGSTDDILRALGGIAALTLLSAVGYAANTGLDPYEFIGDHLPNNPHRSEILDLIPGIIDSTITKFNENRKM

Foldseek 3Di:
DPPDPPPDPPDPPPDDDFWDWAPQDDPDDDDFDDDDDDDDDDDDDDPVVCVVVVVVVVCVVVVNDDDFLFADDDDDDDDFFPDKDKDFALKWFKFFDWAWKFKKWKWKWFWADDPVDIDIDTLLGDDPAQVSNVLSLLVLLVVVVVVCVVCCVQVPPVKDWQDPSHTMIMIRDDGDDPDPQQKHKDKDACVVPVVSLSRPNTGMMIMIMHGDPDDDGDIQPPLVLVPDSGPVSRDCPNVVVVSRLLQVLCSNCRVLLGDQFHKYKHKDQADQDPVGPPDTTIIIRIFTHHFGWDDWAFLVCVCVVVVDDLPDPVCQVVSQLLQAQFWWFFPQDRRGDIFGFHGFDPDFQQGAWDADPVGDIDGNQVCCCVVVVDHDPCRRGTWGDGPDPPRTHHSRRGIGDTDRTDDPVSDDPVRVVVRCVVVPDDPVVRVVVSVVSCVSSCLCVCCPPPPRMHIHDGDMDIDHQHAAWWWAADPRDTDGADSVRDDDQDFAGNWAFEDPAEEEEEEDPLVPAPSVLLLQLLVVLSVRRVHYYDSDHPYYYYDDPVDDLVVLVVCLVVVHQEYEYEYAPPDDCPVVVVVSCVVSVHQYQYDYSVLSRCSSPPPPVSSNVSVCVVRVSRVHGRTDTDDPDVVVVVCLDLPHKDKDKDKAFDPDLVSVCSVPPNPCLQPRWIKIKMWICLALGSPDIDIDIDTHGSPPDPDCPCVVVVVVVSVVSSCVSSVD

Radius of gyration: 31.52 Å; Cα contacts (8 Å, |Δi|>4): 1159; chains: 1; bounding box: 79×72×92 Å

pLDDT: mean 78.49, std 19.18, range [19.83, 97.81]